Protein AF-A0A971ASB1-F1 (afdb_monomer)

Foldseek 3Di:
DPDPPPPPPPPPPPPPDDDDDDDDDDDDDDDDDDDDDDDDDDDDPDDDDDDDDDDDDDDDDDDDDDDDDDDDDDDDDDDDDDDDDDDDPDPPPPPDQPFLAQDDDPVLFDSLLAEFEEEAAAEAEDADPVVQLVVLLLVDPDYDNAPVCQQCNDPVDHHQSVVQSVLQVLLPDRHTYAYEYEHEFDLQDWDFLAPPDASWDALVSVQCRQANPDNVRGRCVCVFCVNVVGQYAYEYETLQAEDEQQSLQVNLVRCLVCLVPHLRYAYEYEQLQYDYPVNSVVDDGRDIDGGNVPGGAHELVNVQNSLVVNVCSCVVVVRLVVSVVRNHHSAHEYEYEWQADQQQCPPHPPGRPDTNYHPQCNRDQRGRYAYEYENQDAAFVVQPFPVSVQSSQLSRQQCVSVVPESGRYFYHYEAFDDDPSHDRRSHRPHTDDSCQLSQVDADPPPHGADCVCPVVHHRGSYYYYD

pLDDT: mean 72.75, std 23.18, range [27.62, 98.56]

Secondary structure (DSSP, 8-state):
--SSSSTTSSSSSSS---------PPPPPPPP------PPPP-------PPP--------------------------------PPP------PPP----PPPP--TTS-GGGTEEEEEEET--BS--HHHHHHHHHTT----BSSHHHHHHEETTEE-HHHHHHHHHHHH-TTSEEEEEEEEEE---S-EE--TT--BPPPHHHHHHHHHTT-GGG-TTGGGSHHHHSS--EEEEEEE--B-TT-HHHHHHHHHGGGGGT-TTEEEEEEGGGPPPHHHHHHS-TTSEE-TTSS---EEHHHHHHHHHHHHHHHHHTTHHHHHHHTTS-SSEEEEEEES--TTTTTTSTT--S--SEETGGGPPP-TTEEEEEEE-----GGGTHHHHHHHHHHHHT-TTT-TTBTTTEEEEEEE----SSS-TTSS-SSPPPHHHHTTSSPBTTTB---SS-TTS----SEEEE-

Sequence (466 aa):
MRLALYMLAGALLCSQMLSGCAGALPTEPPAPTATASATPFPSVTSSPTSFPSSTVAVATATPTGTATAPPTASPTGAATASPTEPPTATPSATPSAVSAAPLPVAEGDSILARNQVIGDYGRGFNCCPSHELKLRKLGHVGFFGDAAEYLHGNDEREGILARAARLDELNGPEIGALPAIFVVYEGSALRPNLADEDFLISAPELYEYIGGVDWAATHLEPLSPPALAEPFLIFLDHQLGYGGEYPVTRAIEEMLPLLRRYPNLHFFVDPEFRVTTEHKASIAAGQELAPGVPVGYVEARDINRAQRLIREYVAAHDLGPWRLREGGTAEVILGIHQFRDLNIGKGTPYADQKTMIVGKEQIEQVPGVTIVFDYDGVHPASYGGPAGKYSRYQQAMDPAAYPGLGRWAFPGIKVFPPNPFLPADRRDLEPFSLEELSGQRPIPGLGQFDFTGESGTLAPRVIIIT

Radius of gyration: 29.57 Å; Cα contacts (8 Å, |Δi|>4): 824; chains: 1; bounding box: 109×62×91 Å

Structure (mmCIF, N/CA/C/O backbone):
data_AF-A0A971ASB1-F1
#
_entry.id   AF-A0A971ASB1-F1
#
loop_
_atom_site.group_PDB
_atom_site.id
_atom_site.type_symbol
_atom_site.label_atom_id
_atom_site.label_alt_id
_atom_site.label_comp_id
_atom_site.label_asym_id
_atom_site.label_entity_id
_atom_site.label_seq_id
_atom_site.pdbx_PDB_ins_code
_atom_site.Cartn_x
_atom_site.Cartn_y
_atom_site.Cartn_z
_atom_site.occupancy
_atom_site.B_iso_or_equiv
_atom_site.auth_seq_id
_atom_site.auth_comp_id
_atom_site.auth_asym_id
_atom_site.auth_atom_id
_atom_site.pdbx_PDB_model_num
ATOM 1 N N . MET A 1 1 ? -51.361 10.232 -24.771 1.00 46.00 1 MET A N 1
ATOM 2 C CA . MET A 1 1 ? -52.454 10.017 -23.792 1.00 46.00 1 MET A CA 1
ATOM 3 C C . MET A 1 1 ? -52.380 8.617 -23.156 1.00 46.00 1 MET A C 1
ATOM 5 O O . MET A 1 1 ? -53.344 7.871 -23.203 1.00 46.00 1 MET A O 1
ATOM 9 N N . ARG A 1 2 ? -51.222 8.258 -22.575 1.00 38.44 2 ARG A N 1
ATOM 10 C CA . ARG A 1 2 ? -50.971 7.071 -21.724 1.00 38.44 2 ARG A CA 1
ATOM 11 C C . ARG A 1 2 ? -49.707 7.316 -20.874 1.00 38.44 2 ARG A C 1
ATOM 13 O O . ARG A 1 2 ? -48.775 6.529 -20.891 1.00 38.44 2 ARG A O 1
ATOM 20 N N . LEU A 1 3 ? -49.648 8.468 -20.201 1.00 34.31 3 LEU A N 1
ATOM 21 C CA . LEU A 1 3 ? -48.538 8.827 -19.302 1.00 34.31 3 LEU A CA 1
ATOM 22 C C . LEU A 1 3 ? -49.013 9.665 -18.096 1.00 34.31 3 LEU A C 1
ATOM 24 O O . LEU A 1 3 ? -48.280 10.494 -17.580 1.00 34.31 3 LEU A O 1
ATOM 28 N N . ALA A 1 4 ? -50.269 9.477 -17.676 1.00 37.47 4 ALA A N 1
ATOM 29 C CA . ALA A 1 4 ? -50.893 10.242 -16.588 1.00 37.47 4 ALA A CA 1
ATOM 30 C C . ALA A 1 4 ? -51.594 9.352 -15.541 1.00 37.47 4 ALA A C 1
ATOM 32 O O . ALA A 1 4 ? -52.396 9.847 -14.760 1.00 37.47 4 ALA A O 1
ATOM 33 N N . LEU A 1 5 ? -51.312 8.040 -15.520 1.00 37.75 5 LEU A N 1
ATOM 34 C CA . LEU A 1 5 ? -52.009 7.086 -14.641 1.00 37.75 5 LEU A CA 1
ATOM 35 C C . LEU A 1 5 ? -51.122 6.387 -13.594 1.00 37.75 5 LEU A C 1
ATOM 37 O O . LEU A 1 5 ? -51.638 5.589 -12.825 1.00 37.75 5 LEU A O 1
ATOM 41 N N . TYR A 1 6 ? -49.822 6.701 -13.517 1.00 37.50 6 TYR A N 1
ATOM 42 C CA . TYR A 1 6 ? -48.908 6.089 -12.533 1.00 37.50 6 TYR A CA 1
ATOM 43 C C . TYR A 1 6 ? -48.416 7.038 -11.428 1.00 37.50 6 TYR A C 1
ATOM 45 O O . TYR A 1 6 ? -47.814 6.584 -10.464 1.00 37.50 6 TYR A O 1
ATOM 53 N N . MET A 1 7 ? -48.747 8.332 -11.492 1.00 36.47 7 MET A N 1
ATOM 54 C CA . MET A 1 7 ? -48.358 9.323 -10.471 1.00 36.47 7 MET A CA 1
ATOM 55 C C . MET A 1 7 ? -49.399 9.513 -9.351 1.00 36.47 7 MET A C 1
ATOM 57 O O . MET A 1 7 ? -49.224 10.374 -8.497 1.00 36.47 7 MET A O 1
ATOM 61 N N . LEU A 1 8 ? -50.474 8.713 -9.319 1.00 35.88 8 LEU A N 1
ATOM 62 C CA . LEU A 1 8 ? -51.571 8.864 -8.346 1.00 35.88 8 LEU A CA 1
ATOM 63 C C . LEU A 1 8 ? -51.727 7.694 -7.353 1.00 35.88 8 LEU A C 1
ATOM 65 O O . LEU A 1 8 ? -52.713 7.652 -6.625 1.00 35.88 8 LEU A O 1
ATOM 69 N N . ALA A 1 9 ? -50.767 6.762 -7.297 1.00 36.72 9 ALA A N 1
ATOM 70 C CA . ALA A 1 9 ? -50.827 5.586 -6.414 1.00 36.72 9 ALA A CA 1
ATOM 71 C C . ALA A 1 9 ? -49.759 5.558 -5.297 1.00 36.72 9 ALA A C 1
ATOM 73 O O . ALA A 1 9 ? -49.791 4.668 -4.456 1.00 36.72 9 ALA A O 1
ATOM 74 N N . GLY A 1 10 ? -48.838 6.531 -5.246 1.00 34.09 10 GLY A N 1
ATOM 75 C CA . GLY A 1 10 ? -47.764 6.585 -4.236 1.00 34.09 10 GLY A CA 1
ATOM 76 C C . GLY A 1 10 ? -47.995 7.554 -3.068 1.00 34.09 10 GLY A C 1
ATOM 77 O O . GLY A 1 10 ? -47.278 7.497 -2.078 1.00 34.09 10 GLY A O 1
ATOM 78 N N . ALA A 1 11 ? -48.997 8.435 -3.150 1.00 34.81 11 ALA A N 1
ATOM 79 C CA . ALA A 1 11 ? -49.216 9.510 -2.171 1.00 34.81 11 ALA A CA 1
ATOM 80 C C . ALA A 1 11 ? -50.332 9.218 -1.144 1.00 34.81 11 ALA A C 1
ATOM 82 O O . ALA A 1 11 ? -50.740 10.114 -0.409 1.00 34.81 11 ALA A O 1
ATOM 83 N N . LEU A 1 12 ? -50.830 7.976 -1.073 1.00 33.84 12 LEU A N 1
ATOM 84 C CA . LEU A 1 12 ? -51.955 7.593 -0.204 1.00 33.84 12 LEU A CA 1
ATOM 85 C C . LEU A 1 12 ? -51.631 6.449 0.778 1.00 33.84 12 LEU A C 1
ATOM 87 O O . LEU A 1 12 ? -52.528 5.719 1.188 1.00 33.84 12 LEU A O 1
ATOM 91 N N . LEU A 1 13 ? -50.358 6.302 1.168 1.00 33.56 13 LEU A N 1
ATOM 92 C CA . LEU A 1 13 ? -49.920 5.362 2.216 1.00 33.56 13 LEU A CA 1
ATOM 93 C C . LEU A 1 13 ? -49.123 6.014 3.365 1.00 33.56 13 LEU A C 1
ATOM 95 O O . LEU A 1 13 ? -48.562 5.310 4.195 1.00 33.56 13 LEU A O 1
ATOM 99 N N . CYS A 1 14 ? -49.122 7.350 3.464 1.00 32.06 14 CYS A N 1
ATOM 100 C CA . CYS A 1 14 ? -48.411 8.101 4.513 1.00 32.06 14 CYS A CA 1
ATOM 101 C C . CYS A 1 14 ? -49.329 8.803 5.536 1.00 32.06 14 CYS A C 1
ATOM 103 O O . CYS A 1 14 ? -48.891 9.714 6.231 1.00 32.06 14 CYS A O 1
ATOM 105 N N . SER A 1 15 ? -50.605 8.421 5.652 1.00 33.16 15 SER A N 1
ATOM 106 C CA . SER A 1 15 ? -51.558 9.152 6.509 1.00 33.16 15 SER A CA 1
ATOM 107 C C . SER A 1 15 ? -52.488 8.291 7.362 1.00 33.16 15 SER A C 1
ATOM 109 O O . SER A 1 15 ? -53.527 8.779 7.799 1.00 33.16 15 SER A O 1
ATOM 111 N N . GLN A 1 16 ? -52.116 7.045 7.672 1.00 32.59 16 GLN A N 1
ATOM 112 C CA . GLN A 1 16 ? -52.812 6.255 8.694 1.00 32.59 16 GLN A CA 1
ATOM 113 C C . GLN A 1 16 ? -51.844 5.368 9.478 1.00 32.59 16 GLN A C 1
ATOM 115 O O . GLN A 1 16 ? -51.664 4.218 9.115 1.00 32.59 16 GLN A O 1
ATOM 120 N N . MET A 1 17 ? -51.235 5.911 10.539 1.00 34.94 17 MET A N 1
ATOM 121 C CA . MET A 1 17 ? -50.895 5.211 11.796 1.00 34.94 17 MET A CA 1
ATOM 122 C C . MET A 1 17 ? -50.506 6.252 12.861 1.00 34.94 17 MET A C 1
ATOM 124 O O . MET A 1 17 ? -49.374 6.331 13.319 1.00 34.94 17 MET A O 1
ATOM 128 N N . LEU A 1 18 ? -51.472 7.092 13.235 1.00 34.19 18 LEU A N 1
ATOM 129 C CA . LEU A 1 18 ? -51.442 7.920 14.441 1.00 34.19 18 LEU A CA 1
ATOM 130 C C . LEU A 1 18 ? -52.865 7.947 15.005 1.00 34.19 18 LEU A C 1
ATOM 132 O O . LEU A 1 18 ? -53.668 8.780 14.599 1.00 34.19 18 LEU A O 1
ATOM 136 N N . SER A 1 19 ? -53.196 6.996 15.882 1.00 32.25 19 SER A N 1
ATOM 137 C CA . SER A 1 19 ? -54.167 7.167 16.976 1.00 32.25 19 SER A CA 1
ATOM 138 C C . SER A 1 19 ? -54.322 5.859 17.758 1.00 32.25 19 SER A C 1
ATOM 140 O O . SER A 1 19 ? -54.718 4.844 17.193 1.00 32.25 19 SER A O 1
ATOM 142 N N . GLY A 1 20 ? -54.081 5.925 19.070 1.00 27.62 20 GLY A N 1
ATOM 143 C CA . GLY A 1 20 ? -54.683 5.008 20.039 1.00 27.62 20 GLY A CA 1
ATOM 144 C C . GLY A 1 20 ? -53.731 4.030 20.722 1.00 27.62 20 GLY A C 1
ATOM 145 O O . GLY A 1 20 ? -53.595 2.900 20.280 1.00 27.62 20 GLY A O 1
ATOM 146 N N . CYS A 1 21 ? -53.142 4.446 21.848 1.00 30.81 21 CYS A N 1
ATOM 147 C CA . CYS A 1 21 ? -53.435 3.846 23.158 1.00 30.81 21 CYS A CA 1
ATOM 148 C C . CYS A 1 21 ? -52.645 4.567 24.261 1.00 30.81 21 CYS A C 1
ATOM 150 O O . CYS A 1 21 ? -51.441 4.398 24.421 1.00 30.81 21 CYS A O 1
ATOM 152 N N . ALA A 1 22 ? -53.366 5.383 25.028 1.00 32.62 22 ALA A N 1
ATOM 153 C CA . ALA A 1 22 ? -52.959 5.840 26.346 1.00 32.62 22 ALA A CA 1
ATOM 154 C C . ALA A 1 22 ? -53.135 4.691 27.352 1.00 32.62 22 ALA A C 1
ATOM 156 O O . ALA A 1 22 ? -54.166 4.019 27.329 1.00 32.62 22 ALA A O 1
ATOM 157 N N . GLY A 1 23 ? -52.175 4.498 28.260 1.00 29.12 23 GLY A N 1
ATOM 158 C CA . GLY A 1 23 ? -52.369 3.611 29.405 1.00 29.12 23 GLY A CA 1
ATOM 159 C C . GLY A 1 23 ? -51.093 3.207 30.142 1.00 29.12 23 GLY A C 1
ATOM 160 O O . GLY A 1 23 ? -50.354 2.363 29.662 1.00 29.12 23 GLY A O 1
ATOM 161 N N . ALA A 1 24 ? -50.954 3.751 31.354 1.00 32.38 24 ALA A N 1
ATOM 162 C CA . ALA A 1 24 ? -50.206 3.234 32.508 1.00 32.38 24 ALA A CA 1
ATOM 163 C C . ALA A 1 24 ? -48.660 3.285 32.503 1.00 32.38 24 ALA A C 1
ATOM 165 O O . ALA A 1 24 ? -47.965 2.437 31.956 1.00 32.38 24 ALA A O 1
ATOM 166 N N . LEU A 1 25 ? -48.159 4.260 33.270 1.00 31.84 25 LEU A N 1
ATOM 167 C CA . LEU A 1 25 ? -46.825 4.315 33.875 1.00 31.84 25 LEU A CA 1
ATOM 168 C C . LEU A 1 25 ? -46.612 3.162 34.875 1.00 31.84 25 LEU A C 1
ATOM 170 O O . LEU A 1 25 ? -47.452 2.983 35.762 1.00 31.84 25 LEU A O 1
ATOM 174 N N . PRO A 1 26 ? -45.447 2.498 34.849 1.00 39.78 26 PRO A N 1
ATOM 175 C CA . PRO A 1 26 ? -44.845 1.906 36.034 1.00 39.78 26 PRO A CA 1
ATOM 176 C C . PRO A 1 26 ? -43.727 2.816 36.557 1.00 39.78 26 PRO A C 1
ATOM 178 O O . PRO A 1 26 ? -42.778 3.157 35.857 1.00 39.78 26 PRO A O 1
ATOM 181 N N . THR A 1 27 ? -43.867 3.206 37.818 1.00 37.72 27 THR A N 1
ATOM 182 C CA . THR A 1 27 ? -42.843 3.829 38.658 1.00 37.72 27 THR A CA 1
ATOM 183 C C . THR A 1 27 ? -41.643 2.895 38.828 1.00 37.72 27 THR A C 1
ATOM 185 O O . THR A 1 27 ? -41.802 1.820 39.409 1.00 37.72 27 THR A O 1
ATOM 188 N N . GLU A 1 28 ? -40.458 3.310 38.375 1.00 33.72 28 GLU A N 1
ATOM 189 C CA . GLU A 1 28 ? -39.197 2.629 38.694 1.00 33.72 28 GLU A CA 1
ATOM 190 C C . GLU A 1 28 ? -38.561 3.182 39.992 1.00 33.72 28 GLU A C 1
ATOM 192 O O . GLU A 1 28 ? -38.742 4.364 40.308 1.00 33.72 28 GLU A O 1
ATOM 197 N N . PRO A 1 29 ? -37.859 2.337 40.776 1.00 43.56 29 PRO A N 1
ATOM 198 C CA . PRO A 1 29 ? -37.385 2.638 42.130 1.00 43.56 29 PRO A CA 1
ATOM 199 C C . PRO A 1 29 ? -36.178 3.595 42.176 1.00 43.56 29 PRO A C 1
ATOM 201 O O . PRO A 1 29 ? -35.510 3.812 41.166 1.00 43.56 29 PRO A O 1
ATOM 204 N N . PRO A 1 30 ? -35.855 4.153 43.361 1.00 41.53 30 PRO A N 1
ATOM 205 C CA . PRO A 1 30 ? -34.814 5.164 43.506 1.00 41.53 30 PRO A CA 1
ATOM 206 C C . PRO A 1 30 ? -33.406 4.627 43.214 1.00 41.53 30 PRO A C 1
ATOM 208 O O . PRO A 1 30 ? -33.038 3.519 43.607 1.00 41.53 30 PRO A O 1
ATOM 211 N N . ALA A 1 31 ? -32.618 5.487 42.567 1.00 35.47 31 ALA A N 1
ATOM 212 C CA . ALA A 1 31 ? -31.212 5.294 42.245 1.00 35.47 31 ALA A CA 1
ATOM 213 C C . ALA A 1 31 ? -30.366 4.931 43.486 1.00 35.47 31 ALA A C 1
ATOM 215 O O . ALA A 1 31 ? -30.537 5.545 44.544 1.00 35.47 31 ALA A O 1
ATOM 216 N N . PRO A 1 32 ? -29.415 3.985 43.376 1.00 38.56 32 PRO A N 1
ATOM 217 C CA . PRO A 1 32 ? -28.466 3.721 44.444 1.00 38.56 32 PRO A CA 1
ATOM 218 C C . PRO A 1 32 ? -27.471 4.881 44.579 1.00 38.56 32 PRO A C 1
ATOM 220 O O . PRO A 1 32 ? -26.718 5.211 43.663 1.00 38.56 32 PRO A O 1
ATOM 223 N N . THR A 1 33 ? -27.464 5.480 45.766 1.00 34.62 33 THR A N 1
ATOM 224 C CA . THR A 1 33 ? -26.485 6.455 46.246 1.00 34.62 33 THR A CA 1
ATOM 225 C C . THR A 1 33 ? -25.081 5.844 46.230 1.00 34.62 33 THR A C 1
ATOM 227 O O . THR A 1 33 ? -24.720 5.074 47.120 1.00 34.62 33 THR A O 1
ATOM 230 N N . ALA A 1 34 ? -24.272 6.185 45.226 1.00 35.06 34 ALA A N 1
ATOM 231 C CA . ALA A 1 34 ? -22.844 5.892 45.227 1.00 35.06 34 ALA A CA 1
ATOM 232 C C . ALA A 1 34 ? -22.108 6.975 46.029 1.00 35.06 34 ALA A C 1
ATOM 234 O O . ALA A 1 34 ? -21.900 8.099 45.575 1.00 35.06 34 ALA A O 1
ATOM 235 N N . THR A 1 35 ? -21.739 6.626 47.257 1.00 33.91 35 THR A N 1
ATOM 236 C CA . THR A 1 35 ? -20.858 7.409 48.124 1.00 33.91 35 THR A CA 1
ATOM 237 C C . THR A 1 35 ? -19.473 7.504 47.484 1.00 33.91 35 THR A C 1
ATOM 239 O O . THR A 1 35 ? -18.760 6.507 47.376 1.00 33.91 35 THR A O 1
ATOM 242 N N . ALA A 1 36 ? -19.076 8.707 47.069 1.00 32.94 36 ALA A N 1
ATOM 243 C CA . ALA A 1 36 ? -17.712 8.997 46.650 1.00 32.94 36 ALA A CA 1
ATOM 244 C C . ALA A 1 36 ? -16.766 8.880 47.858 1.00 32.94 36 ALA A C 1
ATOM 246 O O . ALA A 1 36 ? -16.791 9.714 48.761 1.00 32.94 36 ALA A O 1
ATOM 247 N N . SER A 1 37 ? -15.926 7.844 47.872 1.00 30.72 37 SER A N 1
ATOM 248 C CA . SER A 1 37 ? -14.766 7.760 48.760 1.00 30.72 37 SER A CA 1
ATOM 249 C C . SER A 1 37 ? -13.540 8.224 47.982 1.00 30.72 37 SER A C 1
ATOM 251 O O . SER A 1 37 ? -12.951 7.468 47.213 1.00 30.72 37 SER A O 1
ATOM 253 N N . ALA A 1 38 ? -13.182 9.493 48.160 1.00 30.41 38 ALA A N 1
ATOM 254 C CA . ALA A 1 38 ? -11.949 10.065 47.643 1.00 30.41 38 ALA A CA 1
ATOM 255 C C . ALA A 1 38 ? -10.753 9.524 48.443 1.00 30.41 38 ALA A C 1
ATOM 257 O O . ALA A 1 38 ? -10.522 9.921 49.583 1.00 30.41 38 ALA A O 1
ATOM 258 N N . THR A 1 39 ? -9.975 8.626 47.843 1.00 32.19 39 THR A N 1
ATOM 259 C CA . THR A 1 39 ? -8.594 8.356 48.265 1.00 32.19 39 THR A CA 1
ATOM 260 C C . THR A 1 39 ? -7.653 9.313 47.527 1.00 32.19 39 THR A C 1
ATOM 262 O O . THR A 1 39 ? -7.692 9.354 46.295 1.00 32.19 39 THR A O 1
ATOM 265 N N . PRO A 1 40 ? -6.815 10.093 48.233 1.00 34.25 40 PRO A N 1
ATOM 266 C CA . PRO A 1 40 ? -5.918 11.053 47.604 1.00 34.25 40 PRO A CA 1
ATOM 267 C C . PRO A 1 40 ? -4.747 10.330 46.926 1.00 34.25 40 PRO A C 1
ATOM 269 O O . PRO A 1 40 ? -3.971 9.636 47.581 1.00 34.25 40 PRO A O 1
ATOM 272 N N . PHE A 1 41 ? -4.597 10.522 45.615 1.00 32.81 41 PHE A N 1
ATOM 273 C CA . PHE A 1 41 ? -3.330 10.270 44.931 1.00 32.81 41 PHE A CA 1
ATOM 274 C C . PHE A 1 41 ? -2.340 11.396 45.277 1.00 32.81 41 PHE A C 1
ATOM 276 O O . PHE A 1 41 ? -2.736 12.566 45.288 1.00 32.81 41 PHE A O 1
ATOM 283 N N . PRO A 1 42 ? -1.062 11.086 45.560 1.00 33.94 42 PRO A N 1
ATOM 284 C CA . PRO A 1 42 ? -0.057 12.108 45.810 1.00 33.94 42 PRO A CA 1
ATOM 285 C C . PRO A 1 42 ? 0.178 12.940 44.544 1.00 33.94 42 PRO A C 1
ATOM 287 O O . PRO A 1 42 ? 0.413 12.399 43.462 1.00 33.94 42 PRO A O 1
ATOM 290 N N . SER A 1 43 ? 0.133 14.267 44.688 1.00 29.75 43 SER A N 1
ATOM 291 C CA . SER A 1 43 ? 0.523 15.195 43.632 1.00 29.75 43 SER A CA 1
ATOM 292 C C . SER A 1 43 ? 2.014 15.031 43.349 1.00 29.75 43 SER A C 1
ATOM 294 O O . SER A 1 43 ? 2.850 15.326 44.206 1.00 29.75 43 SER A O 1
ATOM 296 N N . VAL A 1 44 ? 2.361 14.586 42.145 1.00 32.09 44 VAL A N 1
ATOM 297 C CA . VAL A 1 44 ? 3.735 14.693 41.658 1.00 32.09 44 VAL A CA 1
ATOM 298 C C . VAL A 1 44 ? 3.925 16.128 41.189 1.00 32.09 44 VAL A C 1
ATOM 300 O O . VAL A 1 44 ? 3.488 16.522 40.112 1.00 32.09 44 VAL A O 1
ATOM 303 N N . THR A 1 45 ? 4.549 16.926 42.047 1.00 28.81 45 THR A N 1
ATOM 304 C CA . THR A 1 45 ? 5.078 18.244 41.714 1.00 28.81 45 THR A CA 1
ATOM 305 C C . THR A 1 45 ? 6.180 18.058 40.672 1.00 28.81 45 THR A C 1
ATOM 307 O O . THR A 1 45 ? 7.275 17.601 40.996 1.00 28.81 45 THR A O 1
ATOM 310 N N . SER A 1 46 ? 5.909 18.384 39.410 1.00 32.22 46 SER A N 1
ATOM 311 C CA . SER A 1 46 ? 6.952 18.488 38.392 1.00 32.22 46 SER A CA 1
ATOM 312 C C . SER A 1 46 ? 7.744 19.776 38.627 1.00 32.22 46 SER A C 1
ATOM 314 O O . SER A 1 46 ? 7.308 20.865 38.254 1.00 32.22 46 SER A O 1
ATOM 316 N N . SER A 1 47 ? 8.906 19.656 39.267 1.00 30.11 47 SER A N 1
ATOM 317 C CA . SER A 1 47 ? 9.930 20.701 39.258 1.00 30.11 47 SER A CA 1
ATOM 318 C C . SER A 1 47 ? 10.448 20.897 37.825 1.00 30.11 47 SER A C 1
ATOM 320 O O . SER A 1 47 ? 10.760 19.902 37.164 1.00 30.11 47 SER A O 1
ATOM 322 N N . PRO A 1 48 ? 10.585 22.139 37.329 1.00 31.42 48 PRO A N 1
ATOM 323 C CA . PRO A 1 48 ? 11.153 22.390 36.013 1.00 31.42 48 PRO A CA 1
ATOM 324 C C . PRO A 1 48 ? 12.641 22.041 36.051 1.00 31.42 48 PRO A C 1
ATOM 326 O O . PRO A 1 48 ? 13.432 22.697 36.728 1.00 31.42 48 PRO A O 1
ATOM 329 N N . THR A 1 49 ? 13.031 20.983 35.347 1.00 31.94 49 THR A N 1
ATOM 330 C CA . THR A 1 49 ? 14.445 20.692 35.108 1.00 31.94 49 THR A CA 1
ATOM 331 C C . THR A 1 49 ? 14.882 21.538 33.919 1.00 31.94 49 THR A C 1
ATOM 333 O O . THR A 1 49 ? 14.475 21.311 32.783 1.00 31.94 49 THR A O 1
ATOM 336 N N . SER A 1 50 ? 15.658 22.577 34.207 1.00 30.30 50 SER A N 1
ATOM 337 C CA . SER A 1 50 ? 16.331 23.413 33.223 1.00 30.30 50 SER A CA 1
ATOM 338 C C . SER A 1 50 ? 17.325 22.576 32.416 1.00 30.30 50 SER A C 1
ATOM 340 O O . SER A 1 50 ? 18.278 22.026 32.966 1.00 30.30 50 SER A O 1
ATOM 342 N N . PHE A 1 51 ? 17.127 22.505 31.099 1.00 32.16 51 PHE A N 1
ATOM 343 C CA . PHE A 1 51 ? 18.163 22.037 30.182 1.00 32.16 51 PHE A CA 1
ATOM 344 C C . PHE A 1 51 ? 19.226 23.135 30.012 1.00 32.16 51 PHE A C 1
ATOM 346 O O . PHE A 1 51 ? 18.866 24.300 29.811 1.00 32.16 51 PHE A O 1
ATOM 353 N N . PRO A 1 52 ? 20.528 22.811 30.089 1.00 31.44 52 PRO A N 1
ATOM 354 C CA . PRO A 1 52 ? 21.578 23.774 29.804 1.00 31.44 52 PRO A CA 1
ATOM 355 C C . PRO A 1 52 ? 21.583 24.103 28.307 1.00 31.44 52 PRO A C 1
ATOM 357 O O . PRO A 1 52 ? 21.736 23.230 27.456 1.00 31.44 52 PRO A O 1
ATOM 360 N N . SER A 1 53 ? 21.422 25.389 28.004 1.00 31.22 53 SER A N 1
ATOM 361 C CA . SER A 1 53 ? 21.660 25.957 26.680 1.00 31.22 53 SER A CA 1
ATOM 362 C C . SER A 1 53 ? 23.161 25.907 26.391 1.00 31.22 53 SER A C 1
ATOM 364 O O . SER A 1 53 ? 23.936 26.658 26.983 1.00 31.22 53 SER A O 1
ATOM 366 N N . SER A 1 54 ? 23.589 24.996 25.518 1.00 33.25 54 SER A N 1
ATOM 367 C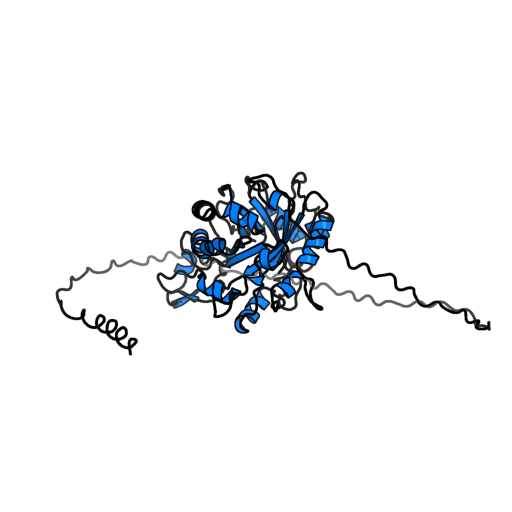 CA . SER A 1 54 ? 24.925 25.037 24.927 1.00 33.25 54 SER A CA 1
ATOM 368 C C . SER A 1 54 ? 24.869 25.885 23.659 1.00 33.25 54 SER A C 1
ATOM 370 O O . SER A 1 54 ? 24.453 25.428 22.595 1.00 33.25 54 SER A O 1
ATOM 372 N N . THR A 1 55 ? 25.284 27.140 23.787 1.00 29.55 55 THR A N 1
ATOM 373 C CA . THR A 1 55 ? 25.623 28.031 22.680 1.00 29.55 55 THR A CA 1
ATOM 374 C C . THR A 1 55 ? 26.790 27.438 21.891 1.00 29.55 55 THR A C 1
ATOM 376 O O . THR A 1 55 ? 27.931 27.443 22.347 1.00 29.55 55 THR A O 1
ATOM 379 N N . VAL A 1 56 ? 26.516 26.929 20.688 1.00 31.12 56 VAL A N 1
ATOM 380 C CA . VAL A 1 56 ? 27.563 26.609 19.711 1.00 31.12 56 VAL A CA 1
ATOM 381 C C . VAL A 1 56 ? 27.939 27.905 18.997 1.00 31.12 56 VAL A C 1
ATOM 383 O O . VAL A 1 56 ? 27.123 28.520 18.312 1.00 31.12 56 VAL A O 1
ATOM 386 N N . ALA A 1 57 ? 29.178 28.341 19.214 1.00 28.72 57 ALA A N 1
ATOM 387 C CA . ALA A 1 57 ? 29.774 29.488 18.550 1.00 28.72 57 ALA A CA 1
ATOM 388 C C . ALA A 1 57 ? 29.961 29.201 17.052 1.00 28.72 57 ALA A C 1
ATOM 390 O O . ALA A 1 57 ? 30.605 28.226 16.665 1.00 28.72 57 ALA A O 1
ATOM 391 N N . VAL A 1 58 ? 29.411 30.079 16.214 1.00 31.91 58 VAL A N 1
ATOM 392 C CA . VAL A 1 58 ? 29.653 30.108 14.770 1.00 31.91 58 VAL A CA 1
ATOM 393 C C . VAL A 1 58 ? 31.054 30.674 14.539 1.00 31.91 58 VAL A C 1
ATOM 395 O O . VAL A 1 58 ? 31.303 31.854 14.779 1.00 31.91 58 VAL A O 1
ATOM 398 N N . ALA A 1 59 ? 31.982 29.827 14.095 1.00 29.20 59 ALA A N 1
ATOM 399 C CA . ALA A 1 59 ? 33.286 30.259 13.614 1.00 29.20 59 ALA A CA 1
ATOM 400 C C . ALA A 1 59 ? 33.161 30.696 12.146 1.00 29.20 59 ALA A C 1
ATOM 402 O O . ALA A 1 59 ? 33.070 29.872 11.238 1.00 29.20 59 ALA A O 1
ATOM 403 N N . THR A 1 60 ? 33.147 32.007 11.919 1.00 30.08 60 THR A N 1
ATOM 404 C CA . THR A 1 60 ? 33.245 32.614 10.589 1.00 30.08 60 THR A CA 1
ATOM 405 C C . THR A 1 60 ? 34.695 32.529 10.113 1.00 30.08 60 THR A C 1
ATOM 407 O O . THR A 1 60 ? 35.564 33.219 10.644 1.00 30.08 60 THR A O 1
ATOM 410 N N . ALA A 1 61 ? 34.974 31.681 9.123 1.00 31.05 61 ALA A N 1
ATOM 411 C CA . ALA A 1 61 ? 36.270 31.649 8.452 1.00 31.05 61 ALA A CA 1
ATOM 412 C C . ALA A 1 61 ? 36.277 32.641 7.279 1.00 31.05 61 ALA A C 1
ATOM 414 O O . ALA A 1 61 ? 35.586 32.460 6.278 1.00 31.05 61 ALA A O 1
ATOM 415 N N . THR A 1 62 ? 37.073 33.698 7.418 1.00 32.66 62 THR A N 1
ATOM 416 C CA . THR A 1 62 ? 37.415 34.653 6.358 1.00 32.66 62 THR A CA 1
ATOM 417 C C . THR A 1 62 ? 38.514 34.056 5.469 1.00 32.66 62 THR A C 1
ATOM 419 O O . THR A 1 62 ? 39.545 33.651 6.010 1.00 32.66 62 THR A O 1
ATOM 422 N N . PRO A 1 63 ? 38.383 34.019 4.131 1.00 40.06 63 PRO A N 1
ATOM 423 C CA . PRO A 1 63 ? 39.508 33.667 3.275 1.00 40.06 63 PRO A CA 1
ATOM 424 C C . PRO A 1 63 ? 40.444 34.870 3.092 1.00 40.06 63 PRO A C 1
ATOM 426 O O . PRO A 1 63 ? 40.083 35.896 2.514 1.00 40.06 63 PRO A O 1
ATOM 429 N N . THR A 1 64 ? 41.672 34.720 3.586 1.00 33.25 64 THR A N 1
ATOM 430 C CA . THR A 1 64 ? 42.794 35.638 3.366 1.00 33.25 64 THR A CA 1
ATOM 431 C C . THR A 1 64 ? 43.421 35.355 2.002 1.00 33.25 64 THR A C 1
ATOM 433 O O . THR A 1 64 ? 43.937 34.265 1.758 1.00 33.25 64 THR A O 1
ATOM 436 N N . GLY A 1 65 ? 43.387 36.345 1.110 1.00 34.56 65 GLY A N 1
ATOM 437 C CA . GLY A 1 65 ? 44.106 36.314 -0.160 1.00 34.56 65 GLY A CA 1
ATOM 438 C C . GLY A 1 65 ? 45.621 36.368 0.041 1.00 34.56 65 GLY A C 1
ATOM 439 O O . GLY A 1 65 ? 46.118 37.064 0.922 1.00 34.56 65 GLY A O 1
ATOM 440 N N . THR A 1 66 ? 46.363 35.654 -0.805 1.00 34.56 66 THR A N 1
ATOM 441 C CA . THR A 1 66 ? 47.809 35.846 -0.965 1.00 34.56 66 THR A CA 1
ATOM 442 C C . THR A 1 66 ? 48.108 36.030 -2.448 1.00 34.56 66 THR A C 1
ATOM 444 O O . THR A 1 66 ? 47.785 35.177 -3.270 1.00 34.56 66 THR A O 1
ATOM 447 N N . ALA A 1 67 ? 48.682 37.185 -2.780 1.00 35.25 67 ALA A N 1
ATOM 448 C CA . ALA A 1 67 ? 49.136 37.556 -4.112 1.00 35.25 67 ALA A CA 1
ATOM 449 C C . ALA A 1 67 ? 50.534 36.983 -4.394 1.00 35.25 67 ALA A C 1
ATOM 451 O O . ALA A 1 67 ? 51.383 36.955 -3.504 1.00 35.25 67 ALA A O 1
ATOM 452 N N . THR A 1 68 ? 50.815 36.603 -5.642 1.00 35.38 68 THR A N 1
ATOM 453 C CA . THR A 1 68 ? 52.178 36.536 -6.200 1.00 35.38 68 THR A CA 1
ATOM 454 C C . THR A 1 68 ? 52.137 36.860 -7.704 1.00 35.38 68 THR A C 1
ATOM 456 O O . THR A 1 68 ? 51.131 36.643 -8.370 1.00 35.38 68 THR A O 1
ATOM 459 N N . ALA A 1 69 ? 53.227 37.483 -8.155 1.00 34.88 69 ALA A N 1
ATOM 460 C CA . ALA A 1 69 ? 53.461 38.394 -9.281 1.00 34.88 69 ALA A CA 1
ATOM 461 C C . ALA A 1 69 ? 53.370 37.809 -10.725 1.00 34.88 69 ALA A C 1
ATOM 463 O O . ALA A 1 69 ? 53.265 36.595 -10.889 1.00 34.88 69 ALA A O 1
ATOM 464 N N . PRO A 1 70 ? 53.413 38.668 -11.776 1.00 47.34 70 PRO A N 1
ATOM 465 C CA . PRO A 1 70 ? 52.977 38.365 -13.144 1.00 47.34 70 PRO A CA 1
ATOM 466 C C . PRO A 1 70 ? 54.132 37.956 -14.078 1.00 47.34 70 PRO A C 1
ATOM 468 O O . PRO A 1 70 ? 55.303 38.125 -13.729 1.00 47.34 70 PRO A O 1
ATOM 471 N N . PRO A 1 71 ? 53.817 37.573 -15.331 1.00 43.44 71 PRO A N 1
ATOM 472 C CA . PRO A 1 71 ? 54.664 38.016 -16.434 1.00 43.44 71 PRO A CA 1
ATOM 473 C C . PRO A 1 71 ? 53.887 38.622 -17.619 1.00 43.44 71 PRO A C 1
ATOM 475 O O . PRO A 1 71 ? 52.958 38.041 -18.167 1.00 43.44 71 PRO A O 1
ATOM 478 N N . THR A 1 72 ? 54.322 39.837 -17.957 1.00 34.72 72 THR A N 1
ATOM 479 C CA . THR A 1 72 ? 54.762 40.347 -19.271 1.00 34.72 72 THR A CA 1
ATOM 480 C C . THR A 1 72 ? 53.971 40.004 -20.544 1.00 34.72 72 THR A C 1
ATOM 482 O O . THR A 1 72 ? 53.772 38.854 -20.915 1.00 34.72 72 THR A O 1
ATOM 485 N N . ALA A 1 73 ? 53.609 41.061 -21.276 1.00 36.59 73 ALA A N 1
ATOM 486 C CA . ALA A 1 73 ? 52.784 41.048 -22.478 1.00 36.59 73 ALA A CA 1
ATOM 487 C C . ALA A 1 73 ? 53.543 40.839 -23.811 1.00 36.59 73 ALA A C 1
ATOM 489 O O . ALA A 1 73 ? 54.597 41.437 -24.009 1.00 36.59 73 ALA A O 1
ATOM 490 N N . SER A 1 74 ? 52.840 40.156 -24.740 1.00 37.47 74 SER A N 1
ATOM 491 C CA . SER A 1 74 ? 52.721 40.370 -26.211 1.00 37.47 74 SER A CA 1
ATOM 492 C C . SER A 1 74 ? 53.942 40.119 -27.137 1.00 37.47 74 SER A C 1
ATOM 494 O O . SER A 1 74 ? 55.062 40.194 -26.645 1.00 37.47 74 SER A O 1
ATOM 496 N N . PRO A 1 75 ? 53.786 39.886 -28.477 1.00 52.25 75 PRO A N 1
ATOM 497 C CA . PRO A 1 75 ? 52.608 40.180 -29.319 1.00 52.25 75 PRO A CA 1
ATOM 498 C C . PRO A 1 75 ? 52.239 39.186 -30.472 1.00 52.25 75 PRO A C 1
ATOM 500 O O . PRO A 1 75 ? 52.986 38.286 -30.830 1.00 52.25 75 PRO A O 1
ATOM 503 N N . THR A 1 76 ? 51.057 39.442 -31.059 1.00 41.03 76 THR A N 1
ATOM 504 C CA . THR A 1 76 ? 50.584 39.264 -32.461 1.00 41.03 76 THR A CA 1
ATOM 505 C C . THR A 1 76 ? 50.782 37.938 -33.224 1.00 41.03 76 THR A C 1
ATOM 507 O O . THR A 1 76 ? 51.884 37.587 -33.630 1.00 41.03 76 THR A O 1
ATOM 510 N N . GLY A 1 77 ? 49.662 37.316 -33.622 1.00 34.75 77 GLY A N 1
ATOM 511 C CA . GLY A 1 77 ? 49.589 36.300 -34.681 1.00 34.75 77 GLY A CA 1
ATOM 512 C C . GLY A 1 77 ? 48.177 36.218 -35.274 1.00 34.75 77 GLY A C 1
ATOM 513 O O . GLY A 1 77 ? 47.196 36.198 -34.540 1.00 34.75 77 GLY A O 1
ATOM 514 N N . ALA A 1 78 ? 48.089 36.265 -36.601 1.00 34.88 78 ALA A N 1
ATOM 515 C CA . ALA A 1 78 ? 46.901 36.549 -37.400 1.00 34.88 78 ALA A CA 1
ATOM 516 C C . ALA A 1 78 ? 45.801 35.469 -37.364 1.00 34.88 78 ALA A C 1
ATOM 518 O O . ALA A 1 78 ? 46.073 34.270 -37.320 1.00 34.88 78 ALA A O 1
ATOM 519 N N . ALA A 1 79 ? 44.547 35.919 -37.467 1.00 38.84 79 ALA A N 1
ATOM 520 C CA . ALA A 1 79 ? 43.375 35.072 -37.638 1.00 38.84 79 ALA A CA 1
ATOM 521 C C . ALA A 1 79 ? 43.398 34.372 -39.007 1.00 38.84 79 ALA A C 1
ATOM 523 O O . ALA A 1 79 ? 43.442 35.030 -40.045 1.00 38.84 79 ALA A O 1
ATOM 524 N N . THR A 1 80 ? 43.315 33.041 -39.001 1.00 36.66 80 THR A N 1
ATOM 525 C CA . THR A 1 80 ? 42.947 32.246 -40.180 1.00 36.66 80 THR A CA 1
ATOM 526 C C . THR A 1 80 ? 41.657 31.514 -39.837 1.00 36.66 80 THR A C 1
ATOM 528 O O . THR A 1 80 ? 41.636 30.673 -38.941 1.00 36.66 80 THR A O 1
ATOM 531 N N . ALA A 1 81 ? 40.565 31.897 -40.496 1.00 34.81 81 ALA A N 1
ATOM 532 C CA . ALA A 1 81 ? 39.278 31.232 -40.369 1.00 34.81 81 ALA A CA 1
ATOM 533 C C . ALA A 1 81 ? 39.359 29.841 -41.013 1.00 34.81 81 ALA A C 1
ATOM 535 O O . ALA A 1 81 ? 39.686 29.723 -42.193 1.00 34.81 81 ALA A O 1
ATOM 536 N N . SER A 1 82 ? 39.052 28.805 -40.234 1.00 35.53 82 SER A N 1
ATOM 537 C CA . SER A 1 82 ? 38.756 27.463 -40.736 1.00 35.53 82 SER A CA 1
ATOM 538 C C . SER A 1 82 ? 37.232 27.295 -40.729 1.00 35.53 82 SER A C 1
ATOM 540 O O . SER A 1 82 ? 36.610 27.697 -39.742 1.00 35.53 82 SER A O 1
ATOM 542 N N . PRO A 1 83 ? 36.596 26.776 -41.793 1.00 39.69 83 PRO A N 1
ATOM 543 C CA . PRO A 1 83 ? 35.151 26.598 -41.811 1.00 39.69 83 PRO A CA 1
ATOM 544 C C . PRO A 1 83 ? 34.760 25.485 -40.833 1.00 39.69 83 PRO A C 1
ATOM 546 O O . PRO A 1 83 ? 35.118 24.324 -41.015 1.00 39.69 83 PRO A O 1
ATOM 549 N N . THR A 1 84 ? 34.038 25.856 -39.779 1.00 37.28 84 THR A N 1
ATOM 550 C CA . THR A 1 84 ? 33.361 24.920 -38.880 1.00 37.28 84 THR A CA 1
ATOM 551 C C . THR A 1 84 ? 32.200 24.286 -39.641 1.00 37.28 84 THR A C 1
ATOM 553 O O . THR A 1 84 ? 31.264 24.987 -40.029 1.00 37.28 84 THR A O 1
ATOM 556 N N . GLU A 1 85 ? 32.267 22.977 -39.882 1.00 42.81 85 GLU A N 1
ATOM 557 C CA . GLU A 1 85 ? 31.123 22.214 -40.382 1.00 42.81 85 GLU A CA 1
ATOM 558 C C . GLU A 1 85 ? 29.958 22.295 -39.378 1.00 42.81 85 GLU A C 1
ATOM 560 O O . GLU A 1 85 ? 30.189 22.283 -38.163 1.00 42.81 85 GLU A O 1
ATOM 565 N N . PRO A 1 86 ? 28.705 22.409 -39.853 1.00 41.88 86 PRO A N 1
ATOM 566 C CA . PRO A 1 86 ? 27.547 22.410 -38.972 1.00 41.88 86 PRO A CA 1
ATOM 567 C C . PRO A 1 86 ? 27.476 21.072 -38.222 1.00 41.88 86 PRO A C 1
ATOM 569 O O . PRO A 1 86 ? 27.773 20.032 -38.815 1.00 41.88 86 PRO A O 1
ATOM 572 N N . PRO A 1 87 ? 27.084 21.063 -36.936 1.00 37.50 87 PRO A N 1
ATOM 573 C CA . PRO A 1 87 ? 26.981 19.826 -36.183 1.00 37.50 87 PRO A CA 1
ATOM 574 C C . PRO A 1 87 ? 25.969 18.907 -36.867 1.00 37.50 87 PRO A C 1
ATOM 576 O O . PRO A 1 87 ? 24.791 19.241 -37.000 1.00 37.50 87 PRO A O 1
ATOM 579 N N . THR A 1 88 ? 26.447 17.746 -37.309 1.00 35.06 88 THR A N 1
ATOM 580 C CA . THR A 1 88 ? 25.610 16.623 -37.718 1.00 35.06 88 THR A CA 1
ATOM 581 C C . THR A 1 88 ? 24.654 16.329 -36.572 1.00 35.06 88 THR A C 1
ATOM 583 O O . THR A 1 88 ? 25.086 15.940 -35.487 1.00 35.06 88 THR A O 1
ATOM 586 N N . ALA A 1 89 ? 23.361 16.557 -36.798 1.00 35.75 89 ALA A N 1
ATOM 587 C CA . ALA A 1 89 ? 22.320 16.149 -35.875 1.00 35.75 89 ALA A CA 1
ATOM 588 C C . ALA A 1 89 ? 22.399 14.627 -35.728 1.00 35.75 89 ALA A C 1
ATOM 590 O O . ALA A 1 89 ? 21.971 13.879 -36.608 1.00 35.75 89 ALA A O 1
ATOM 591 N N . THR A 1 90 ? 22.995 14.168 -34.631 1.00 32.00 90 THR A N 1
ATOM 592 C CA . THR A 1 90 ? 22.838 12.793 -34.177 1.00 32.00 90 THR A CA 1
ATOM 593 C C . THR A 1 90 ? 21.337 12.579 -33.999 1.00 32.00 90 THR A C 1
ATOM 595 O O . THR A 1 90 ? 20.722 13.364 -33.270 1.00 32.00 90 THR A O 1
ATOM 598 N N . PRO A 1 91 ? 20.711 11.591 -34.661 1.00 33.50 91 PRO A N 1
ATOM 599 C CA . PRO A 1 91 ? 19.325 11.276 -34.374 1.00 33.50 91 PRO A CA 1
ATOM 600 C C . PRO A 1 91 ? 19.241 10.961 -32.881 1.00 33.50 91 PRO A C 1
ATOM 602 O O . PRO A 1 91 ? 19.878 10.024 -32.398 1.00 33.50 91 PRO A O 1
ATOM 605 N N . SER A 1 92 ? 18.514 11.801 -32.144 1.00 35.00 92 SER A N 1
ATOM 606 C CA . SER A 1 92 ? 18.075 11.476 -30.797 1.00 35.00 92 SER A CA 1
ATOM 607 C C . SER A 1 92 ? 17.241 10.215 -30.955 1.00 35.00 92 SER A C 1
ATOM 609 O O . SER A 1 92 ? 16.168 10.249 -31.558 1.00 35.00 92 SER A O 1
ATOM 611 N N . ALA A 1 93 ? 17.802 9.080 -30.542 1.00 33.16 93 ALA A N 1
ATOM 612 C CA . ALA A 1 93 ? 17.040 7.859 -30.439 1.00 33.16 93 ALA A CA 1
ATOM 613 C C . ALA A 1 93 ? 15.904 8.167 -29.467 1.00 33.16 93 ALA A C 1
ATOM 615 O O . ALA A 1 93 ? 16.138 8.343 -28.273 1.00 33.16 93 ALA A O 1
ATOM 616 N N . THR A 1 94 ? 14.683 8.287 -29.987 1.00 33.69 94 THR A N 1
ATOM 617 C CA . THR A 1 94 ? 13.491 8.089 -29.174 1.00 33.69 94 THR A CA 1
ATOM 618 C C . THR A 1 94 ? 13.726 6.767 -28.447 1.00 33.69 94 THR A C 1
ATOM 620 O O . THR A 1 94 ? 13.954 5.767 -29.143 1.00 33.69 94 THR A O 1
ATOM 623 N N . PRO A 1 95 ? 13.794 6.735 -27.102 1.00 39.44 95 PRO A N 1
ATOM 624 C CA . PRO A 1 95 ? 13.932 5.472 -26.401 1.00 39.44 95 PRO A CA 1
ATOM 625 C C . PRO A 1 95 ? 12.796 4.588 -26.901 1.00 39.44 95 PRO A C 1
ATOM 627 O O . PRO A 1 95 ? 11.629 4.981 -26.862 1.00 39.44 95 PRO A O 1
ATOM 630 N N . SER A 1 96 ? 13.152 3.450 -27.501 1.00 37.84 96 SER A N 1
ATOM 631 C CA . SER A 1 96 ? 12.153 2.450 -27.851 1.00 37.84 96 SER A CA 1
ATOM 632 C C . SER A 1 96 ? 11.442 2.116 -26.554 1.00 37.84 96 SER A C 1
ATOM 634 O O . SER A 1 96 ? 12.101 1.717 -25.597 1.00 37.84 96 SER A O 1
ATOM 636 N N . ALA A 1 97 ? 10.136 2.369 -26.512 1.00 41.53 97 ALA A N 1
ATOM 637 C CA . ALA A 1 97 ? 9.292 2.017 -25.390 1.00 41.53 97 ALA A CA 1
ATOM 638 C C . ALA A 1 97 ? 9.401 0.502 -25.197 1.00 41.53 97 ALA A C 1
ATOM 640 O O . ALA A 1 97 ? 8.783 -0.280 -25.918 1.00 41.53 97 ALA A O 1
ATOM 641 N N . VAL A 1 98 ? 10.267 0.084 -24.277 1.00 47.31 98 VAL A N 1
ATOM 642 C CA . VAL A 1 98 ? 10.213 -1.257 -23.719 1.00 47.31 98 VAL A CA 1
ATOM 643 C C . VAL A 1 98 ? 8.932 -1.243 -22.899 1.00 47.31 98 VAL A C 1
ATOM 645 O O . VAL A 1 98 ? 8.877 -0.629 -21.837 1.00 47.31 98 VAL A O 1
ATOM 648 N N . SER A 1 99 ? 7.856 -1.780 -23.478 1.00 49.22 99 SER A N 1
ATOM 649 C CA . SER A 1 99 ? 6.598 -1.968 -22.759 1.00 49.22 99 SER A CA 1
ATOM 650 C C . SER A 1 99 ? 6.910 -2.819 -21.530 1.00 49.22 99 SER A C 1
ATOM 652 O O . SER A 1 99 ? 7.459 -3.918 -21.655 1.00 49.22 99 SER A O 1
ATOM 654 N N . ALA A 1 100 ? 6.612 -2.267 -20.355 1.00 61.44 100 ALA A N 1
ATOM 655 C CA . ALA A 1 100 ? 6.816 -2.871 -19.044 1.00 61.44 100 ALA A CA 1
ATOM 656 C C . ALA A 1 100 ? 5.750 -3.955 -18.802 1.00 61.44 100 ALA A C 1
ATOM 658 O O . ALA A 1 100 ? 4.901 -3.861 -17.914 1.00 61.44 100 ALA A O 1
ATOM 659 N N . ALA A 1 101 ? 5.720 -4.955 -19.683 1.00 71.75 101 ALA A N 1
ATOM 660 C CA . ALA A 1 101 ? 4.809 -6.072 -19.551 1.00 71.75 101 ALA A CA 1
ATOM 661 C C . ALA A 1 101 ? 5.183 -6.891 -18.307 1.00 71.75 101 ALA A C 1
ATOM 663 O O . ALA A 1 101 ? 6.367 -7.175 -18.110 1.00 71.75 101 ALA A O 1
ATOM 664 N N . PRO A 1 102 ? 4.203 -7.312 -17.484 1.00 82.12 102 PRO A N 1
ATOM 665 C CA . PRO A 1 102 ? 4.490 -8.123 -16.312 1.00 82.12 102 PRO A CA 1
ATOM 666 C C . PRO A 1 102 ? 5.273 -9.372 -16.698 1.00 82.12 102 PRO A C 1
ATOM 668 O O . PRO A 1 102 ? 4.886 -10.099 -17.620 1.00 82.12 102 PRO A O 1
ATOM 671 N N . LEU A 1 103 ? 6.311 -9.691 -15.926 1.00 87.50 103 LEU A N 1
ATOM 672 C CA . LEU A 1 103 ? 6.927 -11.002 -16.018 1.00 87.50 103 LEU A CA 1
ATOM 673 C C . LEU A 1 103 ? 5.903 -12.070 -15.613 1.00 87.50 103 LEU A C 1
ATOM 675 O O . LEU A 1 103 ? 5.243 -11.932 -14.574 1.00 87.50 103 LEU A O 1
ATOM 679 N N . PRO A 1 104 ? 5.779 -13.156 -16.397 1.00 87.31 104 PRO A N 1
ATOM 680 C CA . PRO A 1 104 ? 4.831 -14.214 -16.105 1.00 87.31 104 PRO A CA 1
ATOM 681 C C . PRO A 1 104 ? 5.235 -14.955 -14.831 1.00 87.31 104 PRO A C 1
ATOM 683 O O . PRO A 1 104 ? 6.416 -15.245 -14.597 1.00 87.31 104 PRO A O 1
ATOM 686 N N . VAL A 1 105 ? 4.230 -15.311 -14.040 1.00 88.56 105 VAL A N 1
ATOM 687 C CA . VAL A 1 105 ? 4.363 -16.088 -12.804 1.00 88.56 105 VAL A CA 1
ATOM 688 C C . VAL A 1 105 ? 3.713 -17.459 -12.970 1.00 88.56 105 VAL A C 1
ATOM 690 O O . VAL A 1 105 ? 2.939 -17.671 -13.908 1.00 88.56 105 VAL A O 1
ATOM 693 N N . ALA A 1 106 ? 4.069 -18.412 -12.107 1.00 86.00 106 ALA A N 1
ATOM 694 C CA . ALA A 1 106 ? 3.445 -19.729 -12.139 1.00 86.00 106 ALA A CA 1
ATOM 695 C C . ALA A 1 106 ? 1.940 -19.620 -11.844 1.00 86.00 106 ALA A C 1
ATOM 697 O O . ALA A 1 106 ? 1.473 -18.667 -11.218 1.00 86.00 106 ALA A O 1
ATOM 698 N N . GLU A 1 107 ? 1.164 -20.595 -12.318 1.00 83.06 107 GLU A N 1
ATOM 699 C CA . GLU A 1 107 ? -0.268 -20.614 -12.042 1.00 83.06 107 GLU A CA 1
ATOM 700 C C . GLU A 1 107 ? -0.510 -20.666 -10.535 1.00 83.06 107 GLU A C 1
ATOM 702 O O . GLU A 1 107 ? -0.014 -21.550 -9.836 1.00 83.06 107 GLU A O 1
ATOM 707 N N . GLY A 1 108 ? -1.294 -19.705 -10.054 1.00 82.56 108 GLY A N 1
ATOM 708 C CA . GLY A 1 108 ? -1.590 -19.597 -8.640 1.00 82.56 108 GLY A CA 1
ATOM 709 C C . GLY A 1 108 ? -0.404 -19.148 -7.800 1.00 82.56 108 GLY A C 1
ATOM 710 O O . GLY A 1 108 ? -0.459 -19.449 -6.619 1.00 82.56 108 GLY A O 1
ATOM 711 N N . ASP A 1 109 ? 0.596 -18.458 -8.370 1.00 89.25 109 ASP A N 1
ATOM 712 C CA . ASP A 1 109 ? 1.561 -17.593 -7.668 1.00 89.25 109 ASP A CA 1
ATOM 713 C C . ASP A 1 109 ? 1.152 -16.114 -7.785 1.00 89.25 109 ASP A C 1
ATOM 715 O O . ASP A 1 109 ? 0.387 -15.727 -8.675 1.00 89.25 109 ASP A O 1
ATOM 719 N N . SER A 1 110 ? 1.691 -15.273 -6.898 1.00 92.31 110 SER A N 1
ATOM 720 C CA . SER A 1 110 ? 1.485 -13.829 -6.979 1.00 92.31 110 SER A CA 1
ATOM 721 C C . SER A 1 110 ? 2.294 -13.178 -8.090 1.00 92.31 110 SER A C 1
ATOM 723 O O . SER A 1 110 ? 3.474 -13.482 -8.260 1.00 92.31 110 SER A O 1
ATOM 725 N N . ILE A 1 111 ? 1.710 -12.181 -8.759 1.00 92.88 111 ILE A N 1
ATOM 726 C CA . ILE A 1 111 ? 2.405 -11.297 -9.695 1.00 92.88 111 ILE A CA 1
ATOM 727 C C . ILE A 1 111 ? 3.621 -10.628 -9.037 1.00 92.88 111 ILE A C 1
ATOM 729 O O . ILE A 1 111 ? 4.643 -10.439 -9.694 1.00 92.88 111 ILE A O 1
ATOM 733 N N . LEU A 1 112 ? 3.561 -10.353 -7.728 1.00 94.62 112 LEU A N 1
ATOM 734 C CA . LEU A 1 112 ? 4.639 -9.718 -6.963 1.00 94.62 112 LEU A CA 1
ATOM 735 C C . LEU A 1 112 ? 5.836 -10.642 -6.696 1.00 94.62 112 LEU A C 1
ATOM 737 O O . LEU A 1 112 ? 6.899 -10.170 -6.293 1.00 94.62 112 LEU A O 1
ATOM 741 N N . ALA A 1 113 ? 5.714 -11.948 -6.961 1.00 92.56 113 ALA A N 1
ATOM 742 C CA . ALA A 1 113 ? 6.839 -12.875 -6.856 1.00 92.56 113 ALA A CA 1
ATOM 743 C C . ALA A 1 113 ? 7.946 -12.556 -7.877 1.00 92.56 113 ALA A C 1
ATOM 745 O O . ALA A 1 113 ? 9.122 -12.809 -7.620 1.00 92.56 113 ALA A O 1
ATOM 746 N N . ARG A 1 114 ? 7.572 -11.986 -9.031 1.00 93.69 114 ARG A N 1
ATOM 747 C CA . ARG A 1 114 ? 8.494 -11.656 -10.129 1.00 93.69 114 ARG A CA 1
ATOM 748 C C . ARG A 1 114 ? 8.377 -10.227 -10.630 1.00 93.69 114 ARG A C 1
ATOM 750 O O . ARG A 1 114 ? 9.004 -9.894 -11.624 1.00 93.69 114 ARG A O 1
ATOM 757 N N . ASN A 1 115 ? 7.588 -9.388 -9.973 1.00 95.06 115 ASN A N 1
ATOM 758 C CA . ASN A 1 115 ? 7.403 -8.003 -10.380 1.00 95.06 115 ASN A CA 1
ATOM 759 C C . ASN A 1 115 ? 7.460 -7.091 -9.154 1.00 95.06 115 ASN A C 1
ATOM 761 O O . ASN A 1 115 ? 6.992 -7.452 -8.074 1.00 95.06 115 ASN A O 1
ATOM 765 N N . GLN A 1 116 ? 8.029 -5.906 -9.326 1.00 96.31 116 GLN A N 1
ATOM 766 C CA . GLN A 1 116 ? 7.733 -4.760 -8.483 1.00 96.31 116 GLN A CA 1
ATOM 767 C C . GLN A 1 116 ? 6.554 -3.993 -9.071 1.00 96.31 116 GLN A C 1
ATOM 769 O O . GLN A 1 116 ? 6.368 -3.941 -10.280 1.00 96.31 116 GLN A O 1
ATOM 774 N N . VAL A 1 117 ? 5.780 -3.356 -8.211 1.00 96.88 117 VAL A N 1
ATOM 775 C CA . VAL A 1 117 ? 4.794 -2.349 -8.581 1.00 96.88 117 VAL A CA 1
ATOM 776 C C . VAL A 1 117 ? 5.340 -0.993 -8.169 1.00 96.88 117 VAL A C 1
ATOM 778 O O . VAL A 1 117 ? 5.819 -0.844 -7.048 1.00 96.88 117 VAL A O 1
ATOM 781 N N . ILE A 1 118 ? 5.241 -0.004 -9.049 1.00 96.25 118 ILE A N 1
ATOM 782 C CA . ILE A 1 118 ? 5.544 1.393 -8.752 1.00 96.25 118 ILE A CA 1
ATOM 783 C C . ILE A 1 118 ? 4.344 2.254 -9.119 1.00 96.25 118 ILE A C 1
ATOM 785 O O . ILE A 1 118 ? 3.818 2.160 -10.227 1.00 96.25 118 ILE A O 1
ATOM 789 N N . GLY A 1 119 ? 3.895 3.090 -8.189 1.00 91.75 119 GLY A N 1
ATOM 790 C CA . GLY A 1 119 ? 2.731 3.926 -8.434 1.00 91.75 119 GLY A CA 1
ATOM 791 C C . GLY A 1 119 ? 2.707 5.232 -7.673 1.00 91.75 119 GLY A C 1
ATOM 792 O O . GLY A 1 119 ? 3.397 5.397 -6.669 1.00 91.75 119 GLY A O 1
ATOM 793 N N . ASP A 1 120 ? 1.883 6.155 -8.164 1.00 86.19 120 ASP A N 1
ATOM 794 C CA . ASP A 1 120 ? 1.699 7.461 -7.535 1.00 86.19 120 ASP A CA 1
ATOM 795 C C . ASP A 1 120 ? 0.477 7.453 -6.604 1.00 86.19 120 ASP A C 1
ATOM 797 O O . ASP A 1 120 ? -0.612 7.002 -6.969 1.00 86.19 120 ASP A O 1
ATOM 801 N N . TYR A 1 121 ? 0.668 7.987 -5.401 1.00 82.88 121 TYR A N 1
ATOM 802 C CA . TYR A 1 121 ? -0.317 8.103 -4.333 1.00 82.88 121 TYR A CA 1
ATOM 803 C C . TYR A 1 121 ? -1.273 9.273 -4.526 1.00 82.88 121 TYR A C 1
ATOM 805 O O . TYR A 1 121 ? -0.900 10.327 -5.053 1.00 82.88 121 TYR A O 1
ATOM 813 N N . GLY A 1 122 ? -2.503 9.075 -4.042 1.00 65.75 122 GLY A N 1
ATOM 814 C CA . GLY A 1 122 ? -3.607 10.034 -3.938 1.00 65.75 122 GLY A CA 1
ATOM 815 C C . GLY A 1 122 ? -3.848 10.878 -5.177 1.00 65.75 122 GLY A C 1
ATOM 816 O O . GLY A 1 122 ? -4.134 12.075 -5.111 1.00 65.75 122 GLY A O 1
ATOM 817 N N . ARG A 1 123 ? -3.761 10.226 -6.332 1.00 63.47 123 ARG A N 1
ATOM 818 C CA . ARG A 1 123 ? -4.203 10.796 -7.597 1.00 63.47 123 ARG A CA 1
ATOM 819 C C . ARG A 1 123 ? -5.681 10.442 -7.796 1.00 63.47 123 ARG A C 1
ATOM 821 O O . ARG A 1 123 ? -6.075 9.288 -7.674 1.00 63.47 123 ARG A O 1
ATOM 828 N N . GLY A 1 124 ? -6.493 11.457 -8.068 1.00 53.81 124 GLY A N 1
ATOM 829 C CA . GLY A 1 124 ? -7.832 11.319 -8.646 1.00 53.81 124 GLY A CA 1
ATOM 830 C C . GLY A 1 124 ? -7.845 11.934 -10.046 1.00 53.81 124 GLY A C 1
ATOM 831 O O . GLY A 1 124 ? -6.868 12.568 -10.450 1.00 53.81 124 GLY A O 1
ATOM 832 N N . PHE A 1 125 ? -8.947 11.788 -10.776 1.00 54.25 125 PHE A N 1
ATOM 833 C CA . PHE A 1 125 ? -9.139 12.472 -12.056 1.00 54.25 125 PHE A CA 1
ATOM 834 C C . PHE A 1 125 ? -10.189 13.559 -11.875 1.00 54.25 125 PHE A C 1
ATOM 836 O O . PHE A 1 125 ? -11.273 13.289 -11.369 1.00 54.25 125 PHE A O 1
ATOM 843 N N . ASN A 1 126 ? -9.846 14.785 -12.279 1.00 47.16 126 ASN A N 1
ATOM 844 C CA . ASN A 1 126 ? -10.779 15.903 -12.424 1.00 47.16 126 ASN A CA 1
ATOM 845 C C . ASN A 1 126 ? -11.751 16.110 -11.233 1.00 47.16 126 ASN A C 1
ATOM 847 O O . ASN A 1 126 ? -12.967 15.985 -11.382 1.00 47.16 126 ASN A O 1
ATOM 851 N N . CYS A 1 127 ? -11.235 16.427 -10.037 1.00 50.25 127 CYS A N 1
ATOM 852 C CA . CYS A 1 127 ? -12.081 16.644 -8.857 1.00 50.25 127 CYS A CA 1
ATOM 853 C C . CYS A 1 127 ? -12.374 18.132 -8.568 1.00 50.25 127 CYS A C 1
ATOM 855 O O . CYS A 1 127 ? -11.663 19.039 -9.000 1.00 50.25 127 CYS A O 1
ATOM 857 N N . CYS A 1 128 ? -13.404 18.389 -7.752 1.00 52.50 128 CYS A N 1
ATOM 858 C CA . CYS A 1 128 ? -13.763 19.725 -7.265 1.00 52.50 128 CYS A CA 1
ATOM 859 C C . CYS A 1 128 ? -12.598 20.444 -6.529 1.00 52.50 128 CYS A C 1
ATOM 861 O O . CYS A 1 128 ? -11.876 19.799 -5.759 1.00 52.50 128 CYS A O 1
ATOM 863 N N . PRO A 1 129 ? -12.477 21.788 -6.635 1.00 55.72 129 PRO A N 1
ATOM 864 C CA . PRO A 1 129 ? -11.396 22.576 -6.014 1.00 55.72 129 PRO A CA 1
ATOM 865 C C . PRO A 1 129 ? -11.233 22.419 -4.490 1.00 55.72 129 PRO A C 1
ATOM 867 O O . PRO A 1 129 ? -10.156 22.652 -3.943 1.00 55.72 129 PRO A O 1
ATOM 870 N N . SER A 1 130 ? -12.289 22.033 -3.766 1.00 57.38 130 SER A N 1
ATOM 871 C CA . SER A 1 130 ? -12.243 21.828 -2.311 1.00 57.38 130 SER A CA 1
ATOM 872 C C . SER A 1 130 ? -11.451 20.584 -1.895 1.00 57.38 130 SER A C 1
ATOM 874 O O . SER A 1 130 ? -10.826 20.593 -0.832 1.00 57.38 130 SER A O 1
ATOM 876 N N . HIS A 1 131 ? -11.450 19.530 -2.715 1.00 58.09 131 HIS A N 1
ATOM 877 C CA . HIS A 1 131 ? -10.676 18.310 -2.460 1.00 58.09 131 HIS A CA 1
ATOM 878 C C . HIS A 1 131 ? -9.208 18.481 -2.856 1.00 58.09 131 HIS A C 1
ATOM 880 O O . HIS A 1 131 ? -8.326 17.964 -2.171 1.00 58.09 131 HIS A O 1
ATOM 886 N N . GLU A 1 132 ? -8.929 19.316 -3.861 1.00 60.78 132 GLU A N 1
ATOM 887 C CA . GLU A 1 132 ? -7.568 19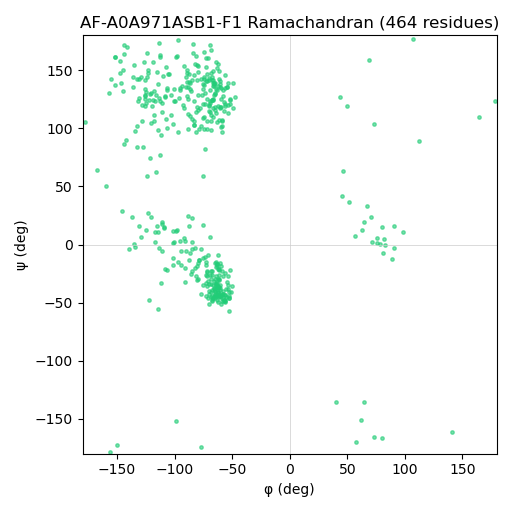.667 -4.271 1.00 60.78 132 GLU A CA 1
ATOM 888 C C . GLU A 1 132 ? -6.708 20.169 -3.106 1.00 60.78 132 GLU A C 1
ATOM 890 O O . GLU A 1 132 ? -5.573 19.733 -2.923 1.00 60.78 132 GLU A O 1
ATOM 895 N N . LEU A 1 133 ? -7.247 21.068 -2.277 1.00 63.16 133 LEU A N 1
ATOM 896 C CA . LEU A 1 133 ? -6.493 21.641 -1.165 1.00 63.16 133 LEU A CA 1
ATOM 897 C C . LEU A 1 133 ? -6.153 20.599 -0.089 1.00 63.16 133 LEU A C 1
ATOM 899 O O . LEU A 1 133 ? -5.091 20.683 0.527 1.00 63.16 133 LEU A O 1
ATOM 903 N N . LYS A 1 134 ? -7.046 19.634 0.159 1.00 64.88 134 LYS A N 1
ATOM 904 C CA . LYS A 1 134 ? -6.818 18.565 1.142 1.00 64.88 134 LYS A CA 1
ATOM 905 C C . LYS A 1 134 ? -5.788 17.572 0.627 1.00 64.88 134 LYS A C 1
ATOM 907 O O . LYS A 1 134 ? -4.848 17.255 1.348 1.00 64.88 134 LYS A O 1
ATOM 912 N N . LEU A 1 135 ? -5.900 17.178 -0.637 1.00 64.12 135 LEU A N 1
ATOM 913 C CA . LEU A 1 135 ? -4.916 16.318 -1.274 1.00 64.12 135 LEU A CA 1
ATOM 914 C C . LEU A 1 135 ? -3.530 16.963 -1.346 1.00 64.12 135 LEU A C 1
ATOM 916 O O . LEU A 1 135 ? -2.534 16.328 -1.014 1.00 64.12 135 LEU A O 1
ATOM 920 N N . ARG A 1 136 ? -3.435 18.255 -1.660 1.00 64.88 136 ARG A N 1
ATOM 921 C CA . ARG A 1 136 ? -2.149 18.966 -1.598 1.00 64.88 136 ARG A CA 1
ATOM 922 C C . ARG A 1 136 ? -1.479 18.820 -0.222 1.00 64.88 136 ARG A C 1
ATOM 924 O O . ARG A 1 136 ? -0.279 18.589 -0.159 1.00 64.88 136 ARG A O 1
ATOM 931 N N . LYS A 1 137 ? -2.232 18.839 0.886 1.00 63.22 137 LYS A N 1
ATOM 932 C CA . LYS A 1 137 ? -1.674 18.615 2.240 1.00 63.22 137 LYS A CA 1
ATOM 933 C C . LYS A 1 137 ? -1.171 17.187 2.486 1.00 63.22 137 LYS A C 1
ATOM 935 O O . LYS A 1 137 ? -0.329 17.002 3.360 1.00 63.22 137 LYS A O 1
ATOM 940 N N . LEU A 1 138 ? -1.667 16.206 1.735 1.00 62.62 138 LEU A N 1
ATOM 941 C CA . LEU A 1 138 ? -1.148 14.832 1.711 1.00 62.62 138 LEU A CA 1
ATOM 942 C C . LEU A 1 138 ? 0.038 14.671 0.746 1.00 62.62 138 LEU A C 1
ATOM 944 O O . LEU A 1 138 ? 0.588 13.585 0.613 1.00 62.62 138 LEU A O 1
ATOM 948 N N . GLY A 1 139 ? 0.461 15.770 0.119 1.00 55.75 139 GLY A N 1
ATOM 949 C CA . GLY A 1 139 ? 1.649 15.856 -0.714 1.00 55.75 139 GLY A CA 1
ATOM 950 C C . GLY A 1 139 ? 1.426 15.746 -2.202 1.00 55.75 139 GLY A C 1
ATOM 951 O O . GLY A 1 139 ? 2.391 15.689 -2.955 1.00 55.75 139 GLY A O 1
ATOM 952 N N . HIS A 1 140 ? 0.176 15.810 -2.640 1.00 64.88 140 HIS A N 1
ATOM 953 C CA . HIS A 1 140 ? -0.143 15.732 -4.053 1.00 64.88 140 HIS A CA 1
ATOM 954 C C . HIS A 1 140 ? 0.230 17.019 -4.787 1.00 64.88 140 HIS A C 1
ATOM 956 O O . HIS A 1 140 ? -0.170 18.120 -4.406 1.00 64.88 140 HIS A O 1
ATOM 962 N N . VAL A 1 141 ? 0.951 16.876 -5.900 1.00 55.22 141 VAL A N 1
ATOM 963 C CA . VAL A 1 141 ? 1.363 17.996 -6.762 1.00 55.22 141 VAL A CA 1
ATOM 964 C C . VAL A 1 141 ? 0.298 18.406 -7.789 1.00 55.22 141 VAL A C 1
ATOM 966 O O . VAL A 1 141 ? 0.613 19.043 -8.784 1.00 55.22 141 VAL A O 1
ATOM 969 N N . GLY A 1 142 ? -0.980 18.111 -7.553 1.00 58.25 142 GLY A N 1
ATOM 970 C CA . GLY A 1 142 ? -2.098 18.438 -8.451 1.00 58.25 142 GLY A CA 1
ATOM 971 C C . GLY A 1 142 ? -2.655 17.214 -9.178 1.00 58.25 142 GLY A C 1
ATOM 972 O O . GLY A 1 142 ? -2.138 16.109 -9.022 1.00 58.25 142 GLY A O 1
ATOM 973 N N . PHE A 1 143 ? -3.713 17.417 -9.960 1.00 62.72 143 PHE A N 1
ATOM 974 C CA . PHE A 1 143 ? -4.393 16.352 -10.701 1.00 62.72 143 PHE A CA 1
ATOM 975 C C . PHE A 1 143 ? -3.838 16.194 -12.109 1.00 62.72 143 PHE A C 1
ATOM 977 O O . PHE A 1 143 ? -3.336 17.154 -12.688 1.00 62.72 143 PHE A O 1
ATOM 984 N N . PHE A 1 144 ? -3.966 14.985 -12.645 1.00 63.75 144 PHE A N 1
ATOM 985 C CA . PHE A 1 144 ? -3.872 14.762 -14.081 1.00 63.75 144 PHE A CA 1
ATOM 986 C C . PHE A 1 144 ? -5.219 15.121 -14.708 1.00 63.75 144 PHE A C 1
ATOM 988 O O . PHE A 1 144 ? -6.270 14.869 -14.104 1.00 63.75 144 PHE A O 1
ATOM 995 N N . GLY A 1 145 ? -5.194 15.733 -15.890 1.00 62.69 145 GLY A N 1
ATOM 996 C CA . GLY A 1 145 ? -6.399 16.033 -16.652 1.00 62.69 145 GLY A CA 1
ATOM 997 C C . GLY A 1 145 ? -7.146 14.759 -17.039 1.00 62.69 145 GLY A C 1
ATOM 998 O O . GLY A 1 145 ? -8.374 14.727 -16.974 1.00 62.69 145 GLY A O 1
ATOM 999 N N . ASP A 1 146 ? -6.405 13.694 -17.360 1.00 69.94 146 ASP A N 1
ATOM 1000 C CA . ASP A 1 146 ? -6.936 12.372 -17.680 1.00 69.94 146 ASP A CA 1
ATOM 1001 C C . ASP A 1 146 ? -5.915 11.236 -17.440 1.00 69.94 146 ASP A C 1
ATOM 1003 O O . ASP A 1 146 ? -4.791 11.438 -16.971 1.00 69.94 146 ASP A O 1
ATOM 1007 N N . ALA A 1 147 ? -6.339 10.009 -17.746 1.00 72.88 147 ALA A N 1
ATOM 1008 C CA . ALA A 1 147 ? -5.525 8.801 -17.667 1.00 72.88 147 ALA A CA 1
ATOM 1009 C C . ALA A 1 147 ? -4.294 8.818 -18.589 1.00 72.88 147 ALA A C 1
ATOM 1011 O O . ALA A 1 147 ? -3.244 8.305 -18.210 1.00 72.88 147 ALA A O 1
ATOM 1012 N N . ALA A 1 148 ? -4.402 9.391 -19.790 1.00 76.12 148 ALA A N 1
ATOM 1013 C CA . ALA A 1 148 ? -3.306 9.405 -20.752 1.00 76.12 148 ALA A CA 1
ATOM 1014 C C . ALA A 1 148 ? -2.185 10.337 -20.280 1.00 76.12 148 ALA A C 1
ATOM 1016 O O . ALA A 1 148 ? -1.015 9.960 -20.320 1.00 76.12 148 ALA A O 1
ATOM 1017 N N . GLU A 1 149 ? -2.542 11.512 -19.759 1.00 77.44 149 GLU A N 1
ATOM 1018 C CA . GLU A 1 149 ? -1.595 12.430 -19.127 1.00 77.44 149 GLU A CA 1
ATOM 1019 C C . GLU A 1 149 ? -0.915 11.783 -17.913 1.00 77.44 149 GLU A C 1
ATOM 1021 O O . GLU A 1 149 ? 0.281 11.963 -17.702 1.00 77.44 149 GLU A O 1
ATOM 1026 N N . TYR A 1 150 ? -1.641 10.980 -17.131 1.00 80.19 150 TYR A N 1
ATOM 1027 C CA . TYR A 1 150 ? -1.042 10.239 -16.022 1.00 80.19 150 TYR A CA 1
ATOM 1028 C C . TYR A 1 150 ? 0.004 9.212 -16.481 1.00 80.19 150 TYR A C 1
ATOM 1030 O O . TYR A 1 150 ? 1.116 9.141 -15.950 1.00 80.19 150 TYR A O 1
ATOM 1038 N N . LEU A 1 151 ? -0.353 8.413 -17.483 1.00 82.31 151 LEU A N 1
ATOM 1039 C CA . LEU A 1 151 ? 0.480 7.318 -17.969 1.00 82.31 151 LEU A CA 1
ATOM 1040 C C . LEU A 1 151 ? 1.718 7.812 -18.712 1.00 82.31 151 LEU A C 1
ATOM 1042 O O . LEU A 1 151 ? 2.824 7.334 -18.452 1.00 82.31 151 LEU A O 1
ATOM 1046 N N . HIS A 1 152 ? 1.538 8.779 -19.609 1.00 84.38 152 HIS A N 1
ATOM 1047 C CA . HIS A 1 152 ? 2.589 9.264 -20.502 1.00 84.38 152 HIS A CA 1
ATOM 1048 C C . HIS A 1 152 ? 3.284 10.530 -19.994 1.00 84.38 152 HIS A C 1
ATOM 1050 O O . HIS A 1 152 ? 4.389 10.836 -20.443 1.00 84.38 152 HIS A O 1
ATOM 1056 N N . GLY A 1 153 ? 2.694 11.221 -19.020 1.00 83.69 153 GLY A N 1
ATOM 1057 C CA . GLY A 1 153 ? 3.208 12.481 -18.506 1.00 83.69 153 GLY A CA 1
ATOM 1058 C C . GLY A 1 153 ? 2.848 13.668 -19.394 1.00 83.69 153 GLY A C 1
ATOM 1059 O O . GLY A 1 153 ? 1.999 13.591 -20.284 1.00 83.69 153 GLY A O 1
ATOM 1060 N N . ASN A 1 154 ? 3.516 14.786 -19.132 1.00 79.62 154 ASN A N 1
ATOM 1061 C CA . ASN A 1 154 ? 3.409 16.035 -19.881 1.00 79.62 154 ASN A CA 1
ATOM 1062 C C . ASN A 1 154 ? 4.756 16.792 -19.824 1.00 79.62 154 ASN A C 1
ATOM 1064 O O . ASN A 1 154 ? 5.745 16.273 -19.305 1.00 79.62 154 ASN A O 1
ATOM 1068 N N . ASP A 1 155 ? 4.802 18.032 -20.318 1.00 75.00 155 ASP A N 1
ATOM 1069 C CA . ASP A 1 155 ? 6.027 18.852 -20.325 1.00 75.00 155 ASP A CA 1
ATOM 1070 C C . ASP A 1 155 ? 6.587 19.157 -18.918 1.00 75.00 155 ASP A C 1
ATOM 1072 O O . ASP A 1 155 ? 7.763 19.488 -18.768 1.00 75.00 155 ASP A O 1
ATOM 1076 N N . GLU A 1 156 ? 5.760 19.055 -17.877 1.00 72.12 156 GLU A N 1
ATOM 1077 C CA . GLU A 1 156 ? 6.119 19.352 -16.488 1.00 72.12 156 GLU A CA 1
ATOM 1078 C C . GLU A 1 156 ? 6.397 18.094 -15.651 1.00 72.12 156 GLU A C 1
ATOM 1080 O O . GLU A 1 156 ? 6.968 18.202 -14.561 1.00 72.12 156 GLU A O 1
ATOM 1085 N N . ARG A 1 157 ? 5.955 16.908 -16.096 1.00 76.69 157 ARG A N 1
ATOM 1086 C CA . ARG A 1 157 ? 5.918 15.688 -15.274 1.00 76.69 157 ARG A CA 1
ATOM 1087 C C . ARG A 1 157 ? 6.205 14.434 -16.081 1.00 76.69 157 ARG A C 1
ATOM 1089 O O . ARG A 1 157 ? 5.571 14.165 -17.094 1.00 76.69 157 ARG A O 1
ATOM 1096 N N . GLU A 1 158 ? 7.095 13.608 -15.542 1.00 85.31 158 GLU A N 1
ATOM 1097 C CA . GLU A 1 158 ? 7.312 12.241 -16.012 1.00 85.31 158 GLU A CA 1
ATOM 1098 C C . GLU A 1 158 ? 6.064 11.378 -15.757 1.00 85.31 158 GLU A C 1
ATOM 1100 O O . GLU A 1 158 ? 5.573 11.314 -14.625 1.00 85.31 158 GLU A O 1
ATOM 1105 N N . GLY A 1 159 ? 5.589 10.691 -16.800 1.00 87.12 159 GLY A N 1
ATOM 1106 C CA . GLY A 1 159 ? 4.502 9.717 -16.705 1.00 87.12 159 GLY A CA 1
ATOM 1107 C C . GLY A 1 159 ? 4.921 8.415 -16.027 1.00 87.12 159 GLY A C 1
ATOM 1108 O O . GLY A 1 159 ? 6.085 8.006 -16.085 1.00 87.12 159 GLY A O 1
ATOM 1109 N N . ILE A 1 160 ? 3.962 7.727 -15.406 1.00 89.31 160 ILE A N 1
ATOM 1110 C CA . ILE A 1 160 ? 4.259 6.515 -14.631 1.00 89.31 160 ILE A CA 1
ATOM 1111 C C . ILE A 1 160 ? 4.814 5.369 -15.496 1.00 89.31 160 ILE A C 1
ATOM 1113 O O . ILE A 1 160 ? 5.611 4.574 -15.001 1.00 89.31 160 ILE A O 1
ATOM 1117 N N . LEU A 1 161 ? 4.482 5.312 -16.795 1.00 89.56 161 LEU A N 1
ATOM 1118 C CA . LEU A 1 161 ? 5.020 4.295 -17.709 1.00 89.56 161 LEU A CA 1
ATOM 1119 C C . LEU A 1 161 ? 6.534 4.436 -17.899 1.00 89.56 161 LEU A C 1
ATOM 1121 O O . LEU A 1 161 ? 7.256 3.443 -17.854 1.00 89.56 161 LEU A O 1
ATOM 1125 N N . ALA A 1 162 ? 7.029 5.666 -18.065 1.00 91.38 162 ALA A N 1
ATOM 1126 C CA . ALA A 1 162 ? 8.460 5.923 -18.223 1.00 91.38 162 ALA A CA 1
ATOM 1127 C C . ALA A 1 162 ? 9.235 5.550 -16.949 1.00 91.38 162 ALA A C 1
ATOM 1129 O O . ALA A 1 162 ? 10.298 4.927 -17.019 1.00 91.38 162 ALA A O 1
ATOM 1130 N N . ARG A 1 163 ? 8.661 5.860 -15.780 1.00 92.50 163 ARG A N 1
ATOM 1131 C CA . ARG A 1 163 ? 9.243 5.505 -14.483 1.00 92.50 163 ARG A CA 1
ATOM 1132 C C . ARG A 1 163 ? 9.289 3.993 -14.266 1.00 92.50 163 ARG A C 1
ATOM 1134 O O . ARG A 1 163 ? 10.316 3.479 -13.828 1.00 92.50 163 ARG A O 1
ATOM 1141 N N . ALA A 1 164 ? 8.203 3.290 -14.594 1.00 94.44 164 ALA A N 1
ATOM 1142 C CA . ALA A 1 164 ? 8.148 1.834 -14.530 1.00 94.44 164 ALA A CA 1
ATOM 1143 C C . ALA A 1 164 ? 9.168 1.194 -15.481 1.00 94.44 164 ALA A C 1
ATOM 1145 O O . ALA A 1 164 ? 9.922 0.339 -15.041 1.00 94.44 164 ALA A O 1
ATOM 1146 N N . ALA A 1 165 ? 9.286 1.667 -16.726 1.00 93.31 165 ALA A N 1
ATOM 1147 C CA . ALA A 1 165 ? 10.271 1.153 -17.681 1.00 93.31 165 ALA A CA 1
ATOM 1148 C C . ALA A 1 165 ? 11.723 1.329 -17.197 1.00 93.31 165 ALA A C 1
ATOM 1150 O O . ALA A 1 165 ? 12.546 0.431 -17.354 1.00 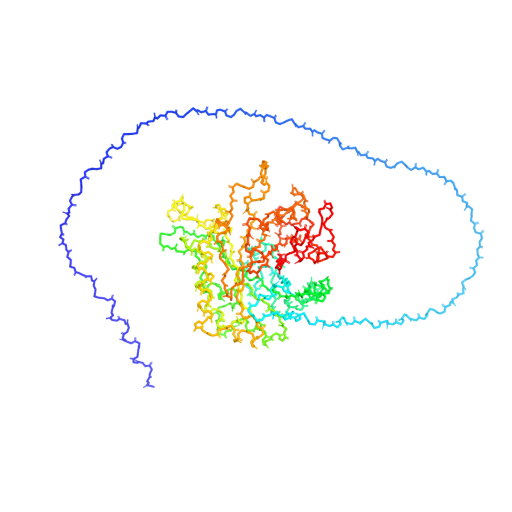93.31 165 ALA A O 1
ATOM 1151 N N . ARG A 1 166 ? 12.046 2.457 -16.551 1.00 94.94 166 ARG A N 1
ATOM 1152 C CA . ARG A 1 166 ? 13.373 2.653 -15.946 1.00 94.94 166 ARG A CA 1
ATOM 1153 C C . ARG A 1 166 ? 13.608 1.724 -14.755 1.00 94.94 166 ARG A C 1
ATOM 1155 O O . ARG A 1 166 ? 14.721 1.238 -14.578 1.00 94.94 166 ARG A O 1
ATOM 1162 N N . LEU A 1 167 ? 12.592 1.503 -13.922 1.00 95.75 167 LEU A N 1
ATOM 1163 C CA . LEU A 1 167 ? 12.695 0.546 -12.821 1.00 95.75 167 LEU A CA 1
ATOM 1164 C C . LEU A 1 167 ? 12.876 -0.887 -13.348 1.00 95.75 167 LEU A C 1
ATOM 1166 O O . LEU A 1 167 ? 13.699 -1.617 -12.810 1.00 95.75 167 LEU A O 1
ATOM 1170 N N . ASP A 1 168 ? 12.173 -1.255 -14.420 1.00 95.00 168 ASP A N 1
ATOM 1171 C CA . ASP A 1 168 ? 12.307 -2.540 -15.119 1.00 95.00 168 ASP A CA 1
ATOM 1172 C C . ASP A 1 168 ? 13.743 -2.756 -15.626 1.00 95.00 168 ASP A C 1
ATOM 1174 O O . ASP A 1 168 ? 14.372 -3.769 -15.325 1.00 95.00 168 ASP A O 1
ATOM 1178 N N . GLU A 1 169 ? 14.321 -1.749 -16.294 1.00 95.19 169 GLU A N 1
ATOM 1179 C CA . GLU A 1 169 ? 15.715 -1.780 -16.755 1.00 95.19 169 GLU A CA 1
ATOM 1180 C C . GLU A 1 169 ? 16.703 -1.981 -15.593 1.00 95.19 169 GLU A C 1
ATOM 1182 O O . GLU A 1 169 ? 17.645 -2.769 -15.701 1.00 95.19 169 GLU A O 1
ATOM 1187 N N . LEU A 1 170 ? 16.477 -1.296 -14.467 1.00 96.00 170 LEU A N 1
ATOM 1188 C CA . LEU A 1 170 ? 17.314 -1.414 -13.271 1.00 96.00 170 LEU A CA 1
ATOM 1189 C C . LEU A 1 170 ? 17.160 -2.767 -12.566 1.00 96.00 170 LEU A C 1
ATOM 1191 O O . LEU A 1 170 ? 18.127 -3.279 -12.002 1.00 96.00 170 LEU A O 1
ATOM 1195 N N . ASN A 1 171 ? 15.968 -3.353 -12.590 1.00 94.88 171 ASN A N 1
ATOM 1196 C CA . ASN A 1 171 ? 15.702 -4.658 -11.998 1.00 94.88 171 ASN A CA 1
ATOM 1197 C C . ASN A 1 171 ? 16.319 -5.810 -12.807 1.00 94.88 171 ASN A C 1
ATOM 1199 O O . ASN A 1 171 ? 16.646 -6.861 -12.248 1.00 94.88 171 ASN A O 1
ATOM 1203 N N . GLY A 1 172 ? 16.523 -5.611 -14.110 1.00 92.25 172 GLY A N 1
ATOM 1204 C CA . GLY A 1 172 ? 17.062 -6.629 -15.000 1.00 92.25 172 GLY A CA 1
ATOM 1205 C C . GLY A 1 172 ? 16.051 -7.746 -15.307 1.00 92.25 172 GLY A C 1
ATOM 1206 O O . GLY A 1 172 ? 14.858 -7.613 -15.065 1.00 92.25 172 GLY A O 1
ATOM 1207 N N . PRO A 1 173 ? 16.494 -8.887 -15.863 1.00 91.31 173 PRO A N 1
ATOM 1208 C CA . PRO A 1 173 ? 15.587 -9.870 -16.468 1.00 91.31 173 PRO A CA 1
ATOM 1209 C C . PRO A 1 173 ? 14.787 -10.720 -15.466 1.00 91.31 173 PRO A C 1
ATOM 1211 O O . PRO A 1 173 ? 13.902 -11.481 -15.867 1.00 91.31 173 PRO A O 1
ATOM 1214 N N . GLU A 1 174 ? 15.135 -10.677 -14.181 1.00 91.12 174 GLU A N 1
ATOM 1215 C CA . GLU A 1 174 ? 14.558 -11.567 -13.171 1.00 91.12 174 GLU A CA 1
ATOM 1216 C C . GLU A 1 174 ? 13.314 -10.976 -12.507 1.00 91.12 174 GLU A C 1
ATOM 1218 O O . GLU A 1 174 ? 12.394 -11.734 -12.174 1.00 91.12 174 GLU A O 1
ATOM 1223 N N . ILE A 1 175 ? 13.275 -9.647 -12.365 1.00 94.00 175 ILE A N 1
ATOM 1224 C CA . ILE A 1 175 ? 12.207 -8.892 -11.714 1.00 94.00 175 ILE A CA 1
ATOM 1225 C C . ILE A 1 175 ? 11.679 -7.830 -12.687 1.00 94.00 175 ILE A C 1
ATOM 1227 O O . ILE A 1 175 ? 12.432 -6.974 -13.125 1.00 94.00 175 ILE A O 1
ATOM 1231 N N . GLY A 1 176 ? 10.385 -7.867 -13.003 1.00 94.50 176 GLY A N 1
ATOM 1232 C CA . GLY A 1 176 ? 9.735 -6.847 -13.824 1.00 94.50 176 GLY A CA 1
ATOM 1233 C C . GLY A 1 176 ? 9.306 -5.623 -13.013 1.00 94.50 176 GLY A C 1
ATOM 1234 O O . GLY A 1 176 ? 9.333 -5.650 -11.779 1.00 94.50 176 GLY A O 1
ATOM 1235 N N . ALA A 1 177 ? 8.845 -4.567 -13.677 1.00 94.62 177 ALA A N 1
ATOM 1236 C CA . ALA A 1 177 ? 8.189 -3.429 -13.034 1.00 94.62 177 ALA A CA 1
ATOM 1237 C C . ALA A 1 177 ? 6.814 -3.131 -13.646 1.00 94.62 177 ALA A C 1
ATOM 1239 O O . ALA A 1 177 ? 6.653 -3.064 -14.857 1.00 94.62 177 ALA A O 1
ATOM 1240 N N . LEU A 1 178 ? 5.818 -2.911 -12.790 1.00 93.31 178 LEU A N 1
ATOM 1241 C CA . LEU A 1 178 ? 4.441 -2.625 -13.172 1.00 93.31 178 LEU A CA 1
ATOM 1242 C C . LEU A 1 178 ? 4.030 -1.217 -12.731 1.00 93.31 178 LEU A C 1
ATOM 1244 O O . LEU A 1 178 ? 4.174 -0.891 -11.549 1.00 93.31 178 LEU A O 1
ATOM 1248 N N . PRO A 1 179 ? 3.478 -0.394 -13.634 1.00 92.81 179 PRO A N 1
ATOM 1249 C CA . PRO A 1 179 ? 2.936 0.909 -13.281 1.00 92.81 179 PRO A CA 1
ATOM 1250 C C . PRO A 1 179 ? 1.591 0.756 -12.550 1.00 92.81 179 PRO A C 1
ATOM 1252 O O . PRO A 1 179 ? 0.782 -0.121 -12.872 1.00 92.81 179 PRO A O 1
ATOM 1255 N N . ALA A 1 180 ? 1.327 1.629 -11.579 1.00 91.38 180 ALA A N 1
ATOM 1256 C CA . ALA A 1 180 ? 0.070 1.642 -10.835 1.00 91.38 180 ALA A CA 1
ATOM 1257 C C . ALA A 1 180 ? -0.367 3.046 -10.400 1.00 91.38 180 ALA A C 1
ATOM 1259 O O . ALA A 1 180 ? 0.469 3.923 -10.229 1.00 91.38 180 ALA A O 1
ATOM 1260 N N . ILE A 1 181 ? -1.661 3.240 -10.138 1.00 86.50 181 ILE A N 1
ATOM 1261 C CA . ILE A 1 181 ? -2.206 4.419 -9.440 1.00 86.50 181 ILE A CA 1
ATOM 1262 C C . ILE A 1 181 ? -2.799 3.992 -8.109 1.00 86.50 181 ILE A C 1
ATOM 1264 O O . ILE A 1 181 ? -3.509 2.991 -8.030 1.00 86.50 181 ILE A O 1
ATOM 1268 N N . PHE A 1 182 ? -2.550 4.789 -7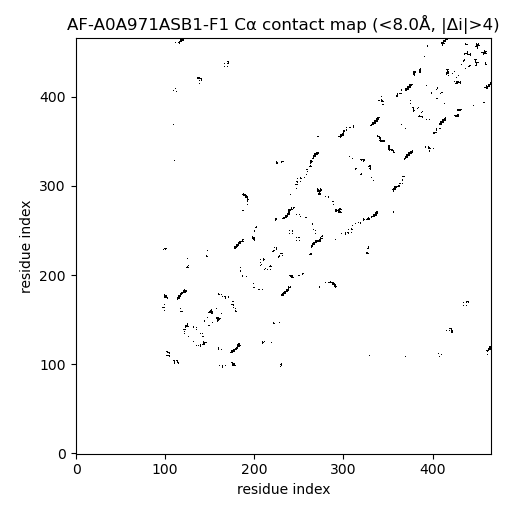.079 1.00 86.75 182 PHE A N 1
ATOM 1269 C CA . PHE A 1 182 ? -3.178 4.647 -5.775 1.00 86.75 182 PHE A CA 1
ATOM 1270 C C . PHE A 1 182 ? -4.195 5.772 -5.613 1.00 86.75 182 PHE A C 1
ATOM 1272 O O . PHE A 1 182 ? -3.853 6.927 -5.343 1.00 86.75 182 PHE A O 1
ATOM 1279 N N . VAL A 1 183 ? -5.461 5.432 -5.827 1.00 79.75 183 VAL A N 1
ATOM 1280 C CA . VAL A 1 183 ? -6.584 6.353 -5.700 1.00 79.75 183 VAL A CA 1
ATOM 1281 C C . VAL A 1 183 ? -7.008 6.390 -4.239 1.00 79.75 183 VAL A C 1
ATOM 1283 O O . VAL A 1 183 ? -7.593 5.441 -3.719 1.00 79.75 183 VAL A O 1
ATOM 1286 N N . VAL A 1 184 ? -6.706 7.507 -3.586 1.00 74.94 184 VAL A N 1
ATOM 1287 C CA . VAL A 1 184 ? -7.110 7.783 -2.202 1.00 74.94 184 VAL A CA 1
ATOM 1288 C C . VAL A 1 184 ? -8.445 8.486 -2.217 1.00 74.94 184 VAL A C 1
ATOM 1290 O O . VAL A 1 184 ? -8.611 9.449 -2.959 1.00 74.94 184 VAL A O 1
ATOM 1293 N N . TYR A 1 185 ? -9.353 8.070 -1.349 1.00 62.50 185 TYR A N 1
ATOM 1294 C CA . TYR A 1 185 ? -10.632 8.731 -1.139 1.00 62.50 185 TYR A CA 1
ATOM 1295 C C . TYR A 1 185 ? -10.782 9.105 0.341 1.00 62.50 185 TYR A C 1
ATOM 1297 O O . TYR A 1 185 ? -10.245 8.449 1.232 1.00 62.50 185 TYR A O 1
ATOM 1305 N N . GLU A 1 186 ? -11.415 10.253 0.595 1.00 58.31 186 GLU A N 1
ATOM 1306 C CA . GLU A 1 186 ? -11.285 11.005 1.848 1.00 58.31 186 GLU A CA 1
ATOM 130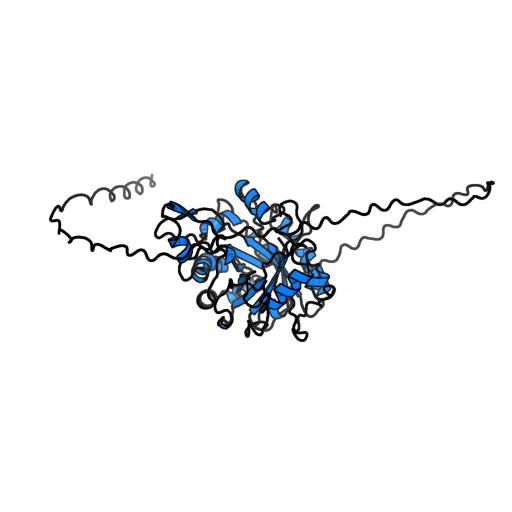7 C C . GLU A 1 186 ? -11.989 10.340 3.046 1.00 58.31 186 GLU A C 1
ATOM 1309 O O . GLU A 1 186 ? -13.181 10.545 3.260 1.00 58.31 186 GLU A O 1
ATOM 1314 N N . GLY A 1 187 ? -11.232 9.630 3.890 1.00 54.16 187 GLY A N 1
ATOM 1315 C CA . GLY A 1 187 ? -11.698 9.115 5.194 1.00 54.16 187 GLY A CA 1
ATOM 1316 C C . GLY A 1 187 ? -11.224 9.955 6.368 1.00 54.16 187 GLY A C 1
ATOM 1317 O O . GLY A 1 187 ? -11.522 9.651 7.515 1.00 54.16 187 GLY A O 1
ATOM 1318 N N . SER A 1 188 ? -10.490 11.029 6.075 1.00 57.12 188 SER A N 1
ATOM 1319 C CA . SER A 1 188 ? -9.973 12.011 7.031 1.00 57.12 188 SER A CA 1
ATOM 1320 C C . SER A 1 188 ? -10.909 13.197 7.276 1.00 57.12 188 SER A C 1
ATOM 1322 O O . SER A 1 188 ? -10.567 14.109 8.033 1.00 57.12 188 SER A O 1
ATOM 1324 N N . ALA A 1 189 ? -12.095 13.201 6.659 1.00 63.34 189 ALA A N 1
ATOM 1325 C CA . ALA A 1 189 ? -13.075 14.252 6.879 1.00 63.34 189 ALA A CA 1
ATOM 1326 C C . ALA A 1 189 ? -13.566 14.216 8.331 1.00 63.34 189 ALA A C 1
ATOM 1328 O O . ALA A 1 189 ? -13.993 13.173 8.827 1.00 63.34 189 ALA A O 1
ATOM 1329 N N . LEU A 1 190 ? -13.563 15.373 8.996 1.00 70.94 190 LEU A N 1
ATOM 1330 C CA . LEU A 1 190 ? -14.251 15.520 10.275 1.00 70.94 190 LEU A CA 1
ATOM 1331 C C . LEU A 1 190 ? -15.730 15.178 10.081 1.00 70.94 190 LEU A C 1
ATOM 1333 O O . LEU A 1 190 ? -16.378 15.648 9.137 1.00 70.94 190 LEU A O 1
ATOM 1337 N N . ARG A 1 191 ? -16.262 14.352 10.978 1.00 73.62 191 ARG A N 1
ATOM 1338 C CA . ARG A 1 191 ? -17.673 13.962 10.978 1.00 73.62 191 ARG A CA 1
ATOM 1339 C C . ARG A 1 191 ? -18.255 14.082 12.377 1.00 73.62 191 ARG A C 1
ATOM 1341 O O . ARG A 1 191 ? -17.557 13.768 13.342 1.00 73.62 191 ARG A O 1
ATOM 1348 N N . PRO A 1 192 ? -19.518 14.513 12.517 1.00 81.19 192 PRO A N 1
ATOM 1349 C CA . PRO A 1 192 ? -20.182 14.488 13.810 1.00 81.19 192 PRO A CA 1
ATOM 1350 C C . PRO A 1 192 ? -20.260 13.048 14.331 1.00 81.19 192 PRO A C 1
ATOM 1352 O O . PRO A 1 192 ? -20.559 12.117 13.587 1.00 81.19 192 PRO A O 1
ATOM 1355 N N . ASN A 1 193 ? -20.007 12.860 15.624 1.00 86.00 193 ASN A N 1
ATOM 1356 C CA . ASN A 1 193 ? -20.129 11.578 16.300 1.00 86.00 193 ASN A CA 1
ATOM 1357 C C . ASN A 1 193 ? -21.609 11.238 16.485 1.00 86.00 193 ASN A C 1
ATOM 1359 O O . ASN A 1 193 ? -22.194 11.505 17.537 1.00 86.00 193 ASN A O 1
ATOM 1363 N N . LEU A 1 194 ? -22.231 10.698 15.447 1.00 83.62 194 LEU A N 1
ATOM 1364 C CA . LEU A 1 194 ? -23.612 10.245 15.502 1.00 83.62 194 LEU A CA 1
ATOM 1365 C C . LEU A 1 194 ? -23.668 8.814 16.054 1.00 83.62 194 LEU A C 1
ATOM 1367 O O . LEU A 1 194 ? -22.766 7.995 15.829 1.00 83.62 194 LEU A O 1
ATOM 1371 N N . ALA A 1 195 ? -24.691 8.550 16.868 1.00 74.19 195 ALA A N 1
ATOM 1372 C CA . ALA A 1 195 ? -24.951 7.217 17.396 1.00 74.19 195 ALA A CA 1
ATOM 1373 C C . ALA A 1 195 ? -25.356 6.295 16.240 1.00 74.19 195 ALA A C 1
ATOM 1375 O O . ALA A 1 195 ? -26.096 6.717 15.358 1.00 74.19 195 ALA A O 1
ATOM 1376 N N . ASP A 1 196 ? -24.854 5.060 16.253 1.00 71.00 196 ASP A N 1
ATOM 1377 C CA . ASP A 1 196 ? -25.191 4.003 15.288 1.00 71.00 196 ASP A CA 1
ATOM 1378 C C . ASP A 1 196 ? -24.815 4.268 13.815 1.00 71.00 196 ASP A C 1
ATOM 1380 O O . ASP A 1 196 ? -25.216 3.507 12.936 1.00 71.00 196 ASP A O 1
ATOM 1384 N N . GLU A 1 197 ? -23.996 5.287 13.540 1.00 74.19 197 GLU A N 1
ATOM 1385 C CA . GLU A 1 197 ? -23.427 5.516 12.211 1.00 74.19 197 GLU A CA 1
ATOM 1386 C C . GLU A 1 197 ? -21.992 4.992 12.120 1.00 74.19 197 GLU A C 1
ATOM 1388 O O . GLU A 1 197 ? -21.096 5.391 12.882 1.00 74.19 197 GLU A O 1
ATOM 1393 N N . ASP A 1 198 ? -21.789 4.112 11.142 1.00 72.75 198 ASP A N 1
ATOM 1394 C CA . ASP A 1 198 ? -20.479 3.879 10.561 1.00 72.75 198 ASP A CA 1
ATOM 1395 C C . ASP A 1 198 ? -20.036 5.142 9.831 1.00 72.75 198 ASP A C 1
ATOM 1397 O O . ASP A 1 198 ? -20.809 5.785 9.123 1.00 72.75 198 ASP A O 1
ATOM 1401 N N . PHE A 1 199 ? -18.760 5.468 9.981 1.00 71.88 199 PHE A N 1
ATOM 1402 C CA . PHE A 1 199 ? -18.100 6.428 9.117 1.00 71.88 199 PHE A CA 1
ATOM 1403 C C . PHE A 1 199 ? -17.002 5.701 8.355 1.00 71.88 199 PHE A C 1
ATOM 1405 O O . PHE A 1 199 ? -15.812 5.947 8.539 1.00 71.88 199 PHE A O 1
ATOM 1412 N N . LEU A 1 200 ? -17.433 4.736 7.554 1.00 67.12 200 LEU A N 1
ATOM 1413 C CA . LEU A 1 200 ? -16.658 4.211 6.447 1.00 67.12 200 LEU A CA 1
ATOM 1414 C C . LEU A 1 200 ? -17.091 4.987 5.212 1.00 67.12 200 LEU A C 1
ATOM 1416 O O . LEU A 1 200 ? -18.276 5.269 5.037 1.00 67.12 200 LEU A O 1
ATOM 1420 N N . ILE A 1 201 ? -16.126 5.394 4.395 1.00 57.03 201 ILE A N 1
ATOM 1421 C CA . ILE A 1 201 ? -16.442 6.083 3.150 1.00 57.03 201 ILE A CA 1
ATOM 1422 C C . ILE A 1 201 ? -17.128 5.081 2.240 1.00 57.03 201 ILE A C 1
ATOM 1424 O O . ILE A 1 201 ? -16.564 4.025 1.954 1.00 57.03 201 ILE A O 1
ATOM 1428 N N . SER A 1 202 ? -18.317 5.451 1.790 1.00 56.56 202 SER A N 1
ATOM 1429 C CA . SER A 1 202 ? -19.189 4.564 1.041 1.00 56.56 202 SER A CA 1
ATOM 1430 C C . SER A 1 202 ? -18.768 4.466 -0.430 1.00 56.56 202 SER A C 1
ATOM 1432 O O . SER A 1 202 ? -18.229 5.412 -1.013 1.00 56.56 202 SER A O 1
ATOM 1434 N N . ALA A 1 203 ? -19.082 3.344 -1.086 1.00 49.28 203 ALA A N 1
ATOM 1435 C CA . ALA A 1 203 ? -18.867 3.183 -2.530 1.00 49.28 203 ALA A CA 1
ATOM 1436 C C . ALA A 1 203 ? -19.435 4.346 -3.396 1.00 49.28 203 ALA A C 1
ATOM 1438 O O . ALA A 1 203 ? -18.785 4.719 -4.369 1.00 49.28 203 ALA A O 1
ATOM 1439 N N . PRO A 1 204 ? -20.585 4.977 -3.066 1.00 52.69 204 PRO A N 1
ATOM 1440 C CA . PRO A 1 204 ? -21.042 6.221 -3.699 1.00 52.69 204 PRO A CA 1
ATOM 1441 C C . PRO A 1 204 ? -20.072 7.408 -3.641 1.00 52.69 204 PRO A C 1
ATOM 1443 O O . PRO A 1 204 ? -19.883 8.074 -4.655 1.00 52.69 204 PRO A O 1
ATOM 1446 N N . GLU A 1 205 ? -19.429 7.664 -2.501 1.00 56.12 205 GLU A N 1
ATOM 1447 C CA . GLU A 1 205 ? -18.436 8.746 -2.368 1.00 56.12 205 GLU A CA 1
ATOM 1448 C C . GLU A 1 205 ? -17.166 8.427 -3.178 1.00 56.12 205 GLU A C 1
ATOM 1450 O O . GLU A 1 205 ? -16.574 9.309 -3.804 1.00 56.12 205 GLU A O 1
ATOM 1455 N N . LEU A 1 206 ? -16.795 7.146 -3.262 1.00 55.53 206 LEU A N 1
ATOM 1456 C CA . LEU A 1 206 ? -15.749 6.667 -4.166 1.00 55.53 206 LEU A CA 1
ATOM 1457 C C . LEU A 1 206 ? -16.110 6.908 -5.647 1.00 55.53 206 LEU A C 1
ATOM 1459 O O . LEU A 1 206 ? -15.242 7.273 -6.440 1.00 55.53 206 LEU A O 1
ATOM 1463 N N . TYR A 1 207 ? -17.383 6.752 -6.028 1.00 54.28 207 TYR A N 1
ATOM 1464 C CA . TYR A 1 207 ? -17.858 7.013 -7.391 1.00 54.28 207 TYR A CA 1
ATOM 1465 C C . TYR A 1 207 ? -17.770 8.488 -7.786 1.00 54.28 207 TYR A C 1
ATOM 1467 O O . TYR A 1 207 ? -17.385 8.784 -8.918 1.00 54.28 207 TYR A O 1
ATOM 1475 N N . GLU A 1 208 ? -18.038 9.408 -6.859 1.00 52.84 208 GLU A N 1
ATOM 1476 C CA . GLU A 1 208 ? -17.836 10.844 -7.088 1.00 52.84 208 GLU A CA 1
ATOM 1477 C C . GLU A 1 208 ? -16.356 11.187 -7.299 1.00 52.84 208 GLU A C 1
ATOM 1479 O O . GLU A 1 208 ? -16.025 12.000 -8.163 1.00 52.84 208 GLU A O 1
ATOM 1484 N N . TYR A 1 209 ? -15.464 10.533 -6.550 1.00 52.84 209 TYR A N 1
ATOM 1485 C CA . TYR A 1 209 ? -14.020 10.778 -6.591 1.00 52.84 209 TYR A CA 1
ATOM 1486 C C . TYR A 1 209 ? -13.353 10.358 -7.904 1.00 52.84 209 TYR A C 1
ATOM 1488 O O . TYR A 1 209 ? -12.307 10.870 -8.303 1.00 52.84 209 TYR A O 1
ATOM 1496 N N . ILE A 1 210 ? -13.974 9.388 -8.557 1.00 51.53 210 ILE A N 1
ATOM 1497 C CA . ILE A 1 210 ? -13.432 8.681 -9.701 1.00 51.53 210 ILE A CA 1
ATOM 1498 C C . ILE A 1 210 ? -14.151 9.063 -11.011 1.00 51.53 210 ILE A C 1
ATOM 1500 O O . ILE A 1 210 ? -13.603 8.874 -12.099 1.00 51.53 210 ILE A O 1
ATOM 1504 N N . GLY A 1 211 ? -15.375 9.595 -10.933 1.00 49.69 211 GLY A N 1
ATOM 1505 C CA . GLY A 1 211 ? -16.216 9.834 -12.108 1.00 49.69 211 GLY A CA 1
ATOM 1506 C C . GLY A 1 211 ? -17.007 11.138 -12.127 1.00 49.69 211 GLY A C 1
ATOM 1507 O O . GLY A 1 211 ? -17.669 11.396 -13.128 1.00 49.69 211 GLY A O 1
ATOM 1508 N N . GLY A 1 212 ? -16.974 11.966 -11.078 1.00 47.19 212 GLY A N 1
ATOM 1509 C CA . GLY A 1 212 ? -17.932 13.068 -10.970 1.00 47.19 212 GLY A CA 1
ATOM 1510 C C . GLY A 1 212 ? -19.391 12.575 -11.002 1.00 47.19 212 GLY A C 1
ATOM 1511 O O . GLY A 1 212 ? -19.677 11.387 -10.890 1.00 47.19 212 GLY A O 1
ATOM 1512 N N . VAL A 1 213 ? -20.343 13.502 -11.127 1.00 40.03 213 VAL A N 1
ATOM 1513 C CA . VAL A 1 213 ? -21.780 13.306 -10.822 1.00 40.03 213 VAL A CA 1
ATOM 1514 C C . VAL A 1 213 ? -22.553 12.375 -11.785 1.00 40.03 213 VAL A C 1
ATOM 1516 O O . VAL A 1 213 ? -23.771 12.261 -11.663 1.00 40.03 213 VAL A O 1
ATOM 1519 N N . ASP A 1 214 ? -21.894 11.706 -12.738 1.00 46.69 214 ASP A N 1
ATOM 1520 C CA . ASP A 1 214 ? -22.552 10.826 -13.715 1.00 46.69 214 ASP A CA 1
ATOM 1521 C C . ASP A 1 214 ? -21.842 9.467 -13.864 1.00 46.69 214 ASP A C 1
ATOM 1523 O O . ASP A 1 214 ? -20.830 9.313 -14.548 1.00 46.69 214 ASP A O 1
ATOM 1527 N N . TRP A 1 215 ? -22.421 8.442 -13.233 1.00 39.00 215 TRP A N 1
ATOM 1528 C CA . TRP A 1 215 ? -21.926 7.062 -13.244 1.00 39.00 215 TRP A CA 1
ATOM 1529 C C . TRP A 1 215 ? -21.896 6.425 -14.646 1.00 39.00 215 TRP A C 1
ATOM 1531 O O . TRP A 1 215 ? -21.062 5.561 -14.927 1.00 39.00 215 TRP A O 1
ATOM 1541 N N . ALA A 1 216 ? -22.794 6.836 -15.549 1.00 42.50 216 ALA A N 1
ATOM 1542 C CA . ALA A 1 216 ? -22.793 6.342 -16.927 1.00 42.50 216 ALA A CA 1
ATOM 1543 C C . ALA A 1 216 ? -21.627 6.922 -17.752 1.00 42.50 216 ALA A C 1
ATOM 1545 O O . ALA A 1 216 ? -21.294 6.373 -18.799 1.00 42.50 216 ALA A O 1
ATOM 1546 N N . ALA A 1 217 ? -20.982 7.981 -17.251 1.00 43.44 217 ALA A N 1
ATOM 1547 C CA . ALA A 1 217 ? -19.826 8.646 -17.840 1.00 43.44 217 ALA A CA 1
ATOM 1548 C C . ALA A 1 217 ? -18.515 8.402 -17.058 1.00 43.44 217 ALA A C 1
ATOM 1550 O O . ALA A 1 217 ? -17.538 9.114 -17.276 1.00 43.44 217 ALA A O 1
ATOM 1551 N N . THR A 1 218 ? -18.466 7.416 -16.147 1.00 43.47 218 THR A N 1
ATOM 1552 C CA . THR A 1 218 ? -17.308 7.187 -15.261 1.00 43.47 218 THR A CA 1
ATOM 1553 C C . THR A 1 218 ? -15.977 7.082 -16.006 1.00 43.47 218 THR A C 1
ATOM 1555 O O . THR A 1 218 ? -15.756 6.153 -16.785 1.00 43.47 218 THR A O 1
ATOM 1558 N N . HIS A 1 219 ? -15.052 7.975 -15.662 1.00 51.66 219 HIS A N 1
ATOM 1559 C CA . HIS A 1 219 ? -13.721 8.125 -16.249 1.00 51.66 219 HIS A CA 1
ATOM 1560 C C . HIS A 1 219 ? -12.678 7.064 -15.822 1.00 51.66 219 HIS A C 1
ATOM 1562 O O . HIS A 1 219 ? -11.494 7.252 -16.088 1.00 51.66 219 HIS A O 1
ATOM 1568 N N . LEU A 1 220 ? -13.076 5.917 -15.244 1.00 51.44 220 LEU A N 1
ATOM 1569 C CA . LEU A 1 220 ? -12.179 4.744 -15.157 1.00 51.44 220 LEU A CA 1
ATOM 1570 C C . LEU A 1 220 ? -12.244 3.833 -16.376 1.00 51.44 220 LEU A C 1
ATOM 1572 O O . LEU A 1 220 ? -11.388 2.963 -16.491 1.00 51.44 220 LEU A O 1
ATOM 1576 N N . GLU A 1 221 ? -13.226 3.963 -17.274 1.00 58.25 221 GLU A N 1
ATOM 1577 C CA . GLU A 1 221 ? -13.119 3.263 -18.563 1.00 58.25 221 GLU A CA 1
ATOM 1578 C C . GLU A 1 221 ? -11.785 3.572 -19.259 1.00 58.25 221 GLU A C 1
ATOM 1580 O O . GLU A 1 221 ? -11.106 2.613 -19.639 1.00 58.25 221 GLU A O 1
ATOM 1585 N N . PRO A 1 222 ? -11.334 4.847 -19.300 1.00 57.00 222 PRO A N 1
ATOM 1586 C CA . PRO A 1 222 ? -9.970 5.200 -19.671 1.00 57.00 222 PRO A CA 1
ATOM 1587 C C . PRO A 1 222 ? -8.865 4.466 -18.911 1.00 57.00 222 PRO A C 1
ATOM 1589 O O . PRO A 1 222 ? -7.768 4.422 -19.425 1.00 57.00 222 PRO A O 1
ATOM 1592 N N . LEU A 1 223 ? -9.104 3.919 -17.716 1.00 63.75 223 LEU A N 1
ATOM 1593 C CA . LEU A 1 223 ? -8.113 3.181 -16.921 1.00 63.75 223 LEU A CA 1
ATOM 1594 C C . LEU A 1 223 ? -8.241 1.654 -17.001 1.00 63.75 223 LEU A C 1
ATOM 1596 O O . LEU A 1 223 ? -7.496 0.928 -16.335 1.00 63.75 223 LEU A O 1
ATOM 1600 N N . SER A 1 224 ? -9.178 1.144 -17.799 1.00 65.62 224 SER A N 1
ATOM 1601 C CA . SER A 1 224 ? -9.246 -0.289 -18.072 1.00 65.62 224 SER A CA 1
ATOM 1602 C C . SER A 1 224 ? -8.090 -0.702 -18.999 1.00 65.62 224 SER A C 1
ATOM 1604 O O . SER A 1 224 ? -7.785 0.030 -19.946 1.00 65.62 224 SER A O 1
ATOM 1606 N N . PRO A 1 225 ? -7.451 -1.871 -18.794 1.00 63.41 225 PRO A N 1
ATOM 1607 C CA . PRO A 1 225 ? -6.353 -2.301 -19.660 1.00 63.41 225 PRO A CA 1
ATOM 1608 C C . PRO A 1 225 ? -6.724 -2.355 -21.157 1.00 63.41 225 PRO A C 1
ATOM 1610 O O . PRO A 1 225 ? -5.917 -1.903 -21.971 1.00 63.41 225 PRO A O 1
ATOM 1613 N N . PRO A 1 226 ? -7.941 -2.792 -21.565 1.00 62.09 226 PRO A N 1
ATOM 1614 C CA . PRO A 1 226 ? -8.350 -2.741 -22.970 1.00 62.09 226 PRO A CA 1
ATOM 1615 C C . PRO A 1 226 ? -8.390 -1.327 -23.567 1.00 62.09 226 PRO A C 1
ATOM 1617 O O . PRO A 1 226 ? -8.155 -1.174 -24.763 1.00 62.09 226 PRO A O 1
ATOM 1620 N N . ALA A 1 227 ? -8.682 -0.299 -22.762 1.00 59.75 227 ALA A N 1
ATOM 1621 C CA . ALA A 1 227 ? -8.694 1.093 -23.215 1.00 59.75 227 ALA A CA 1
ATOM 1622 C C . ALA A 1 227 ? -7.287 1.706 -23.290 1.00 59.75 227 ALA A C 1
ATOM 1624 O O . ALA A 1 227 ? -7.051 2.587 -24.115 1.00 59.75 227 ALA A O 1
ATOM 1625 N N . LEU A 1 228 ? -6.367 1.235 -22.445 1.00 64.19 228 LEU A N 1
ATOM 1626 C CA . LEU A 1 228 ? -5.010 1.769 -22.325 1.00 64.19 228 LEU A CA 1
ATOM 1627 C C . LEU A 1 228 ? -3.979 1.094 -23.227 1.00 64.19 228 LEU A C 1
ATOM 1629 O O . LEU A 1 228 ? -2.929 1.678 -23.471 1.00 64.19 228 LEU A O 1
ATOM 1633 N N . ALA A 1 229 ? -4.256 -0.125 -23.697 1.00 67.69 229 ALA A N 1
ATOM 1634 C CA . ALA A 1 229 ? -3.320 -0.973 -24.443 1.00 67.69 229 ALA A CA 1
ATOM 1635 C C . ALA A 1 229 ? -1.985 -1.281 -23.720 1.00 67.69 229 ALA A C 1
ATOM 1637 O O . ALA A 1 229 ? -1.123 -1.930 -24.307 1.00 67.69 229 ALA A O 1
ATOM 1638 N N . GLU A 1 230 ? -1.839 -0.889 -22.451 1.00 72.25 230 GLU A N 1
ATOM 1639 C CA . GLU A 1 230 ? -0.659 -1.108 -21.610 1.00 72.25 230 GLU A CA 1
ATOM 1640 C C . GLU A 1 230 ? -1.088 -1.699 -20.250 1.00 72.25 230 GLU A C 1
ATOM 1642 O O . GLU A 1 230 ? -2.143 -1.327 -19.717 1.00 72.25 230 GLU A O 1
ATOM 1647 N N . PRO A 1 231 ? -0.306 -2.627 -19.669 1.00 77.62 231 PRO A N 1
ATOM 1648 C CA . PRO A 1 231 ? -0.617 -3.230 -18.380 1.00 77.62 231 PRO A CA 1
ATOM 1649 C C . PRO A 1 231 ? -0.405 -2.220 -17.251 1.00 77.62 231 PRO A C 1
ATOM 1651 O O . PRO A 1 231 ? 0.668 -1.643 -17.100 1.00 77.62 231 PRO A O 1
ATOM 1654 N N . PHE A 1 232 ? -1.443 -2.018 -16.445 1.00 85.81 232 PHE A N 1
ATOM 1655 C CA . PHE A 1 232 ? -1.485 -0.977 -15.427 1.00 85.81 232 PHE A CA 1
ATOM 1656 C C . PHE A 1 232 ? -2.401 -1.387 -14.274 1.00 85.81 232 PHE A C 1
ATOM 1658 O O . PHE A 1 232 ? -3.485 -1.907 -14.535 1.00 85.81 232 PHE A O 1
ATOM 1665 N N . LEU A 1 233 ? -2.004 -1.152 -13.019 1.00 90.94 233 LEU A N 1
ATOM 1666 C CA . LEU A 1 233 ? -2.790 -1.527 -11.835 1.00 90.94 233 LEU A CA 1
ATOM 1667 C C . LEU A 1 233 ? -3.477 -0.328 -11.169 1.00 90.94 233 LEU A C 1
ATOM 1669 O O . LEU A 1 233 ? -2.939 0.774 -11.109 1.00 90.94 233 LEU A O 1
ATOM 1673 N N . ILE A 1 234 ? -4.657 -0.560 -10.597 1.00 88.50 234 ILE A N 1
ATOM 1674 C CA . ILE A 1 234 ? -5.397 0.437 -9.819 1.00 88.50 234 ILE A CA 1
ATOM 1675 C C . ILE A 1 234 ? -5.512 -0.070 -8.389 1.00 88.50 234 ILE A C 1
ATOM 1677 O O . ILE A 1 234 ? -6.064 -1.142 -8.156 1.00 88.50 234 ILE A O 1
ATOM 1681 N N . PHE A 1 235 ? -5.051 0.716 -7.426 1.00 91.12 235 PHE A N 1
ATOM 1682 C CA . PHE A 1 235 ? -5.265 0.475 -6.006 1.00 91.12 235 PHE A CA 1
ATOM 1683 C C . PHE A 1 235 ? -6.248 1.501 -5.460 1.00 91.12 235 PHE A C 1
ATOM 1685 O O . PHE A 1 235 ? -6.049 2.703 -5.621 1.00 91.12 235 PHE A O 1
ATOM 1692 N N . LEU A 1 236 ? -7.305 1.025 -4.809 1.00 87.75 236 LEU A N 1
ATOM 1693 C CA . LEU A 1 236 ? -8.190 1.876 -4.020 1.00 87.75 236 LEU A CA 1
ATOM 1694 C C . LEU A 1 236 ? -7.717 1.875 -2.583 1.00 87.75 236 LEU A C 1
ATOM 1696 O O . LEU A 1 236 ? -7.690 0.819 -1.958 1.00 87.75 236 LEU A O 1
ATOM 1700 N N . ASP A 1 237 ? -7.371 3.047 -2.079 1.00 87.19 237 ASP A N 1
ATOM 1701 C CA . ASP A 1 237 ? -6.827 3.211 -0.741 1.00 87.19 237 ASP A CA 1
ATOM 1702 C C . ASP A 1 237 ? -7.896 3.721 0.230 1.00 87.19 237 ASP A C 1
ATOM 1704 O O . ASP A 1 237 ? -8.290 4.892 0.180 1.00 87.19 237 ASP A O 1
ATOM 1708 N N . HIS A 1 238 ? -8.415 2.816 1.068 1.00 86.56 238 HIS A N 1
ATOM 1709 C CA . HIS A 1 238 ? -9.479 3.107 2.032 1.00 86.56 238 HIS A CA 1
ATOM 1710 C C . HIS A 1 238 ? -8.909 3.635 3.349 1.00 86.56 238 HIS A C 1
ATOM 1712 O O . HIS A 1 238 ? -8.339 2.884 4.143 1.00 86.56 238 HIS A O 1
ATOM 1718 N N . GLN A 1 239 ? -9.144 4.914 3.636 1.00 85.69 239 GLN A N 1
ATOM 1719 C CA . GLN A 1 239 ? -8.890 5.497 4.952 1.00 85.69 239 GLN A CA 1
ATOM 1720 C C . GLN A 1 239 ? -9.998 5.084 5.939 1.00 85.69 239 GLN A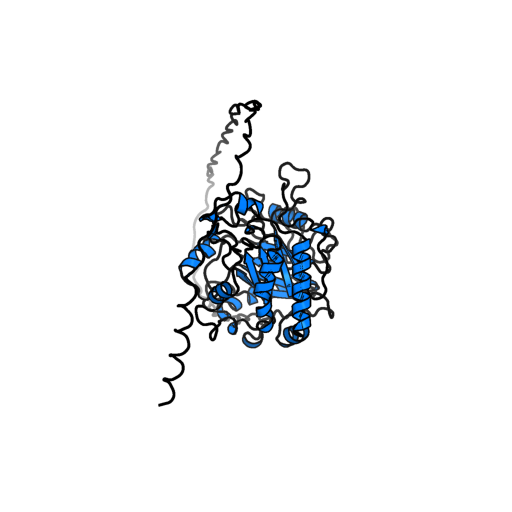 C 1
ATOM 1722 O O . GLN A 1 239 ? -11.089 5.652 5.938 1.00 85.69 239 GLN A O 1
ATOM 1727 N N . LEU A 1 240 ? -9.705 4.103 6.803 1.00 85.62 240 LEU A N 1
ATOM 1728 C CA . LEU A 1 240 ? -10.694 3.226 7.458 1.00 85.62 240 LEU A CA 1
ATOM 1729 C C . LEU A 1 240 ? -11.740 3.863 8.388 1.00 85.62 240 LEU A C 1
ATOM 1731 O O . LEU A 1 240 ? -12.623 3.136 8.829 1.00 85.62 240 LEU A O 1
ATOM 1735 N N . GLY A 1 241 ? -11.657 5.147 8.744 1.00 86.25 241 GLY A N 1
ATOM 1736 C CA . GLY A 1 241 ? -12.670 5.831 9.566 1.00 86.25 241 GLY A CA 1
ATOM 1737 C C . GLY A 1 241 ? -13.243 4.988 10.727 1.00 86.25 241 GLY A C 1
ATOM 1738 O O . GLY A 1 241 ? -12.495 4.319 11.440 1.00 86.25 241 GLY A O 1
ATOM 1739 N N . TYR A 1 242 ? -14.565 4.998 10.949 1.00 86.69 242 TYR A N 1
ATOM 1740 C CA . TYR A 1 242 ? -15.225 4.136 11.950 1.00 86.69 242 TYR A CA 1
ATOM 1741 C C . TYR A 1 242 ? -16.028 3.001 11.298 1.00 86.69 242 TYR A C 1
ATOM 1743 O O . TYR A 1 242 ? -17.120 3.239 10.793 1.00 86.69 242 TYR A O 1
ATOM 1751 N N . GLY A 1 243 ? -15.524 1.765 11.399 1.00 85.00 243 GLY A N 1
ATOM 1752 C CA . GLY A 1 243 ? -16.179 0.538 10.909 1.00 85.00 243 GLY A CA 1
ATOM 1753 C C . GLY A 1 243 ? -16.463 -0.514 11.991 1.00 85.00 243 GLY A C 1
ATOM 1754 O O . GLY A 1 243 ? -16.508 -1.715 11.715 1.00 85.00 243 GLY A O 1
ATOM 1755 N N . GLY A 1 244 ? -16.572 -0.085 13.252 1.00 87.88 244 GLY A N 1
ATOM 1756 C CA . GLY A 1 244 ? -16.817 -0.964 14.397 1.00 87.88 244 GLY A CA 1
ATOM 1757 C C . GLY A 1 244 ? -15.691 -1.972 14.675 1.00 87.88 244 GLY A C 1
ATOM 1758 O O . GLY A 1 244 ? -14.503 -1.628 14.706 1.00 87.88 244 GLY A O 1
ATOM 1759 N N . GLU A 1 245 ? -16.076 -3.225 14.943 1.00 89.00 245 GLU A N 1
ATOM 1760 C CA . GLU A 1 245 ? -15.142 -4.311 15.286 1.00 89.00 245 GLU A CA 1
ATOM 1761 C C . GLU A 1 245 ? -14.324 -4.802 14.079 1.00 89.00 245 GLU A C 1
ATOM 1763 O O . GLU A 1 245 ? -13.160 -5.159 14.252 1.00 89.00 245 GLU A O 1
ATOM 1768 N N . TYR A 1 246 ? -14.905 -4.772 12.873 1.00 93.69 246 TYR A N 1
ATOM 1769 C CA . TYR A 1 246 ? -14.321 -5.330 11.644 1.00 93.69 246 TYR A CA 1
ATOM 1770 C C . TYR A 1 246 ? -14.211 -4.281 10.518 1.00 93.69 246 TYR A C 1
ATOM 1772 O O . TYR A 1 246 ? -14.837 -4.445 9.464 1.00 93.69 246 TYR A O 1
ATOM 1780 N N . PRO A 1 247 ? -13.480 -3.171 10.730 1.00 92.25 247 PRO A N 1
ATOM 1781 C CA . PRO A 1 247 ? -13.416 -2.074 9.766 1.00 92.25 247 PRO A CA 1
ATOM 1782 C C . PRO A 1 247 ? -12.819 -2.479 8.415 1.00 92.25 247 PRO A C 1
ATOM 1784 O O . PRO A 1 247 ? -13.294 -2.000 7.391 1.00 92.25 247 PRO A O 1
ATOM 1787 N N . VAL A 1 248 ? -11.825 -3.375 8.384 1.00 95.12 248 VAL A N 1
ATOM 1788 C CA . VAL A 1 248 ? -11.219 -3.841 7.128 1.00 95.12 248 VAL A CA 1
ATOM 1789 C C . VAL A 1 248 ? -12.235 -4.663 6.353 1.00 95.12 248 VAL A C 1
ATOM 1791 O O . VAL A 1 248 ? -12.453 -4.407 5.175 1.00 95.12 248 VAL A O 1
ATOM 1794 N N . THR A 1 249 ? -12.902 -5.618 7.009 1.00 95.88 249 THR A N 1
ATOM 1795 C CA . THR A 1 249 ? -13.939 -6.422 6.351 1.00 95.88 249 THR A CA 1
ATOM 1796 C C . THR A 1 249 ? -15.032 -5.534 5.757 1.00 95.88 249 THR A C 1
ATOM 1798 O O . THR A 1 249 ? -15.361 -5.712 4.590 1.00 95.88 249 THR A O 1
ATOM 1801 N N . ARG A 1 250 ? -15.553 -4.556 6.512 1.00 90.94 250 ARG A N 1
ATOM 1802 C CA . ARG A 1 250 ? -16.611 -3.657 6.020 1.00 90.94 250 ARG A CA 1
ATOM 1803 C C . ARG A 1 250 ? -16.146 -2.782 4.852 1.00 90.94 250 ARG A C 1
ATOM 1805 O O . ARG A 1 250 ? -16.841 -2.706 3.846 1.00 90.94 250 ARG A O 1
ATOM 1812 N N . ALA A 1 251 ? -14.949 -2.198 4.940 1.00 89.25 251 ALA A N 1
ATOM 1813 C CA . ALA A 1 251 ? -14.354 -1.446 3.833 1.00 89.25 251 ALA A CA 1
ATOM 1814 C C . ALA A 1 251 ? -14.247 -2.297 2.554 1.00 89.25 251 ALA A C 1
ATOM 1816 O O . ALA A 1 251 ? -14.576 -1.848 1.457 1.00 89.25 251 ALA A O 1
ATOM 1817 N N . ILE A 1 252 ? -13.823 -3.556 2.690 1.00 92.81 252 ILE A N 1
ATOM 1818 C CA . ILE A 1 252 ? -13.744 -4.490 1.567 1.00 92.81 252 ILE A CA 1
ATOM 1819 C C . ILE A 1 252 ? -15.136 -4.850 1.030 1.00 92.81 252 ILE A C 1
ATOM 1821 O O . ILE A 1 252 ? -15.314 -4.831 -0.185 1.00 92.81 252 ILE A O 1
ATOM 1825 N N . GLU A 1 253 ? -16.127 -5.135 1.884 1.00 91.00 253 GLU A N 1
ATOM 1826 C CA . GLU A 1 253 ? -17.513 -5.430 1.467 1.00 91.00 253 GLU A CA 1
ATOM 1827 C C . GLU A 1 253 ? -18.068 -4.362 0.513 1.00 91.00 253 GLU A C 1
ATOM 1829 O O . GLU A 1 253 ? -18.689 -4.699 -0.498 1.00 91.00 253 GLU A O 1
ATOM 1834 N N . GLU A 1 254 ? -17.784 -3.089 0.788 1.00 84.19 254 GLU A N 1
ATOM 1835 C CA . GLU A 1 254 ? -18.229 -1.965 -0.037 1.00 84.19 254 GLU A CA 1
ATOM 1836 C C . GLU A 1 254 ? -17.490 -1.860 -1.378 1.00 84.19 254 GLU A C 1
ATOM 1838 O O . GLU A 1 254 ? -18.099 -1.511 -2.392 1.00 84.19 254 GLU A O 1
ATOM 1843 N N . MET A 1 255 ? -16.196 -2.191 -1.418 1.00 87.25 255 MET A N 1
ATOM 1844 C CA . MET A 1 255 ? -15.375 -2.087 -2.631 1.00 87.25 255 MET A CA 1
ATOM 1845 C C . MET A 1 255 ? -15.470 -3.304 -3.564 1.00 87.25 255 MET A C 1
ATOM 1847 O O . MET A 1 255 ? -15.211 -3.183 -4.764 1.00 87.25 255 MET A O 1
ATOM 1851 N N . LEU A 1 256 ? -15.847 -4.486 -3.063 1.00 91.38 256 LEU A N 1
ATOM 1852 C CA . LEU A 1 256 ? -15.876 -5.729 -3.849 1.00 91.38 256 LEU A CA 1
ATOM 1853 C C . LEU A 1 256 ? -16.660 -5.664 -5.171 1.00 91.38 256 LEU A C 1
ATOM 1855 O O . LEU A 1 256 ? -16.154 -6.197 -6.166 1.00 91.38 256 LEU A O 1
ATOM 1859 N N . PRO A 1 257 ? -17.837 -5.005 -5.255 1.00 89.62 257 PRO A N 1
ATOM 1860 C CA . PRO A 1 257 ? -18.582 -4.882 -6.508 1.00 89.62 257 PRO A CA 1
ATOM 1861 C C . PRO A 1 257 ? -17.777 -4.317 -7.684 1.00 89.62 257 PRO A C 1
ATOM 1863 O O . PRO A 1 257 ? -18.054 -4.652 -8.837 1.00 89.62 257 PRO A O 1
ATOM 1866 N N . LEU A 1 258 ? -16.752 -3.510 -7.409 1.00 85.81 258 LEU A N 1
ATOM 1867 C CA . LEU A 1 258 ? -15.905 -2.877 -8.420 1.00 85.81 258 LEU A CA 1
ATOM 1868 C C . LEU A 1 258 ? -15.023 -3.872 -9.166 1.00 85.81 258 LEU A C 1
ATOM 1870 O O . LEU A 1 258 ? -14.701 -3.649 -10.335 1.00 85.81 258 LEU A O 1
ATOM 1874 N N . LEU A 1 259 ? -14.689 -5.002 -8.537 1.00 90.62 259 LEU A N 1
ATOM 1875 C CA . LEU A 1 259 ? -13.887 -6.048 -9.169 1.00 90.62 259 LEU A CA 1
ATOM 1876 C C . LEU A 1 259 ? -14.581 -6.671 -10.380 1.00 90.62 259 LEU A C 1
ATOM 1878 O O . LEU A 1 259 ? -13.914 -7.293 -11.194 1.00 90.62 259 LEU A O 1
ATOM 1882 N N . ARG A 1 260 ? -15.903 -6.513 -10.520 1.00 88.44 260 ARG A N 1
ATOM 1883 C CA . ARG A 1 260 ? -16.655 -6.977 -11.696 1.00 88.44 260 ARG A CA 1
ATOM 1884 C C . ARG A 1 260 ? -16.521 -6.054 -12.905 1.00 88.44 260 ARG A C 1
ATOM 1886 O O . ARG A 1 260 ? -16.955 -6.426 -13.991 1.00 88.44 260 ARG A O 1
ATOM 1893 N N . ARG A 1 261 ? -15.992 -4.844 -12.708 1.00 82.44 261 ARG A N 1
ATOM 1894 C CA . ARG A 1 261 ? -15.843 -3.823 -13.752 1.00 82.44 261 ARG A CA 1
ATOM 1895 C C . ARG A 1 261 ? -14.381 -3.564 -14.101 1.00 82.44 261 ARG A C 1
ATOM 1897 O O . ARG A 1 261 ? -14.089 -3.308 -15.262 1.00 82.44 261 ARG A O 1
ATOM 1904 N N . TYR A 1 262 ? -13.482 -3.668 -13.124 1.00 84.62 262 TYR A N 1
ATOM 1905 C CA . TYR A 1 262 ? -12.074 -3.313 -13.291 1.00 84.62 262 TYR A CA 1
ATOM 1906 C C . TYR A 1 262 ? -11.169 -4.522 -13.018 1.00 84.62 262 TYR A C 1
ATOM 1908 O O . TYR A 1 262 ? -10.985 -4.911 -11.860 1.00 84.62 262 TYR A O 1
ATOM 1916 N N . PRO A 1 263 ? -10.608 -5.146 -14.068 1.00 89.00 263 PRO A N 1
ATOM 1917 C CA . PRO A 1 263 ? -9.842 -6.382 -13.934 1.00 89.00 263 PRO A CA 1
ATOM 1918 C C . PRO A 1 263 ? -8.472 -6.190 -13.269 1.00 89.00 263 PRO A C 1
ATOM 1920 O O . PRO A 1 263 ? -7.905 -7.122 -12.704 1.00 89.00 263 PRO A O 1
ATOM 1923 N N . ASN A 1 264 ? -7.957 -4.967 -13.321 1.00 89.88 264 ASN A N 1
ATOM 1924 C CA . ASN A 1 264 ? -6.692 -4.505 -12.767 1.00 89.88 264 ASN A CA 1
ATOM 1925 C C . ASN A 1 264 ? -6.840 -3.815 -11.396 1.00 89.88 264 ASN A C 1
ATOM 1927 O O . ASN A 1 264 ? -5.914 -3.147 -10.939 1.00 89.88 264 ASN A O 1
ATOM 1931 N N . LEU A 1 265 ? -8.010 -3.940 -10.758 1.00 91.81 265 LEU A N 1
ATOM 1932 C CA . LEU A 1 265 ? -8.315 -3.297 -9.481 1.00 91.81 265 LEU A CA 1
ATOM 1933 C C . LEU A 1 265 ? -7.888 -4.134 -8.277 1.00 91.81 265 LEU A C 1
ATOM 1935 O O . LEU A 1 265 ? -8.118 -5.349 -8.219 1.00 91.81 265 LEU A O 1
ATOM 1939 N N . HIS A 1 266 ? -7.351 -3.431 -7.292 1.00 95.88 266 HIS A N 1
ATOM 1940 C CA . HIS A 1 266 ? -6.791 -3.919 -6.045 1.00 95.88 266 HIS A CA 1
ATOM 1941 C C . HIS A 1 266 ? -7.139 -2.978 -4.892 1.00 95.88 266 HIS A C 1
ATOM 1943 O O . HIS A 1 266 ? -7.643 -1.873 -5.108 1.00 95.88 266 HIS A O 1
ATOM 1949 N N . PHE A 1 267 ? -6.864 -3.406 -3.663 1.00 95.38 267 PHE A N 1
ATOM 1950 C CA . PHE A 1 267 ? -7.279 -2.680 -2.467 1.00 95.38 267 PHE A CA 1
ATOM 1951 C C . PHE A 1 267 ? -6.100 -2.398 -1.551 1.00 95.38 267 PHE A C 1
ATOM 1953 O O . PHE A 1 267 ? -5.237 -3.248 -1.366 1.00 95.38 267 PHE A O 1
ATOM 1960 N N . PHE A 1 268 ? -6.102 -1.218 -0.953 1.00 94.50 268 PHE A N 1
ATOM 1961 C CA . PHE A 1 268 ? -5.313 -0.848 0.208 1.00 94.50 268 PHE A CA 1
ATOM 1962 C C . PHE A 1 268 ? -6.262 -0.366 1.300 1.00 94.50 268 PHE A C 1
ATOM 1964 O O . PHE A 1 268 ? -7.344 0.150 1.020 1.00 94.50 268 PHE A O 1
ATOM 1971 N N . VAL A 1 269 ? -5.866 -0.558 2.551 1.00 93.56 269 VAL A N 1
ATOM 1972 C CA . VAL A 1 269 ? -6.540 0.048 3.696 1.00 93.56 269 VAL A CA 1
ATOM 1973 C C . VAL A 1 269 ? -5.519 0.744 4.574 1.00 93.56 269 VAL A C 1
ATOM 1975 O O . VAL A 1 269 ? -4.403 0.250 4.760 1.00 93.56 269 VAL A O 1
ATOM 1978 N N . ASP A 1 270 ? -5.936 1.864 5.149 1.00 92.50 270 ASP A N 1
ATOM 1979 C CA . ASP A 1 270 ? -5.113 2.700 6.002 1.00 92.50 270 ASP A CA 1
ATOM 1980 C C . ASP A 1 270 ? -5.639 2.723 7.448 1.00 92.50 270 ASP A C 1
ATOM 1982 O O . ASP A 1 270 ? -6.578 3.464 7.781 1.00 92.50 270 ASP A O 1
ATOM 1986 N N . PRO A 1 271 ? -5.042 1.907 8.339 1.00 93.56 271 PRO A N 1
ATOM 1987 C CA . PRO A 1 271 ? -5.339 1.917 9.762 1.00 93.56 271 PRO A CA 1
ATOM 1988 C C . PRO A 1 271 ? -5.006 3.227 10.469 1.00 93.56 271 PRO A C 1
ATOM 1990 O O . PRO A 1 271 ? -5.518 3.411 11.573 1.00 93.56 271 PRO A O 1
ATOM 1993 N N . GLU A 1 272 ? -4.191 4.126 9.892 1.00 89.75 272 GLU A N 1
ATOM 1994 C CA . GLU A 1 272 ? -3.892 5.429 10.500 1.00 89.75 272 GLU A CA 1
ATOM 1995 C C . GLU A 1 272 ? -5.200 6.134 10.839 1.00 89.75 272 GLU A C 1
ATOM 1997 O O . GLU A 1 272 ? -5.401 6.567 11.975 1.00 89.75 272 GLU A O 1
ATOM 2002 N N . PHE A 1 273 ? -6.127 6.123 9.883 1.00 88.25 273 PHE A N 1
ATOM 2003 C CA . PHE A 1 273 ? -7.403 6.821 9.944 1.00 88.25 273 PHE A CA 1
ATOM 2004 C C . PHE A 1 273 ? -8.492 6.072 10.712 1.00 88.25 273 PHE A C 1
ATOM 2006 O O . PHE A 1 273 ? -9.576 6.623 10.908 1.00 88.25 273 PHE A O 1
ATOM 2013 N N . ARG A 1 274 ? -8.231 4.852 11.202 1.00 90.69 274 ARG A N 1
ATOM 2014 C CA . ARG A 1 274 ? -9.243 4.113 11.960 1.00 90.69 274 ARG A CA 1
ATOM 2015 C C . ARG A 1 274 ? -9.573 4.837 13.268 1.00 90.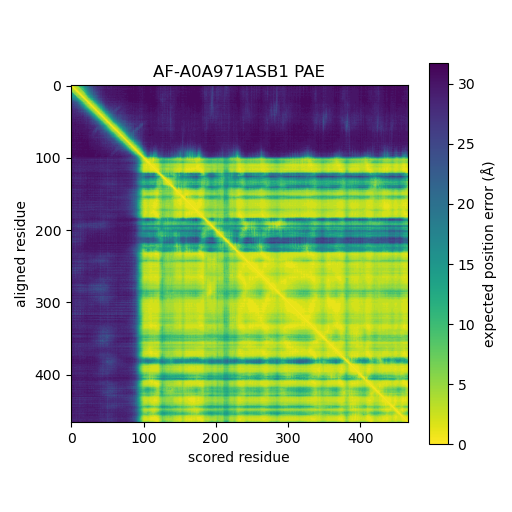69 274 ARG A C 1
ATOM 2017 O O . ARG A 1 274 ? -8.764 4.913 14.190 1.00 90.69 274 ARG A O 1
ATOM 2024 N N . VAL A 1 275 ? -10.828 5.235 13.400 1.00 89.25 275 VAL A N 1
ATOM 2025 C CA . VAL A 1 275 ? -11.474 5.576 14.663 1.00 89.25 275 VAL A CA 1
ATOM 2026 C C . VAL A 1 275 ? -11.847 4.273 15.370 1.00 89.25 275 VAL A C 1
ATOM 2028 O O . VAL A 1 275 ? -12.622 3.466 14.859 1.00 89.25 275 VAL A O 1
ATOM 2031 N N . THR A 1 276 ? -11.275 4.026 16.547 1.00 90.38 276 THR A N 1
ATOM 2032 C CA . THR A 1 276 ? -11.599 2.824 17.330 1.00 90.38 276 THR A CA 1
ATOM 2033 C C . THR A 1 276 ? -12.894 3.009 18.120 1.00 90.38 276 THR A C 1
ATOM 2035 O O . THR A 1 276 ? -13.341 4.135 18.351 1.00 90.38 276 THR A O 1
ATOM 2038 N N . THR A 1 277 ? -13.492 1.908 18.581 1.00 90.12 277 THR A N 1
ATOM 2039 C CA . THR A 1 277 ? -14.674 1.955 19.458 1.00 90.12 277 THR A CA 1
ATOM 2040 C C . THR A 1 277 ? -14.390 2.737 20.738 1.00 90.12 277 THR A C 1
ATOM 2042 O O . THR A 1 277 ? -15.216 3.543 21.159 1.00 90.12 277 THR A O 1
ATOM 2045 N N . GLU A 1 278 ? -13.202 2.570 21.323 1.00 90.19 278 GLU A N 1
ATOM 2046 C CA . GLU A 1 278 ? -12.787 3.309 22.518 1.00 90.19 278 GLU A CA 1
ATOM 2047 C C . GLU A 1 278 ? -12.660 4.805 22.225 1.00 90.19 278 GLU A C 1
ATOM 2049 O O . GLU A 1 278 ? -13.116 5.629 23.018 1.00 90.19 278 GLU A O 1
ATOM 2054 N N . HIS A 1 279 ? -12.078 5.171 21.078 1.00 89.06 279 HIS A N 1
ATOM 2055 C CA . HIS A 1 279 ? -11.959 6.572 20.697 1.00 89.06 279 HIS A CA 1
ATOM 2056 C C . HIS A 1 279 ? -13.330 7.203 20.427 1.00 89.06 279 HIS A C 1
ATOM 2058 O O . HIS A 1 279 ? -13.625 8.259 20.987 1.00 89.06 279 HIS A O 1
ATOM 2064 N N . LYS A 1 280 ? -14.209 6.532 19.672 1.00 89.06 280 LYS A N 1
ATOM 2065 C CA . LYS A 1 280 ? -15.580 7.004 19.430 1.00 89.06 280 LYS A CA 1
ATOM 2066 C C . LYS A 1 280 ? -16.351 7.199 20.737 1.00 89.06 280 LYS A C 1
ATOM 2068 O O . LYS A 1 280 ? -17.027 8.211 20.893 1.00 89.06 280 LYS A O 1
ATOM 2073 N N . ALA A 1 281 ? -16.221 6.270 21.688 1.00 90.50 281 ALA A N 1
ATOM 2074 C CA . ALA A 1 281 ? -16.863 6.364 23.001 1.00 90.50 281 ALA A CA 1
ATOM 2075 C C . ALA A 1 281 ? -16.292 7.491 23.885 1.00 90.50 281 ALA A C 1
ATOM 2077 O O . ALA A 1 281 ? -16.974 7.957 24.796 1.00 90.50 281 ALA A O 1
ATOM 2078 N N . SER A 1 282 ? -15.055 7.937 23.630 1.00 91.44 282 SER A N 1
ATOM 2079 C CA . SER A 1 282 ? -14.418 9.037 24.370 1.00 91.44 282 SER A CA 1
ATOM 2080 C C . SER A 1 282 ? -14.886 10.434 23.939 1.00 91.44 282 SER A C 1
ATOM 2082 O O . SER A 1 282 ? -14.628 11.408 24.645 1.00 91.44 282 SER A O 1
ATOM 2084 N N . ILE A 1 283 ? -15.580 10.535 22.804 1.00 90.44 283 ILE A N 1
ATOM 2085 C CA . ILE A 1 283 ? -16.077 11.786 22.226 1.00 90.44 283 ILE A CA 1
ATOM 2086 C C . ILE A 1 283 ? -17.593 11.861 22.432 1.00 90.44 283 ILE A C 1
ATOM 2088 O O . ILE A 1 283 ? -18.306 10.895 22.170 1.00 90.44 283 ILE A O 1
ATOM 2092 N N . ALA A 1 284 ? -18.117 12.998 22.899 1.00 89.75 284 ALA A N 1
ATOM 2093 C CA . ALA A 1 284 ? -19.554 13.123 23.140 1.00 89.75 284 ALA A CA 1
ATOM 2094 C C . ALA A 1 284 ? -20.354 13.065 21.825 1.00 89.75 284 ALA A C 1
ATOM 2096 O O . ALA A 1 284 ? -19.880 13.497 20.772 1.00 89.75 284 ALA A O 1
ATOM 2097 N N . ALA A 1 285 ? -21.586 12.554 21.889 1.00 89.69 285 ALA A N 1
ATOM 2098 C CA . ALA A 1 285 ? -22.474 12.510 20.730 1.00 89.69 285 ALA A CA 1
ATOM 2099 C C . ALA A 1 285 ? -22.669 13.916 20.128 1.00 89.69 285 ALA A C 1
ATOM 2101 O O . ALA A 1 285 ? -22.878 14.892 20.851 1.00 89.69 285 ALA A O 1
ATOM 2102 N N . GLY A 1 286 ? -22.583 14.015 18.802 1.00 85.75 286 GLY A N 1
ATOM 2103 C CA . GLY A 1 286 ? -22.657 15.270 18.051 1.00 85.75 286 GLY A CA 1
ATOM 2104 C C . GLY A 1 286 ? -21.360 16.091 17.999 1.00 85.75 286 GLY A C 1
ATOM 2105 O O . GLY A 1 286 ? -21.316 17.060 17.244 1.00 85.75 286 GLY A O 1
ATOM 2106 N N . GLN A 1 287 ? -20.303 15.728 18.738 1.00 89.38 287 GLN A N 1
ATOM 2107 C CA . GLN A 1 287 ? -18.975 16.344 18.577 1.00 89.38 287 GLN A CA 1
ATOM 2108 C C . GLN A 1 287 ? -18.199 15.716 17.419 1.00 89.38 287 GLN A C 1
ATOM 2110 O O . GLN A 1 287 ? -18.449 14.573 17.057 1.00 89.38 287 GLN A O 1
ATOM 2115 N N . GLU A 1 288 ? -17.249 16.445 16.838 1.00 86.19 288 GLU A N 1
ATOM 2116 C CA . GLU A 1 288 ? -16.474 15.957 15.694 1.00 86.19 288 GLU A CA 1
ATOM 2117 C C . GLU A 1 288 ? -15.513 14.820 16.079 1.00 86.19 288 GLU A C 1
ATOM 2119 O O . GLU A 1 288 ? -14.765 14.916 17.054 1.00 86.19 288 GLU A O 1
ATOM 2124 N N . LEU A 1 289 ? -15.514 13.753 15.277 1.00 82.31 289 LEU A N 1
ATOM 2125 C CA . LEU A 1 289 ? -14.483 12.721 15.260 1.00 82.31 289 LEU A CA 1
ATOM 2126 C C . LEU A 1 289 ? -13.383 13.131 14.285 1.00 82.31 289 LEU A C 1
ATOM 2128 O O . LEU A 1 289 ? -13.673 13.558 13.165 1.00 82.31 289 LEU A O 1
ATOM 2132 N N . ALA A 1 290 ? -12.133 12.956 14.710 1.00 81.00 290 ALA A N 1
ATOM 2133 C CA . ALA A 1 290 ? -10.948 13.206 13.901 1.00 81.00 290 ALA A CA 1
ATOM 2134 C C . ALA A 1 290 ? -10.233 11.880 13.582 1.00 81.00 290 ALA A C 1
ATOM 2136 O O . ALA A 1 290 ? -9.418 11.412 14.382 1.00 81.00 290 ALA A O 1
ATOM 2137 N N . PRO A 1 291 ? -10.520 11.258 12.424 1.00 82.56 291 PRO A N 1
ATOM 2138 C CA . PRO A 1 291 ? -9.736 10.140 11.903 1.00 82.56 291 PRO A CA 1
ATOM 2139 C C . PRO A 1 291 ? -8.236 10.465 11.910 1.00 82.56 291 PRO A C 1
ATOM 2141 O O . PRO A 1 291 ? -7.839 11.593 11.614 1.00 82.56 291 PRO A O 1
ATOM 2144 N N . GLY A 1 292 ? -7.395 9.498 12.278 1.00 80.81 292 GLY A N 1
ATOM 2145 C CA . GLY A 1 292 ? -5.950 9.720 12.421 1.00 80.81 292 GLY A CA 1
ATOM 2146 C C . GLY A 1 292 ? -5.516 10.182 13.813 1.00 80.81 292 GLY A C 1
ATOM 2147 O O . GLY A 1 292 ? -4.322 10.164 14.121 1.00 80.81 292 GLY A O 1
ATOM 2148 N N . VAL A 1 293 ? -6.454 10.591 14.683 1.00 83.50 293 VAL A N 1
ATOM 2149 C CA . VAL A 1 293 ? -6.136 11.168 15.997 1.00 83.50 293 VAL A CA 1
ATOM 2150 C C . VAL A 1 293 ? -7.010 10.568 17.109 1.00 83.50 293 VAL A C 1
ATOM 2152 O O . VAL A 1 293 ? -8.098 11.068 17.369 1.00 83.50 293 VAL A O 1
ATOM 2155 N N . PRO A 1 294 ? -6.514 9.563 17.857 1.00 88.94 294 PRO A N 1
ATOM 2156 C CA . PRO A 1 294 ? -5.199 8.943 17.730 1.00 88.94 294 PRO A CA 1
ATOM 2157 C C . PRO A 1 294 ? -5.100 8.047 16.490 1.00 88.94 294 PRO A C 1
ATOM 2159 O O . PRO A 1 294 ? -6.107 7.561 15.988 1.00 88.94 294 PRO A O 1
ATOM 2162 N N . VAL A 1 295 ? -3.862 7.776 16.066 1.00 89.69 295 VAL A N 1
ATOM 2163 C CA . VAL A 1 295 ? -3.552 6.769 15.038 1.00 89.69 295 VAL A CA 1
ATOM 2164 C C . VAL A 1 295 ? -4.204 5.442 15.419 1.00 89.69 295 VAL A C 1
ATOM 2166 O O . VAL A 1 295 ? -3.984 4.941 16.532 1.00 89.69 295 VAL A O 1
ATOM 2169 N N . GLY A 1 296 ? -4.994 4.905 14.497 1.00 92.31 296 GLY A N 1
ATOM 2170 C CA . GLY A 1 296 ? -5.700 3.649 14.668 1.00 92.31 296 GLY A CA 1
ATOM 2171 C C . GLY A 1 296 ? -4.811 2.414 14.510 1.00 92.31 296 GLY A C 1
ATOM 2172 O O . GLY A 1 296 ? -3.585 2.476 14.404 1.00 92.31 296 GLY A O 1
ATOM 2173 N N . TYR A 1 297 ? -5.453 1.254 14.551 1.00 95.25 297 TYR A N 1
ATOM 2174 C CA . TYR A 1 297 ? -4.829 -0.050 14.340 1.00 95.25 297 TYR A CA 1
ATOM 2175 C C . TYR A 1 297 ? -5.864 -1.014 13.777 1.00 95.25 297 TYR A C 1
ATOM 2177 O O . TYR A 1 297 ? -7.050 -0.792 13.960 1.00 95.25 297 TYR A O 1
ATOM 2185 N N . VAL A 1 298 ? -5.468 -2.116 13.161 1.00 96.69 298 VAL A N 1
ATOM 2186 C CA . VAL A 1 298 ? -6.352 -3.219 12.756 1.00 96.69 298 VAL A CA 1
ATOM 2187 C C . VAL A 1 298 ? -5.863 -4.520 13.373 1.00 96.69 298 VAL A C 1
ATOM 2189 O O . VAL A 1 298 ? -4.744 -4.598 13.877 1.00 96.69 298 VAL A O 1
ATOM 2192 N N . GLU A 1 299 ? -6.706 -5.544 13.373 1.00 96.50 299 GLU A N 1
ATOM 2193 C CA . GLU A 1 299 ? -6.361 -6.850 13.927 1.00 96.50 299 GLU A CA 1
ATOM 2194 C C . GLU A 1 299 ? -6.216 -7.889 12.815 1.00 96.50 299 GLU A C 1
ATOM 2196 O O . GLU A 1 299 ? -6.992 -7.898 11.857 1.00 96.50 299 GLU A O 1
ATOM 2201 N N . ALA A 1 300 ? -5.280 -8.826 12.978 1.00 95.50 300 ALA A N 1
ATOM 2202 C CA . ALA A 1 300 ? -5.071 -9.916 12.026 1.00 95.50 300 ALA A CA 1
ATOM 2203 C C . ALA A 1 300 ? -6.351 -10.718 11.740 1.00 95.50 300 ALA A C 1
ATOM 2205 O O . ALA A 1 300 ? -6.590 -11.101 10.598 1.00 95.50 300 ALA A O 1
ATOM 2206 N N . ARG A 1 301 ? -7.231 -10.907 12.738 1.00 97.12 301 ARG A N 1
ATOM 2207 C CA . ARG A 1 301 ? -8.520 -11.596 12.542 1.00 97.12 301 ARG A CA 1
ATOM 2208 C C . ARG A 1 301 ? -9.434 -10.906 11.524 1.00 97.12 301 ARG A C 1
ATOM 2210 O O . ARG A 1 301 ? -10.152 -11.593 10.799 1.00 97.12 301 ARG A O 1
ATOM 2217 N N . ASP A 1 302 ? -9.410 -9.576 11.471 1.00 98.19 302 ASP A N 1
ATOM 2218 C CA . ASP A 1 302 ? -10.209 -8.785 10.533 1.00 98.19 302 ASP A CA 1
ATOM 2219 C C . ASP A 1 302 ? -9.587 -8.826 9.133 1.00 98.19 302 ASP A C 1
ATOM 2221 O O . ASP A 1 302 ? -10.278 -9.112 8.159 1.00 98.19 302 ASP A O 1
ATOM 2225 N N . ILE A 1 303 ? -8.258 -8.700 9.044 1.00 97.69 303 ILE A N 1
ATOM 2226 C CA . ILE A 1 303 ? -7.515 -8.882 7.786 1.00 97.69 303 ILE A CA 1
ATOM 2227 C C . ILE A 1 303 ? -7.790 -10.274 7.197 1.00 97.69 303 ILE A C 1
ATOM 2229 O O . ILE A 1 303 ? -8.142 -10.393 6.027 1.00 97.69 303 ILE A O 1
ATOM 2233 N N . ASN A 1 304 ? -7.709 -11.342 7.995 1.00 97.44 304 ASN A N 1
ATOM 2234 C CA . ASN A 1 304 ? -7.983 -12.706 7.531 1.00 97.44 304 ASN A CA 1
ATOM 2235 C C . ASN A 1 304 ? -9.433 -12.882 7.061 1.00 97.44 304 ASN A C 1
ATOM 2237 O O . ASN A 1 304 ? -9.698 -13.608 6.100 1.00 97.44 304 ASN A O 1
ATOM 2241 N N . ARG A 1 305 ? -10.390 -12.224 7.725 1.00 98.25 305 ARG A N 1
ATOM 2242 C CA . ARG A 1 305 ? -11.794 -12.234 7.302 1.00 98.25 305 ARG A CA 1
ATOM 2243 C C . ARG A 1 305 ? -11.972 -11.519 5.964 1.00 98.25 305 ARG A C 1
ATOM 2245 O O . ARG A 1 305 ? -12.592 -12.094 5.072 1.00 98.25 305 ARG A O 1
ATOM 2252 N N . ALA A 1 306 ? -11.369 -10.347 5.801 1.00 98.31 306 ALA A N 1
ATOM 2253 C CA . ALA A 1 306 ? -11.363 -9.600 4.552 1.00 98.31 306 ALA A CA 1
ATOM 2254 C C . ALA A 1 306 ? -10.731 -10.398 3.396 1.00 98.31 306 ALA A C 1
ATOM 2256 O O . ALA A 1 306 ? -11.314 -10.480 2.318 1.00 98.31 306 ALA A O 1
ATOM 2257 N N . GLN A 1 307 ? -9.602 -11.078 3.628 1.00 98.00 307 GLN A N 1
ATOM 2258 C CA . GLN A 1 307 ? -8.988 -11.962 2.631 1.00 98.00 307 GLN A CA 1
ATOM 2259 C C . GLN A 1 307 ? -9.948 -13.069 2.166 1.00 98.00 307 GLN A C 1
ATOM 2261 O O . GLN A 1 307 ? -10.123 -13.297 0.968 1.00 98.00 307 GLN A O 1
ATOM 2266 N N . ARG A 1 308 ? -10.596 -13.769 3.107 1.00 98.19 308 ARG A N 1
ATOM 2267 C CA . ARG A 1 308 ? -11.553 -14.837 2.771 1.00 98.19 308 ARG A CA 1
ATOM 2268 C C . ARG A 1 308 ? -12.742 -14.301 1.985 1.00 98.19 308 ARG A C 1
ATOM 2270 O O . ARG A 1 308 ? -13.119 -14.924 0.997 1.00 98.19 308 ARG A O 1
ATOM 2277 N N . LEU A 1 309 ? -13.253 -13.135 2.373 1.00 98.31 309 LEU A N 1
ATOM 2278 C CA . LEU A 1 309 ? -14.340 -12.463 1.676 1.00 98.31 309 LEU A CA 1
ATOM 2279 C C . LEU A 1 309 ? -13.962 -12.121 0.224 1.00 98.31 309 LEU A C 1
ATOM 2281 O O . LEU A 1 309 ? -14.737 -12.402 -0.688 1.00 98.31 309 LEU A O 1
ATOM 2285 N N . ILE A 1 310 ? -12.757 -11.589 -0.013 1.00 98.56 310 ILE A N 1
ATOM 2286 C CA . ILE A 1 310 ? -12.250 -11.320 -1.369 1.00 98.56 310 ILE A CA 1
ATOM 2287 C C . ILE A 1 310 ? -12.192 -12.607 -2.190 1.00 98.56 310 ILE A C 1
ATOM 2289 O O . ILE A 1 310 ? -12.735 -12.660 -3.295 1.00 98.56 310 ILE A O 1
ATOM 2293 N N . ARG A 1 311 ? -11.569 -13.661 -1.649 1.00 97.62 311 ARG A N 1
ATOM 2294 C CA . ARG A 1 311 ? -11.453 -14.957 -2.330 1.00 97.62 311 ARG A CA 1
ATOM 2295 C C . ARG A 1 311 ? -12.826 -15.533 -2.681 1.00 97.62 311 ARG A C 1
ATOM 2297 O O . ARG A 1 311 ? -13.029 -15.997 -3.800 1.00 97.62 311 ARG A O 1
ATOM 2304 N N . GLU A 1 312 ? -13.756 -15.518 -1.731 1.00 98.38 312 GLU A N 1
ATOM 2305 C CA . GLU A 1 312 ? -15.122 -16.014 -1.919 1.00 98.38 312 GLU A CA 1
ATOM 2306 C C . GLU A 1 312 ? -15.862 -15.212 -2.991 1.00 98.38 312 GLU A C 1
ATOM 2308 O O . GLU A 1 312 ? -16.499 -15.804 -3.859 1.00 98.38 312 GLU A O 1
ATOM 2313 N N . TYR A 1 313 ? -15.715 -13.886 -2.997 1.00 98.31 313 TYR A N 1
ATOM 2314 C CA . TYR A 1 313 ? -16.321 -13.023 -4.005 1.00 98.31 313 TYR A CA 1
ATOM 2315 C C . TYR A 1 313 ? -15.767 -13.281 -5.411 1.00 98.31 313 TYR A C 1
ATOM 2317 O O . TYR A 1 313 ? -16.542 -13.411 -6.360 1.00 98.31 313 TYR A O 1
ATOM 2325 N N . VAL A 1 314 ? -14.439 -13.389 -5.545 1.00 97.88 314 VAL A N 1
ATOM 2326 C CA . VAL A 1 314 ? -13.756 -13.692 -6.814 1.00 97.88 314 VAL A CA 1
ATOM 2327 C C . VAL A 1 314 ? -14.190 -15.051 -7.357 1.00 97.88 314 VAL A C 1
ATOM 2329 O O . VAL A 1 314 ? -14.474 -15.155 -8.550 1.00 97.88 314 VAL A O 1
ATOM 2332 N N . ALA A 1 315 ? -14.284 -16.069 -6.498 1.00 97.06 315 ALA A N 1
ATOM 2333 C CA . ALA A 1 315 ? -14.725 -17.405 -6.886 1.00 97.06 315 ALA A CA 1
ATOM 2334 C C . ALA A 1 315 ? -16.211 -17.436 -7.274 1.00 97.06 315 ALA A C 1
ATOM 2336 O O . ALA A 1 315 ? -16.561 -17.994 -8.306 1.00 97.06 315 ALA A O 1
ATOM 2337 N N . ALA A 1 316 ? -17.085 -16.799 -6.490 1.00 97.94 316 ALA A N 1
ATOM 2338 C CA . ALA A 1 316 ? -18.530 -16.789 -6.735 1.00 97.94 316 ALA A CA 1
ATOM 2339 C C . ALA A 1 316 ? -18.934 -16.087 -8.045 1.00 97.94 316 ALA A C 1
ATOM 2341 O O . ALA A 1 316 ? -20.041 -16.302 -8.537 1.00 97.94 316 ALA A O 1
ATOM 2342 N N . HIS A 1 317 ? -18.056 -15.243 -8.591 1.00 97.38 317 HIS A N 1
ATOM 2343 C CA . HIS A 1 317 ? -18.293 -14.476 -9.814 1.00 97.38 317 HIS A CA 1
ATOM 2344 C C . HIS A 1 317 ? -17.327 -14.843 -10.954 1.00 97.38 317 HIS A C 1
ATOM 2346 O O . HIS A 1 317 ? -17.273 -14.116 -11.944 1.00 97.38 317 HIS A O 1
ATOM 2352 N N . ASP A 1 318 ? -16.555 -15.930 -10.817 1.00 96.12 318 ASP A N 1
ATOM 2353 C CA . ASP A 1 318 ? -15.581 -16.405 -11.812 1.00 96.12 318 ASP A CA 1
ATOM 2354 C C . ASP A 1 318 ? -14.590 -15.320 -12.290 1.00 96.12 318 ASP A C 1
ATOM 2356 O O . ASP A 1 318 ? -14.195 -15.264 -13.461 1.00 96.12 318 ASP A O 1
ATOM 2360 N N . LEU A 1 319 ? -14.173 -14.427 -11.382 1.00 96.06 319 LEU A N 1
ATOM 2361 C CA . LEU A 1 319 ? -13.421 -13.230 -11.767 1.00 96.06 319 LEU A CA 1
ATOM 2362 C C . LEU A 1 319 ? -11.966 -13.529 -12.114 1.00 96.06 319 LEU A C 1
ATOM 2364 O O . LEU A 1 319 ? -11.452 -12.894 -13.021 1.00 96.06 319 LEU A O 1
ATOM 2368 N N . GLY A 1 320 ? -11.297 -14.488 -11.468 1.00 94.62 320 GLY A N 1
ATOM 2369 C CA . GLY A 1 320 ? -9.861 -14.735 -11.683 1.00 94.62 320 GLY A CA 1
ATOM 2370 C C . GLY A 1 320 ? -9.484 -14.937 -13.164 1.00 94.62 320 GLY A C 1
ATOM 2371 O O . GLY A 1 320 ? -8.697 -14.156 -13.706 1.00 94.62 320 GLY A O 1
ATOM 2372 N N . PRO A 1 321 ? -10.086 -15.916 -13.870 1.00 93.62 321 PRO A N 1
ATOM 2373 C CA . PRO A 1 321 ? -9.829 -16.121 -15.295 1.00 93.62 321 PRO A CA 1
ATOM 2374 C C . PRO A 1 321 ? -10.265 -14.950 -16.182 1.00 93.62 321 PRO A C 1
ATOM 2376 O O . PRO A 1 321 ? -9.642 -14.703 -17.211 1.00 93.62 321 PRO A O 1
ATOM 2379 N N . TRP A 1 322 ? -11.349 -14.251 -15.830 1.00 93.75 322 TRP A N 1
ATOM 2380 C CA . TRP A 1 322 ? -11.803 -13.073 -16.574 1.00 93.75 322 TRP A CA 1
ATOM 2381 C C . TRP A 1 322 ? -10.812 -11.914 -16.436 1.00 93.75 322 TRP A C 1
ATOM 2383 O O . TRP A 1 322 ? -10.377 -11.379 -17.450 1.00 93.75 322 TRP A O 1
ATOM 2393 N N . ARG A 1 323 ? -10.367 -11.606 -15.214 1.00 92.31 323 ARG A N 1
ATOM 2394 C CA . ARG A 1 323 ? -9.403 -10.541 -14.926 1.00 92.31 323 ARG A CA 1
ATOM 2395 C C . ARG A 1 323 ? -8.116 -10.712 -15.727 1.00 92.31 323 ARG A C 1
ATOM 2397 O O . ARG A 1 323 ? -7.667 -9.755 -16.342 1.00 92.31 323 ARG A O 1
ATOM 2404 N N . LEU A 1 324 ? -7.571 -11.931 -15.787 1.00 89.19 324 LEU A N 1
ATOM 2405 C CA . LEU A 1 324 ? -6.397 -12.231 -16.617 1.00 89.19 324 LEU A CA 1
ATOM 2406 C C . LEU A 1 324 ? -6.638 -11.960 -18.108 1.00 89.19 324 LEU A C 1
ATOM 2408 O O . LEU A 1 324 ? -5.785 -11.373 -18.768 1.00 89.19 324 LEU A O 1
ATOM 2412 N N . ARG A 1 325 ? -7.787 -12.388 -18.655 1.00 88.94 325 ARG A N 1
ATOM 2413 C CA . ARG A 1 325 ? -8.104 -12.176 -20.080 1.00 88.94 325 ARG A CA 1
ATOM 2414 C C . ARG A 1 325 ? -8.244 -10.700 -20.437 1.00 88.94 325 ARG A C 1
ATOM 2416 O O . ARG A 1 325 ? -7.883 -10.323 -21.543 1.00 88.94 325 ARG A O 1
ATOM 2423 N N . GLU A 1 326 ? -8.733 -9.889 -19.506 1.00 86.25 326 GLU A N 1
ATOM 2424 C CA . GLU A 1 326 ? -8.896 -8.445 -19.681 1.00 86.25 326 GLU A CA 1
ATOM 2425 C C . GLU A 1 326 ? -7.636 -7.641 -19.298 1.00 86.25 326 GLU A C 1
ATOM 2427 O O . GLU A 1 326 ? -7.721 -6.434 -19.090 1.00 86.25 326 GLU A O 1
ATOM 2432 N N . GLY A 1 327 ? -6.467 -8.283 -19.173 1.00 82.94 327 GLY A N 1
ATOM 2433 C CA . GLY A 1 327 ? -5.189 -7.600 -18.924 1.00 82.94 327 GLY A CA 1
ATOM 2434 C C . GLY A 1 327 ? -4.931 -7.192 -17.468 1.00 82.94 327 GLY A C 1
ATOM 2435 O O . GLY A 1 327 ? -4.051 -6.377 -17.209 1.00 82.94 327 GLY A O 1
ATOM 2436 N N . GLY A 1 328 ? -5.696 -7.734 -16.518 1.00 89.31 328 GLY A N 1
ATOM 2437 C CA . GLY A 1 328 ? -5.454 -7.616 -15.080 1.00 89.31 328 GLY A CA 1
ATOM 2438 C C . GLY A 1 328 ? -4.762 -8.848 -14.485 1.00 89.31 328 GLY A C 1
ATOM 2439 O O . GLY A 1 328 ? -4.048 -9.585 -15.163 1.00 89.31 328 GLY A O 1
ATOM 2440 N N . THR A 1 329 ? -5.002 -9.104 -13.199 1.00 91.25 329 THR A N 1
ATOM 2441 C CA . THR A 1 329 ? -4.402 -10.220 -12.442 1.00 91.25 329 THR A CA 1
ATOM 2442 C C . THR A 1 329 ? -5.462 -11.231 -12.000 1.00 91.25 329 THR A C 1
ATOM 2444 O O . THR A 1 329 ? -6.587 -10.849 -11.683 1.00 91.25 329 THR A O 1
ATOM 2447 N N . ALA A 1 330 ? -5.116 -12.519 -11.897 1.00 92.06 330 ALA A N 1
ATOM 2448 C CA . ALA A 1 330 ? -6.036 -13.523 -11.337 1.00 92.06 330 ALA A CA 1
ATOM 2449 C C . ALA A 1 330 ? -6.330 -13.284 -9.850 1.00 92.06 330 ALA A C 1
ATOM 2451 O O . ALA A 1 330 ? -7.447 -13.500 -9.384 1.00 92.06 330 ALA A O 1
ATOM 2452 N N . GLU A 1 331 ? -5.304 -12.865 -9.118 1.00 94.69 331 GLU A N 1
ATOM 2453 C CA . GLU A 1 331 ? -5.374 -12.555 -7.698 1.00 94.69 331 GLU A CA 1
ATOM 2454 C C . GLU A 1 331 ? -5.863 -11.133 -7.435 1.00 94.69 331 GLU A C 1
ATOM 2456 O O . GLU A 1 331 ? -5.805 -10.257 -8.303 1.00 94.69 331 GLU A O 1
ATOM 2461 N N . VAL A 1 332 ? -6.253 -10.886 -6.189 1.00 97.50 332 VAL A N 1
ATOM 2462 C CA . VAL A 1 332 ? -6.464 -9.539 -5.663 1.00 97.50 332 VAL A CA 1
ATOM 2463 C C . VAL A 1 332 ? -5.384 -9.240 -4.630 1.00 97.50 332 VAL A C 1
ATOM 2465 O O . VAL A 1 332 ? -5.257 -9.937 -3.629 1.00 97.50 332 VAL A O 1
ATOM 2468 N N . ILE A 1 333 ? -4.614 -8.184 -4.864 1.00 97.94 333 ILE A N 1
ATOM 2469 C CA . ILE A 1 333 ? -3.700 -7.616 -3.877 1.00 97.94 333 ILE A CA 1
ATOM 2470 C C . ILE A 1 333 ? -4.497 -6.797 -2.845 1.00 97.94 333 ILE A C 1
ATOM 2472 O O . ILE A 1 333 ? -5.298 -5.937 -3.224 1.00 97.94 333 ILE A O 1
ATOM 2476 N N . LEU A 1 334 ? -4.266 -7.078 -1.561 1.00 98.00 334 LEU A N 1
ATOM 2477 C CA . LEU A 1 334 ? -4.761 -6.343 -0.398 1.00 98.00 334 LEU A CA 1
ATOM 2478 C C . LEU A 1 334 ? -3.570 -5.776 0.389 1.00 98.00 334 LEU A C 1
ATOM 2480 O O . LEU A 1 334 ? -2.850 -6.510 1.067 1.00 98.00 334 LEU A O 1
ATOM 2484 N N . GLY A 1 335 ? -3.366 -4.467 0.296 1.00 97.44 335 GLY A N 1
ATOM 2485 C CA . GLY A 1 335 ? -2.353 -3.733 1.043 1.00 97.44 335 GLY A CA 1
ATOM 2486 C C . GLY A 1 335 ? -2.853 -3.217 2.388 1.00 97.44 335 GLY A C 1
ATOM 2487 O O . GLY A 1 335 ? -4.003 -2.798 2.508 1.00 97.44 335 GLY A O 1
ATOM 2488 N N . ILE A 1 336 ? -1.988 -3.223 3.399 1.00 96.75 336 ILE A N 1
ATOM 2489 C CA . ILE A 1 336 ? -2.247 -2.645 4.719 1.00 96.75 336 ILE A CA 1
ATOM 2490 C C . ILE A 1 336 ? -1.127 -1.654 5.045 1.00 96.75 336 ILE A C 1
ATOM 2492 O O . ILE A 1 336 ? 0.037 -2.058 5.152 1.00 96.75 336 ILE A O 1
ATOM 2496 N N . HIS A 1 337 ? -1.477 -0.382 5.242 1.00 95.31 337 HIS A N 1
ATOM 2497 C CA . HIS A 1 337 ? -0.522 0.639 5.680 1.00 95.31 337 HIS A CA 1
ATOM 2498 C C . HIS A 1 337 ? -0.082 0.432 7.124 1.00 95.31 337 HIS A C 1
ATOM 2500 O O . HIS A 1 337 ? -0.863 0.049 8.002 1.00 95.31 337 HIS A O 1
ATOM 2506 N N . GLN A 1 338 ? 1.187 0.725 7.387 1.00 93.75 338 GLN A N 1
ATOM 2507 C CA . GLN A 1 338 ? 1.739 0.786 8.731 1.00 93.75 338 GLN A CA 1
ATOM 2508 C C . GLN A 1 338 ? 2.968 1.697 8.784 1.00 93.75 338 GLN A C 1
ATOM 2510 O O . GLN A 1 338 ? 3.840 1.661 7.926 1.00 93.75 338 GLN A O 1
ATOM 2515 N N . PHE A 1 339 ? 3.112 2.446 9.869 1.00 91.44 339 PHE A N 1
ATOM 2516 C CA . PHE A 1 339 ? 4.372 3.125 10.200 1.00 91.44 339 PHE A CA 1
ATOM 2517 C C . PHE A 1 339 ? 4.769 2.967 11.670 1.00 91.44 339 PHE A C 1
ATOM 2519 O O . PHE A 1 339 ? 5.831 3.444 12.071 1.00 91.44 339 PHE A O 1
ATOM 2526 N N . ARG A 1 340 ? 3.931 2.287 12.468 1.00 90.56 340 ARG A N 1
ATOM 2527 C CA . ARG A 1 340 ? 4.230 1.883 13.846 1.00 90.56 340 ARG A CA 1
ATOM 2528 C C . ARG A 1 340 ? 4.191 0.368 13.973 1.00 90.56 340 ARG A C 1
ATOM 2530 O O . ARG A 1 340 ? 3.160 -0.244 13.689 1.00 90.56 340 ARG A O 1
ATOM 2537 N N . ASP A 1 341 ? 5.286 -0.205 14.454 1.00 91.69 341 ASP A N 1
ATOM 2538 C CA . ASP A 1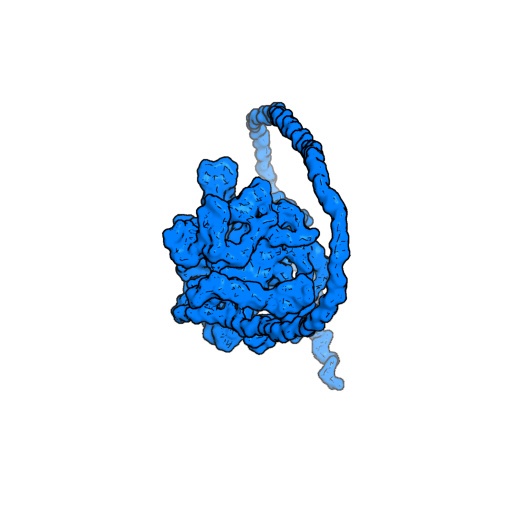 341 ? 5.467 -1.646 14.643 1.00 91.69 341 ASP A CA 1
ATOM 2539 C C . ASP A 1 341 ? 6.358 -1.890 15.872 1.00 91.69 341 ASP A C 1
ATOM 2541 O O . ASP A 1 341 ? 7.345 -1.190 16.077 1.00 91.69 341 ASP A O 1
ATOM 2545 N N . LEU A 1 342 ? 6.037 -2.892 16.695 1.00 90.56 342 LEU A N 1
ATOM 2546 C CA . LEU A 1 342 ? 6.778 -3.182 17.934 1.00 90.56 342 LEU A CA 1
ATOM 2547 C C . LEU A 1 342 ? 8.238 -3.613 17.704 1.00 90.56 342 LEU A C 1
ATOM 2549 O O . LEU A 1 342 ? 9.032 -3.631 18.649 1.00 90.56 342 LEU A O 1
ATOM 2553 N N . ASN A 1 343 ? 8.602 -3.985 16.478 1.00 89.88 343 ASN A N 1
ATOM 2554 C CA . ASN A 1 343 ? 9.977 -4.308 16.113 1.00 89.88 343 ASN A CA 1
ATOM 2555 C C . ASN A 1 343 ? 10.806 -3.061 15.796 1.00 89.88 343 ASN A C 1
ATOM 2557 O O . ASN A 1 343 ? 12.034 -3.103 15.911 1.00 89.88 343 ASN A O 1
ATOM 2561 N N . ILE A 1 344 ? 10.160 -1.937 15.474 1.00 89.69 344 ILE A N 1
ATOM 2562 C CA . ILE A 1 344 ? 10.854 -0.677 15.230 1.00 89.69 344 ILE A CA 1
ATOM 2563 C C . ILE A 1 344 ? 11.492 -0.196 16.533 1.00 89.69 344 ILE A C 1
ATOM 2565 O O . ILE A 1 344 ? 10.814 0.081 17.522 1.00 89.69 344 ILE A O 1
ATOM 2569 N N . GLY A 1 345 ? 12.822 -0.094 16.535 1.00 86.19 345 GLY A N 1
ATOM 2570 C CA . GLY A 1 345 ? 13.610 0.361 17.676 1.00 86.19 345 GLY A CA 1
ATOM 2571 C C . GLY A 1 345 ? 13.540 -0.563 18.893 1.00 86.19 345 GLY A C 1
ATOM 2572 O O . GLY A 1 345 ? 13.844 -0.107 19.997 1.00 86.19 345 GLY A O 1
ATOM 2573 N N . LYS A 1 346 ? 13.136 -1.829 18.730 1.00 87.94 346 LYS A N 1
ATOM 2574 C CA . LYS A 1 346 ? 12.954 -2.794 19.825 1.00 87.94 346 LYS A CA 1
ATOM 2575 C C . LYS A 1 346 ? 14.154 -2.815 20.779 1.00 87.94 346 LYS A C 1
ATOM 2577 O O . LYS A 1 346 ? 15.298 -2.979 20.367 1.00 87.94 346 LYS A O 1
ATOM 2582 N N . GLY A 1 347 ? 13.879 -2.649 22.073 1.00 85.12 347 GLY A N 1
ATOM 2583 C CA . GLY A 1 347 ? 14.909 -2.586 23.118 1.00 85.12 347 GLY A CA 1
ATOM 2584 C C . GLY A 1 347 ? 15.582 -1.217 23.291 1.00 85.12 347 GLY A C 1
ATOM 2585 O O . GLY A 1 347 ? 16.496 -1.099 24.103 1.00 85.12 347 GLY A O 1
ATOM 2586 N N . THR A 1 348 ? 15.131 -0.179 22.579 1.00 86.00 348 THR A N 1
ATOM 2587 C CA . THR A 1 348 ? 15.629 1.201 22.714 1.00 86.00 348 THR A CA 1
ATOM 2588 C C . THR A 1 348 ? 14.558 2.140 23.295 1.00 86.00 348 THR A C 1
ATOM 2590 O O . THR A 1 348 ? 13.369 1.824 23.237 1.00 86.00 348 THR A O 1
ATOM 2593 N N . PRO A 1 349 ? 14.926 3.331 23.811 1.00 82.44 349 PRO A N 1
ATOM 2594 C CA . PRO A 1 349 ? 13.955 4.346 24.243 1.00 82.44 349 PRO A CA 1
ATOM 2595 C C . PRO A 1 349 ? 13.065 4.897 23.119 1.00 82.44 349 PRO A C 1
ATOM 2597 O O . PRO A 1 349 ? 12.047 5.521 23.402 1.00 82.44 349 PRO A O 1
ATOM 2600 N N . TYR A 1 350 ? 13.455 4.683 21.860 1.00 74.06 350 TYR A N 1
ATOM 2601 C CA . TYR A 1 350 ? 12.720 5.114 20.670 1.00 74.06 350 TYR A CA 1
ATOM 2602 C C . TYR A 1 350 ? 11.882 3.985 20.060 1.00 74.06 350 TYR A C 1
ATOM 2604 O O . TYR A 1 350 ? 11.418 4.129 18.929 1.00 74.06 350 TYR A O 1
ATOM 2612 N N . ALA A 1 351 ? 11.729 2.864 20.778 1.00 83.06 351 ALA A N 1
ATOM 2613 C CA . ALA A 1 351 ? 10.863 1.775 20.361 1.00 83.06 351 ALA A CA 1
ATOM 2614 C C . ALA A 1 351 ? 9.421 2.266 20.247 1.00 83.06 351 ALA A C 1
ATOM 2616 O O . ALA A 1 351 ? 8.915 2.944 21.151 1.00 83.06 351 ALA A O 1
ATOM 2617 N N . ASP A 1 352 ? 8.745 1.881 19.172 1.00 83.25 352 ASP A N 1
ATOM 2618 C CA . ASP A 1 352 ? 7.318 2.139 19.087 1.00 83.25 352 ASP A CA 1
ATOM 2619 C C . ASP A 1 352 ? 6.593 1.327 20.169 1.00 83.25 352 ASP A C 1
ATOM 2621 O O . ASP A 1 352 ? 6.876 0.157 20.428 1.00 83.25 352 ASP A O 1
ATOM 2625 N N . GLN A 1 353 ? 5.646 1.976 20.842 1.00 86.50 353 GLN A N 1
ATOM 2626 C CA . GLN A 1 353 ? 4.927 1.386 21.977 1.00 86.50 353 GLN A CA 1
ATOM 2627 C C . GLN A 1 353 ? 3.607 0.724 21.566 1.00 86.50 353 GLN A C 1
ATOM 2629 O O . GLN A 1 353 ? 2.907 0.153 22.401 1.00 86.50 353 GLN A O 1
ATOM 2634 N N . LYS A 1 354 ? 3.225 0.854 20.293 1.00 87.50 354 LYS A N 1
ATOM 2635 C CA . LYS A 1 354 ? 1.979 0.341 19.719 1.00 87.50 354 LYS A CA 1
ATOM 2636 C C . LYS A 1 354 ? 2.240 -0.119 18.291 1.00 87.50 354 LYS A C 1
ATOM 2638 O O . LYS A 1 354 ? 3.078 0.465 17.614 1.00 87.50 354 LYS A O 1
ATOM 2643 N N . THR A 1 355 ? 1.486 -1.114 17.842 1.00 91.50 355 THR A N 1
ATOM 2644 C CA . THR A 1 355 ? 1.464 -1.554 16.442 1.00 91.50 355 THR A CA 1
ATOM 2645 C C . THR A 1 355 ? 0.180 -1.087 15.766 1.00 91.50 355 THR A C 1
ATOM 2647 O O . THR A 1 355 ? -0.867 -1.024 16.415 1.00 91.50 355 THR A O 1
ATOM 2650 N N . MET A 1 356 ? 0.255 -0.779 14.473 1.00 95.25 356 MET A N 1
ATOM 2651 C CA . MET A 1 356 ? -0.930 -0.554 13.636 1.00 95.25 356 MET A CA 1
ATOM 2652 C C . MET A 1 356 ? -1.581 -1.861 13.182 1.00 95.25 356 MET A C 1
ATOM 2654 O O . MET A 1 356 ? -2.734 -1.848 12.765 1.00 95.25 356 MET A O 1
ATOM 2658 N N . ILE A 1 357 ? -0.886 -2.993 13.295 1.00 94.81 357 ILE A N 1
ATOM 2659 C CA . ILE A 1 357 ? -1.427 -4.309 12.957 1.00 94.81 357 ILE A CA 1
ATOM 2660 C C . ILE A 1 357 ? -1.199 -5.242 14.146 1.00 94.81 357 ILE A C 1
ATOM 2662 O O . ILE A 1 357 ? -0.076 -5.648 14.451 1.00 94.81 357 ILE A O 1
ATOM 2666 N N . VAL A 1 358 ? -2.279 -5.541 14.861 1.00 94.19 358 VAL A N 1
ATOM 2667 C CA . VAL A 1 358 ? -2.277 -6.339 16.090 1.00 94.19 358 VAL A CA 1
ATOM 2668 C C . VAL A 1 358 ? -2.374 -7.827 15.755 1.00 94.19 358 VAL A C 1
ATOM 2670 O O . VAL A 1 358 ? -3.219 -8.233 14.957 1.00 94.19 358 VAL A O 1
ATOM 2673 N N . GLY A 1 359 ? -1.525 -8.639 16.395 1.00 92.12 359 GLY A N 1
ATOM 2674 C CA . GLY A 1 359 ? -1.462 -10.090 16.175 1.00 92.12 359 GLY A CA 1
ATOM 2675 C C . GLY A 1 359 ? -0.965 -10.456 14.779 1.00 92.12 359 GLY A C 1
ATOM 2676 O O . GLY A 1 359 ? -1.447 -11.416 14.187 1.00 92.12 359 GLY A O 1
ATOM 2677 N N . LYS A 1 360 ? -0.069 -9.649 14.204 1.00 88.62 360 LYS A N 1
ATOM 2678 C CA . LYS A 1 360 ? 0.319 -9.726 12.791 1.00 88.62 360 LYS A CA 1
ATOM 2679 C C . LYS A 1 360 ? 0.987 -11.064 12.412 1.00 88.62 360 LYS A C 1
ATOM 2681 O O . LYS A 1 360 ? 0.888 -11.483 11.263 1.00 88.62 360 LYS A O 1
ATOM 2686 N N . GLU A 1 361 ? 1.531 -11.804 13.377 1.00 89.50 361 GLU A N 1
ATOM 2687 C CA . GLU A 1 361 ? 1.998 -13.191 13.229 1.00 89.50 361 GLU A CA 1
ATOM 2688 C C . GLU A 1 361 ? 0.882 -14.210 12.920 1.00 89.50 361 GLU A C 1
ATOM 2690 O O . GLU A 1 361 ? 1.160 -15.324 12.483 1.00 89.50 361 GLU A O 1
ATOM 2695 N N . GLN A 1 362 ? -0.382 -13.835 13.140 1.00 92.50 362 GLN A N 1
ATOM 2696 C CA . GLN A 1 362 ? -1.573 -14.664 12.921 1.00 92.50 362 GLN A CA 1
ATOM 2697 C C . GLN A 1 362 ? -2.217 -14.416 11.550 1.00 92.50 362 GLN A C 1
ATOM 2699 O O . GLN A 1 362 ? -3.280 -14.971 11.262 1.00 92.50 362 GLN A O 1
ATOM 2704 N N . ILE A 1 363 ? -1.625 -13.561 10.709 1.00 92.44 363 ILE A N 1
ATOM 2705 C CA . ILE A 1 363 ? -2.150 -13.318 9.365 1.00 92.44 363 ILE A CA 1
ATOM 2706 C C . ILE A 1 363 ? -1.989 -14.582 8.521 1.00 92.44 363 ILE A C 1
ATOM 2708 O O . ILE A 1 363 ? -0.902 -15.140 8.376 1.00 92.44 363 ILE A O 1
ATOM 2712 N N . GLU A 1 364 ? -3.111 -15.043 7.984 1.00 91.44 364 GLU A N 1
ATOM 2713 C CA . GLU A 1 364 ? -3.205 -16.242 7.164 1.00 91.44 364 GLU A CA 1
ATOM 2714 C C . GLU A 1 364 ? -2.779 -15.951 5.722 1.00 91.44 364 GLU A C 1
ATOM 2716 O O . GLU A 1 364 ? -2.935 -14.834 5.228 1.00 91.44 364 GLU A O 1
ATOM 2721 N N . GLN A 1 365 ? -2.315 -16.988 5.022 1.00 90.25 365 GLN A N 1
ATOM 2722 C CA . GLN A 1 365 ? -2.166 -16.969 3.568 1.00 90.25 365 GLN A CA 1
ATOM 2723 C C . GLN A 1 365 ? -3.453 -17.503 2.937 1.00 90.25 365 GLN A C 1
ATOM 2725 O O . GLN A 1 365 ? -3.821 -18.661 3.155 1.00 90.25 365 GLN A O 1
ATOM 2730 N N . VAL A 1 366 ? -4.141 -16.671 2.155 1.00 92.75 366 VAL A N 1
ATOM 2731 C CA . VAL A 1 366 ? -5.397 -17.038 1.494 1.00 92.75 366 VAL A CA 1
ATOM 2732 C C . VAL A 1 366 ? -5.170 -17.125 -0.019 1.00 92.75 366 VAL A C 1
ATOM 2734 O O . VAL A 1 366 ? -4.927 -16.102 -0.647 1.00 92.75 366 VAL A O 1
ATOM 2737 N N . PRO A 1 367 ? -5.274 -18.318 -0.641 1.00 90.25 367 PRO A N 1
ATOM 2738 C CA . PRO A 1 367 ? -5.064 -18.462 -2.081 1.00 90.25 367 PRO A CA 1
ATOM 2739 C C . PRO A 1 367 ? -5.943 -17.516 -2.905 1.00 90.25 367 PRO A C 1
ATOM 2741 O O . PRO A 1 367 ? -7.142 -17.395 -2.639 1.00 90.25 367 PRO A O 1
ATOM 2744 N N . GLY A 1 368 ? -5.345 -16.876 -3.912 1.00 92.69 368 GLY A N 1
ATOM 2745 C CA . GLY A 1 368 ? -6.005 -15.868 -4.749 1.00 92.69 368 GLY A CA 1
ATOM 2746 C C . GLY A 1 368 ? -6.038 -14.460 -4.144 1.00 92.69 368 GLY A C 1
ATOM 2747 O O . GLY A 1 368 ? -6.542 -13.543 -4.792 1.00 92.69 368 GLY A O 1
ATOM 2748 N N . VAL A 1 369 ? -5.494 -14.274 -2.937 1.00 96.38 369 VAL A N 1
ATOM 2749 C CA . VAL A 1 369 ? -5.300 -12.964 -2.314 1.00 96.38 369 VAL A CA 1
ATOM 2750 C C . VAL A 1 369 ? -3.839 -12.807 -1.923 1.00 96.38 369 VAL A C 1
ATOM 2752 O O . VAL A 1 369 ? -3.293 -13.623 -1.185 1.00 96.38 369 VAL A O 1
ATOM 2755 N N . THR A 1 370 ? -3.222 -11.735 -2.402 1.00 96.38 370 THR A N 1
ATOM 2756 C CA . THR A 1 370 ? -1.851 -11.380 -2.038 1.00 96.38 370 THR A CA 1
ATOM 2757 C C . THR A 1 370 ? -1.873 -10.248 -1.033 1.00 96.38 370 THR A C 1
ATOM 2759 O O . THR A 1 370 ? -2.505 -9.224 -1.271 1.00 96.38 370 THR A O 1
ATOM 2762 N N . ILE A 1 371 ? -1.174 -10.412 0.088 1.00 96.25 371 ILE A N 1
ATOM 2763 C CA . ILE A 1 371 ? -1.050 -9.352 1.087 1.00 96.25 371 ILE A CA 1
ATOM 2764 C C . ILE A 1 371 ? 0.159 -8.474 0.776 1.00 96.25 371 ILE A C 1
ATOM 2766 O O . ILE A 1 371 ? 1.234 -8.968 0.438 1.00 96.25 371 ILE A O 1
ATOM 2770 N N . VAL A 1 372 ? 0.003 -7.166 0.947 1.00 96.69 372 VAL A N 1
ATOM 2771 C CA . VAL A 1 372 ? 1.123 -6.224 0.984 1.00 96.69 372 VAL A CA 1
ATOM 2772 C C . VAL A 1 372 ? 1.120 -5.511 2.327 1.00 96.69 372 VAL A C 1
ATOM 2774 O O . VAL A 1 372 ? 0.093 -4.999 2.759 1.00 96.69 372 VAL A O 1
ATOM 2777 N N . PHE A 1 373 ? 2.262 -5.471 3.004 1.00 95.00 373 PHE A N 1
ATOM 2778 C CA . PHE A 1 373 ? 2.434 -4.609 4.172 1.00 95.00 373 PHE A CA 1
ATOM 2779 C C . PHE A 1 373 ? 3.251 -3.407 3.750 1.00 95.00 373 PHE A C 1
ATOM 2781 O O . PHE A 1 373 ? 4.429 -3.563 3.442 1.00 95.00 373 PHE A O 1
ATOM 2788 N N . ASP A 1 374 ? 2.638 -2.231 3.724 1.00 94.50 374 ASP A N 1
ATOM 2789 C CA . ASP A 1 374 ? 3.302 -1.017 3.268 1.00 94.50 374 ASP A CA 1
ATOM 2790 C C . ASP A 1 374 ? 3.868 -0.224 4.438 1.00 94.50 374 ASP A C 1
ATOM 2792 O O . ASP A 1 374 ? 3.165 0.076 5.403 1.00 94.50 374 ASP A O 1
ATOM 2796 N N . TYR A 1 375 ? 5.158 0.085 4.365 1.00 94.62 375 TYR A N 1
ATOM 2797 C CA . TYR A 1 375 ? 5.786 0.985 5.313 1.00 94.62 375 TYR A CA 1
ATOM 2798 C C . TYR A 1 375 ? 5.523 2.446 4.916 1.00 94.62 375 TYR A C 1
ATOM 2800 O O . TYR A 1 375 ? 6.259 3.033 4.120 1.00 94.62 375 TYR A O 1
ATOM 2808 N N . ASP A 1 376 ? 4.508 3.035 5.544 1.00 90.31 376 ASP A N 1
ATOM 2809 C CA . ASP A 1 376 ? 3.987 4.396 5.330 1.00 90.31 376 ASP A CA 1
ATOM 2810 C C . ASP A 1 376 ? 4.708 5.452 6.210 1.00 90.31 376 ASP A C 1
ATOM 2812 O O . ASP A 1 376 ? 4.171 6.477 6.625 1.00 90.31 376 ASP A O 1
ATOM 2816 N N . GLY A 1 377 ? 5.950 5.172 6.619 1.00 83.75 377 GLY A N 1
ATOM 2817 C CA . GLY A 1 377 ? 6.705 6.037 7.528 1.00 83.75 377 GLY A CA 1
ATOM 2818 C C . GLY A 1 377 ? 7.447 7.162 6.804 1.00 83.75 377 GLY A C 1
ATOM 2819 O O . GLY A 1 377 ? 8.191 6.906 5.856 1.00 83.75 377 GLY A O 1
ATOM 2820 N N . VAL A 1 378 ? 7.319 8.400 7.291 1.00 78.69 378 VAL A N 1
ATOM 2821 C CA . VAL A 1 378 ? 8.124 9.549 6.833 1.00 78.69 378 VAL A CA 1
ATOM 2822 C C . VAL A 1 378 ? 9.442 9.628 7.608 1.00 78.69 378 VAL A C 1
ATOM 2824 O O . VAL A 1 378 ? 9.448 9.508 8.837 1.00 78.69 378 VAL A O 1
ATOM 2827 N N . HIS A 1 379 ? 10.543 9.932 6.913 1.00 75.38 379 HIS A N 1
ATOM 2828 C CA . HIS A 1 379 ? 11.864 10.112 7.525 1.00 75.38 379 HIS A CA 1
ATOM 2829 C C . HIS A 1 379 ? 12.518 11.443 7.129 1.00 75.38 379 HIS A C 1
ATOM 2831 O O . HIS A 1 379 ? 13.375 11.484 6.240 1.00 75.38 379 HIS A O 1
ATOM 2837 N N . PRO A 1 380 ? 12.189 12.551 7.821 1.00 63.84 380 PRO A N 1
ATOM 2838 C CA . PRO A 1 380 ? 12.942 13.788 7.657 1.00 63.84 380 PRO A CA 1
ATOM 2839 C C . PRO A 1 380 ? 14.364 13.646 8.236 1.00 63.84 380 PRO A C 1
ATOM 2841 O O . PRO A 1 380 ? 14.653 12.703 8.974 1.00 63.84 380 PRO A O 1
ATOM 2844 N N . ALA A 1 381 ? 15.284 14.580 7.947 1.00 60.34 381 ALA A N 1
ATOM 2845 C CA . ALA A 1 381 ? 16.684 14.476 8.420 1.00 60.34 381 ALA A CA 1
ATOM 2846 C C . ALA A 1 381 ? 16.807 14.382 9.944 1.00 60.34 381 ALA A C 1
ATOM 2848 O O . ALA A 1 381 ? 17.751 13.769 10.438 1.00 60.34 381 ALA A O 1
ATOM 2849 N N . SER A 1 382 ? 15.846 14.925 10.697 1.00 54.06 382 SER A N 1
ATOM 2850 C CA . SER A 1 382 ? 15.781 14.761 12.154 1.00 54.06 382 SER A CA 1
ATOM 2851 C C . SER A 1 382 ? 15.662 13.295 12.598 1.00 54.06 382 SER A C 1
ATOM 2853 O O . SER A 1 382 ? 15.991 12.987 13.739 1.00 54.06 382 SER A O 1
ATOM 2855 N N . TYR A 1 383 ? 15.253 12.395 11.698 1.00 60.56 383 TYR A N 1
ATOM 2856 C CA . TYR A 1 383 ? 15.164 10.946 11.892 1.00 60.56 383 TYR A CA 1
ATOM 2857 C C . TYR A 1 383 ? 16.221 10.156 11.095 1.00 60.56 383 TYR A C 1
ATOM 2859 O O . TYR A 1 383 ? 16.103 8.938 10.972 1.00 60.56 383 TYR A O 1
ATOM 2867 N N . GLY A 1 384 ? 17.261 10.819 10.571 1.00 62.19 384 GLY A N 1
ATOM 2868 C CA . GLY A 1 384 ? 18.410 10.161 9.934 1.00 62.19 384 GLY A CA 1
ATOM 2869 C C . GLY A 1 384 ? 18.302 9.926 8.422 1.00 62.19 384 GLY A C 1
ATOM 2870 O O . GLY A 1 384 ? 19.066 9.122 7.893 1.00 62.19 384 GLY A O 1
ATOM 2871 N N . GLY A 1 385 ? 17.376 10.598 7.727 1.00 73.81 385 GLY A N 1
ATOM 2872 C CA . GLY A 1 385 ? 17.262 10.532 6.262 1.00 73.81 385 GLY A CA 1
ATOM 2873 C C . GLY A 1 385 ? 16.957 9.116 5.727 1.00 73.81 385 GLY A C 1
ATOM 2874 O O . GLY A 1 385 ? 16.336 8.320 6.442 1.00 73.81 385 GLY A O 1
ATOM 2875 N N . PRO A 1 386 ? 17.386 8.764 4.498 1.00 76.94 386 PRO A N 1
ATOM 2876 C CA . PRO A 1 386 ? 17.091 7.475 3.865 1.00 76.94 386 PRO A CA 1
ATOM 2877 C C . PRO A 1 386 ? 17.650 6.294 4.659 1.00 76.94 386 PRO A C 1
ATOM 2879 O O . PRO A 1 386 ? 17.028 5.236 4.705 1.00 76.94 386 PRO A O 1
ATOM 2882 N N . ALA A 1 387 ? 18.755 6.486 5.383 1.00 84.69 387 ALA A N 1
ATOM 2883 C CA . ALA A 1 387 ? 19.292 5.486 6.299 1.00 84.69 387 ALA A CA 1
ATOM 2884 C C . ALA A 1 387 ? 18.313 5.148 7.444 1.00 84.69 387 ALA A C 1
ATOM 2886 O O . ALA A 1 387 ? 18.080 3.976 7.764 1.00 84.69 387 ALA A O 1
ATOM 2887 N N . GLY A 1 388 ? 17.687 6.169 8.036 1.00 86.25 388 GLY A N 1
ATOM 2888 C CA . GLY A 1 388 ? 16.651 5.990 9.053 1.00 86.25 388 GLY A CA 1
ATOM 2889 C C . GLY A 1 388 ? 15.427 5.260 8.503 1.00 86.25 388 GLY A C 1
ATOM 2890 O O . GLY A 1 388 ? 14.943 4.311 9.129 1.00 86.25 388 GLY A O 1
ATOM 2891 N N . LYS A 1 389 ? 14.975 5.653 7.305 1.00 89.69 389 LYS A N 1
ATOM 2892 C CA . LYS A 1 389 ? 13.830 5.030 6.630 1.00 89.69 389 LYS A CA 1
ATOM 2893 C C . LYS A 1 389 ? 14.087 3.565 6.323 1.00 89.69 389 LYS A C 1
ATOM 2895 O O . LYS A 1 389 ? 13.281 2.718 6.689 1.00 89.69 389 LYS A O 1
ATOM 2900 N N . TYR A 1 390 ? 15.241 3.274 5.724 1.00 91.88 390 TYR A N 1
ATOM 2901 C CA . TYR A 1 390 ? 15.672 1.924 5.385 1.00 91.88 390 TYR A CA 1
ATOM 2902 C C . TYR A 1 390 ? 15.690 1.039 6.629 1.00 91.88 390 TYR A C 1
ATOM 2904 O O . TYR A 1 390 ? 15.082 -0.026 6.645 1.00 91.88 390 TYR A O 1
ATOM 2912 N N . SER A 1 391 ? 16.320 1.513 7.707 1.00 90.31 391 SER A N 1
ATOM 2913 C CA . SER A 1 391 ? 16.438 0.752 8.954 1.00 90.31 391 SER A CA 1
ATOM 2914 C C . SER A 1 391 ? 15.074 0.415 9.557 1.00 90.31 391 SER A C 1
ATOM 2916 O O . SER A 1 391 ? 14.851 -0.718 9.978 1.00 90.31 391 SER A O 1
ATOM 2918 N N . ARG A 1 392 ? 14.149 1.383 9.591 1.00 90.81 392 ARG A N 1
ATOM 2919 C CA . ARG A 1 392 ? 12.798 1.144 10.113 1.00 90.81 392 ARG A CA 1
ATOM 2920 C C . ARG A 1 392 ? 11.969 0.251 9.203 1.00 90.81 392 ARG A C 1
ATOM 2922 O O . ARG A 1 392 ? 11.284 -0.622 9.717 1.00 90.81 392 ARG A O 1
ATOM 2929 N N . TYR A 1 393 ? 12.065 0.433 7.889 1.00 93.81 393 TYR A N 1
ATOM 2930 C CA . TYR A 1 393 ? 11.428 -0.450 6.921 1.00 93.81 393 TYR A CA 1
ATOM 2931 C C . TYR A 1 393 ? 11.884 -1.904 7.138 1.00 93.81 393 TYR A C 1
ATOM 2933 O O . TYR A 1 393 ? 11.039 -2.778 7.297 1.00 93.81 393 TYR A O 1
ATOM 2941 N N . GLN A 1 394 ? 13.194 -2.167 7.257 1.00 93.12 394 GLN A N 1
ATOM 2942 C CA . GLN A 1 394 ? 13.696 -3.533 7.468 1.00 93.12 394 GLN A CA 1
ATOM 2943 C C . GLN A 1 394 ? 13.203 -4.125 8.800 1.00 93.12 394 GLN A C 1
ATOM 2945 O O . GLN A 1 394 ? 12.863 -5.300 8.866 1.00 93.12 394 GLN A O 1
ATOM 2950 N N . GLN A 1 395 ? 13.091 -3.307 9.853 1.00 91.88 395 GLN A N 1
ATOM 2951 C CA . GLN A 1 395 ? 12.527 -3.732 11.143 1.00 91.88 395 GLN A CA 1
ATOM 2952 C C . GLN A 1 395 ? 11.017 -4.012 11.063 1.00 91.88 395 GLN A C 1
ATOM 2954 O O . GLN A 1 395 ? 10.537 -4.984 11.638 1.00 91.88 395 GLN A O 1
ATOM 2959 N N . ALA A 1 396 ? 10.261 -3.179 10.344 1.00 91.31 396 ALA A N 1
ATOM 2960 C CA . ALA A 1 396 ? 8.816 -3.327 10.151 1.00 91.31 396 ALA A CA 1
ATOM 2961 C C . ALA A 1 396 ? 8.439 -4.487 9.214 1.00 91.31 396 ALA A C 1
ATOM 2963 O O . ALA A 1 396 ? 7.280 -4.913 9.199 1.00 91.31 396 ALA A O 1
ATOM 2964 N N . MET A 1 397 ? 9.403 -4.969 8.426 1.00 91.75 397 MET A N 1
ATOM 2965 C CA . MET A 1 397 ? 9.274 -6.085 7.489 1.00 91.75 397 MET A CA 1
ATOM 2966 C C . MET A 1 397 ? 10.076 -7.313 7.934 1.00 91.75 397 MET A C 1
ATOM 2968 O O . MET A 1 397 ? 10.338 -8.190 7.122 1.00 91.75 397 MET A O 1
ATOM 2972 N N . ASP A 1 398 ? 10.451 -7.408 9.212 1.00 87.56 398 ASP A N 1
ATOM 2973 C CA . ASP A 1 398 ? 11.219 -8.541 9.735 1.00 87.56 398 ASP A CA 1
ATOM 2974 C C . ASP A 1 398 ? 10.446 -9.872 9.553 1.00 87.56 398 ASP A C 1
ATOM 2976 O O . ASP A 1 398 ? 9.382 -10.050 10.162 1.00 87.56 398 ASP A O 1
ATOM 2980 N N . PRO A 1 399 ? 10.959 -10.846 8.770 1.00 84.06 399 PRO A N 1
ATOM 2981 C CA . PRO A 1 399 ? 10.330 -12.159 8.609 1.00 84.06 399 PRO A CA 1
ATOM 2982 C C . PRO A 1 399 ? 10.157 -12.935 9.919 1.00 84.06 399 PRO A C 1
ATOM 2984 O O . PRO A 1 399 ? 9.289 -13.801 10.007 1.00 84.06 399 PRO A O 1
ATOM 2987 N N . ALA A 1 400 ? 10.942 -12.640 10.961 1.00 82.38 400 ALA A N 1
ATOM 2988 C CA . ALA A 1 400 ? 10.756 -13.250 12.276 1.00 82.38 400 ALA A CA 1
ATOM 2989 C C . ALA A 1 400 ? 9.461 -12.776 12.957 1.00 82.38 400 ALA A C 1
ATOM 2991 O O . ALA A 1 400 ? 8.853 -13.530 13.718 1.00 82.38 400 ALA A O 1
ATOM 2992 N N . ALA A 1 401 ? 9.020 -11.549 12.670 1.00 78.81 401 ALA A N 1
ATOM 2993 C CA . ALA A 1 401 ? 7.713 -11.037 13.071 1.00 78.81 401 ALA A CA 1
ATOM 2994 C C . ALA A 1 401 ? 6.609 -11.418 12.068 1.00 78.81 401 ALA A C 1
ATOM 2996 O O . ALA A 1 401 ? 5.442 -11.534 12.448 1.00 78.81 401 ALA A O 1
ATOM 2997 N N . TYR A 1 402 ? 6.995 -11.659 10.807 1.00 80.25 402 TYR A N 1
ATOM 2998 C CA . TYR A 1 402 ? 6.121 -12.028 9.690 1.00 80.25 402 TYR A CA 1
ATOM 2999 C C . TYR A 1 402 ? 6.503 -13.363 9.066 1.00 80.25 402 TYR A C 1
ATOM 3001 O O . TYR A 1 402 ? 6.987 -13.388 7.934 1.00 80.25 402 TYR A O 1
ATOM 3009 N N . PRO A 1 403 ? 6.214 -14.496 9.732 1.00 75.94 403 PRO A N 1
ATOM 3010 C CA . PRO A 1 403 ? 6.600 -15.809 9.219 1.00 75.94 403 PRO A CA 1
ATOM 3011 C C . PRO A 1 403 ? 5.973 -16.148 7.852 1.00 75.94 403 PRO A C 1
ATOM 3013 O O . PRO A 1 403 ? 6.431 -17.067 7.178 1.00 75.94 403 PRO A O 1
ATOM 3016 N N . GLY A 1 404 ? 4.927 -15.425 7.431 1.00 73.81 404 GLY A N 1
ATOM 3017 C CA . GLY A 1 404 ? 4.297 -15.561 6.114 1.00 73.81 404 GLY A CA 1
ATOM 3018 C C . GLY A 1 404 ? 4.867 -14.667 4.997 1.00 73.81 404 GLY A C 1
ATOM 3019 O O . GLY A 1 404 ? 4.418 -14.810 3.855 1.00 73.81 404 GLY A O 1
ATOM 3020 N N . LEU A 1 405 ? 5.799 -13.754 5.299 1.00 80.06 405 LEU A N 1
ATOM 3021 C CA . LEU A 1 405 ? 6.391 -12.809 4.342 1.00 80.06 405 LEU A CA 1
ATOM 3022 C C . LEU A 1 405 ? 7.307 -13.526 3.334 1.00 80.06 405 LEU A C 1
ATOM 3024 O O . LEU A 1 405 ? 8.012 -14.466 3.687 1.00 80.06 405 LEU A O 1
ATOM 3028 N N . GLY A 1 406 ? 7.287 -13.090 2.072 1.00 65.50 406 GLY A N 1
ATOM 3029 C CA . GLY A 1 406 ? 8.115 -13.627 0.983 1.00 65.50 406 GLY A CA 1
ATOM 3030 C C . GLY A 1 406 ? 7.496 -14.784 0.186 1.00 65.50 406 GLY A C 1
ATOM 3031 O O . GLY A 1 406 ? 8.096 -15.227 -0.787 1.00 65.50 406 GLY A O 1
ATOM 3032 N N . ARG A 1 407 ? 6.298 -15.264 0.556 1.00 70.94 407 ARG A N 1
ATOM 3033 C CA . ARG A 1 407 ? 5.547 -16.282 -0.211 1.00 70.94 407 ARG A CA 1
ATOM 3034 C C . ARG A 1 407 ? 4.237 -15.735 -0.782 1.00 70.94 407 ARG A C 1
ATOM 3036 O O . ARG A 1 407 ? 4.021 -15.790 -1.982 1.00 70.94 407 ARG A O 1
ATOM 3043 N N . TRP A 1 408 ? 3.391 -15.198 0.097 1.00 76.56 408 TRP A N 1
ATOM 3044 C CA . TRP A 1 408 ? 2.055 -14.654 -0.219 1.00 76.56 408 TRP A CA 1
ATOM 3045 C C . TRP A 1 408 ? 1.772 -13.308 0.452 1.00 76.56 408 TRP A C 1
ATOM 3047 O O . TRP A 1 408 ? 0.695 -12.732 0.307 1.00 76.56 408 TRP A O 1
ATOM 3057 N N . ALA A 1 409 ? 2.752 -12.817 1.203 1.00 88.31 409 ALA A N 1
ATOM 3058 C CA . ALA A 1 409 ? 2.775 -11.482 1.752 1.00 88.31 409 ALA A CA 1
ATOM 3059 C C . ALA A 1 409 ? 4.077 -10.824 1.302 1.00 88.31 409 ALA A C 1
ATOM 3061 O O . ALA A 1 409 ? 5.144 -11.427 1.438 1.00 88.31 409 ALA A O 1
ATOM 3062 N N . PHE A 1 410 ? 3.999 -9.612 0.773 1.00 94.06 410 PHE A N 1
ATOM 3063 C CA . PHE A 1 410 ? 5.153 -8.897 0.246 1.00 94.06 410 PHE A CA 1
ATOM 3064 C C . PHE A 1 410 ? 5.319 -7.543 0.933 1.00 94.06 410 PHE A C 1
ATOM 3066 O O . PHE A 1 410 ? 4.329 -6.925 1.334 1.00 94.06 410 PHE A O 1
ATOM 3073 N N . PRO A 1 411 ? 6.559 -7.067 1.099 1.00 95.00 411 PRO A N 1
ATOM 3074 C CA . PRO A 1 411 ? 6.785 -5.762 1.685 1.00 95.00 411 PRO A CA 1
ATOM 3075 C C . PRO A 1 411 ? 6.506 -4.660 0.656 1.00 95.00 411 PRO A C 1
ATOM 3077 O O . PRO A 1 411 ? 6.819 -4.794 -0.528 1.00 95.00 411 PRO A O 1
ATOM 3080 N N . GLY A 1 412 ? 5.922 -3.565 1.116 1.00 96.38 412 GLY A N 1
ATOM 3081 C CA . GLY A 1 412 ? 5.749 -2.323 0.379 1.00 96.38 412 GLY A CA 1
ATOM 3082 C C . GLY A 1 412 ? 6.467 -1.176 1.080 1.00 96.38 412 GLY A C 1
ATOM 3083 O O . GLY A 1 412 ? 6.751 -1.249 2.281 1.00 96.38 412 GLY A O 1
ATOM 3084 N N . ILE A 1 413 ? 6.789 -0.130 0.328 1.00 96.19 413 ILE A N 1
ATOM 3085 C CA . ILE A 1 413 ? 7.290 1.117 0.893 1.00 96.19 413 ILE A CA 1
ATOM 3086 C C . ILE A 1 413 ? 6.632 2.327 0.237 1.00 96.19 413 ILE A C 1
ATOM 3088 O O . ILE A 1 413 ? 6.589 2.439 -0.992 1.00 96.19 413 ILE A O 1
ATOM 3092 N N . LYS A 1 414 ? 6.230 3.291 1.064 1.00 93.38 414 LYS A N 1
ATOM 3093 C CA . LYS A 1 414 ? 5.835 4.619 0.609 1.00 93.38 414 LYS A CA 1
ATOM 3094 C C . LYS A 1 414 ? 6.998 5.585 0.705 1.00 93.38 414 LYS A C 1
ATOM 3096 O O . LYS A 1 414 ? 7.703 5.629 1.711 1.00 93.38 414 LYS A O 1
ATOM 3101 N N . VAL A 1 415 ? 7.210 6.376 -0.333 1.00 91.19 415 VAL A N 1
ATOM 3102 C CA . VAL A 1 415 ? 8.276 7.367 -0.458 1.00 91.19 415 VAL A CA 1
ATOM 3103 C C . VAL A 1 415 ? 7.636 8.742 -0.597 1.00 91.19 415 VAL A C 1
ATOM 3105 O O . VAL A 1 415 ? 6.732 8.936 -1.407 1.00 91.19 415 VAL A O 1
ATOM 3108 N N . PHE A 1 416 ? 8.127 9.699 0.188 1.00 87.31 416 PHE A N 1
ATOM 3109 C CA . PHE A 1 416 ? 7.569 11.044 0.286 1.00 87.31 416 PHE A CA 1
ATOM 3110 C C . PHE A 1 416 ? 8.537 12.074 -0.296 1.00 87.31 416 PHE A C 1
ATOM 3112 O O . PHE A 1 416 ? 9.236 12.752 0.464 1.00 87.31 416 PHE A O 1
ATOM 3119 N N . PRO A 1 417 ? 8.649 12.196 -1.629 1.00 85.19 417 PRO A N 1
ATOM 3120 C CA . PRO A 1 417 ? 9.586 13.130 -2.228 1.00 85.19 417 PRO A CA 1
ATOM 3121 C C . PRO A 1 417 ? 9.267 14.585 -1.839 1.00 85.19 417 PRO A C 1
ATOM 3123 O O . PRO A 1 417 ? 8.100 14.949 -1.647 1.00 85.19 417 PRO A O 1
ATOM 3126 N N . PR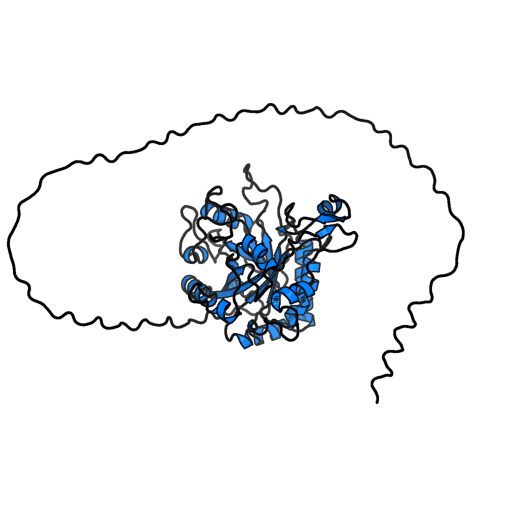O A 1 418 ? 10.285 15.462 -1.750 1.00 82.62 418 PRO A N 1
ATOM 3127 C CA . PRO A 1 418 ? 10.058 16.870 -1.491 1.00 82.62 418 PRO A CA 1
ATOM 3128 C C . PRO A 1 418 ? 9.157 17.509 -2.545 1.00 82.62 418 PRO A C 1
ATOM 3130 O O . PRO A 1 418 ? 9.438 17.454 -3.740 1.00 82.62 418 PRO A O 1
ATOM 3133 N N . ASN A 1 419 ? 8.105 18.184 -2.092 1.00 76.50 419 ASN A N 1
ATOM 3134 C CA . ASN A 1 419 ? 7.210 18.940 -2.956 1.00 76.50 419 ASN A CA 1
ATOM 3135 C C . ASN A 1 419 ? 6.723 20.221 -2.245 1.00 76.50 419 ASN A C 1
ATOM 3137 O O . ASN A 1 419 ? 6.915 20.352 -1.029 1.00 76.50 419 ASN A O 1
ATOM 3141 N N . PRO A 1 420 ? 6.153 21.203 -2.973 1.00 75.06 420 PRO A N 1
ATOM 3142 C CA . PRO A 1 420 ? 5.813 22.509 -2.404 1.00 75.06 420 PRO A CA 1
ATOM 3143 C C . PRO A 1 420 ? 4.632 22.478 -1.425 1.00 75.06 420 PRO A C 1
ATOM 3145 O O . PRO A 1 420 ? 4.374 23.487 -0.771 1.00 75.06 420 PRO A O 1
ATOM 3148 N N . PHE A 1 421 ? 3.919 21.355 -1.313 1.00 71.75 421 PHE A N 1
ATOM 3149 C CA . PHE A 1 421 ? 2.741 21.220 -0.462 1.00 71.75 421 PHE A CA 1
ATOM 3150 C C . PHE A 1 421 ? 2.991 20.385 0.803 1.00 71.75 421 PHE A C 1
ATOM 3152 O O . PHE A 1 421 ? 2.280 20.577 1.791 1.00 71.75 421 PHE A O 1
ATOM 3159 N N . LEU A 1 422 ? 4.020 19.526 0.817 1.00 72.12 422 LEU A N 1
ATOM 3160 C CA . LEU A 1 422 ? 4.449 18.824 2.029 1.00 72.12 422 LEU A CA 1
ATOM 3161 C C . LEU A 1 422 ? 5.375 19.691 2.889 1.00 72.12 422 LEU A C 1
ATOM 3163 O O . LEU A 1 422 ? 6.453 20.097 2.426 1.00 72.12 422 LEU A O 1
ATOM 3167 N N . PRO A 1 423 ? 5.026 19.921 4.169 1.00 75.62 423 PRO A N 1
ATOM 3168 C CA . PRO A 1 423 ? 5.958 20.512 5.114 1.00 75.62 423 PRO A CA 1
ATOM 3169 C C . PRO A 1 423 ? 7.156 19.576 5.344 1.00 75.62 423 PRO A C 1
ATOM 3171 O O . PRO A 1 423 ? 7.106 18.372 5.088 1.00 75.62 423 PRO A O 1
ATOM 3174 N N . ALA A 1 424 ? 8.277 20.148 5.791 1.00 78.06 424 ALA A N 1
ATOM 3175 C CA . ALA A 1 424 ? 9.556 19.440 5.867 1.00 78.06 424 ALA A CA 1
ATOM 3176 C C . ALA A 1 424 ? 9.552 18.222 6.807 1.00 78.06 424 ALA A C 1
ATOM 3178 O O . ALA A 1 424 ? 10.387 17.343 6.646 1.00 78.06 424 ALA A O 1
ATOM 3179 N N . ASP A 1 425 ? 8.630 18.169 7.765 1.00 77.44 425 ASP A N 1
ATOM 3180 C CA . ASP A 1 425 ? 8.420 17.075 8.716 1.00 77.44 425 ASP A CA 1
ATOM 3181 C C . ASP A 1 425 ? 7.499 15.959 8.187 1.00 77.44 425 ASP A C 1
ATOM 3183 O O . ASP A 1 425 ? 7.365 14.920 8.831 1.00 77.44 425 ASP A O 1
ATOM 3187 N N . ARG A 1 426 ? 6.884 16.153 7.014 1.00 76.94 426 ARG A N 1
ATOM 3188 C CA . ARG A 1 426 ? 5.984 15.200 6.342 1.00 76.94 426 ARG A CA 1
ATOM 3189 C C . ARG A 1 426 ? 6.544 14.705 5.005 1.00 76.94 426 ARG A C 1
ATOM 3191 O O . ARG A 1 426 ? 5.797 14.158 4.206 1.00 76.94 426 ARG A O 1
ATOM 3198 N N . ARG A 1 427 ? 7.844 14.899 4.760 1.00 82.06 427 ARG A N 1
ATOM 3199 C CA . ARG A 1 427 ? 8.543 14.423 3.560 1.00 82.06 427 ARG A CA 1
ATOM 3200 C C . ARG A 1 427 ? 9.889 13.789 3.891 1.00 82.06 427 ARG A C 1
ATOM 3202 O O . ARG A 1 427 ? 10.532 14.154 4.877 1.00 82.06 427 ARG A O 1
ATOM 3209 N N . ASP A 1 428 ? 10.335 12.897 3.022 1.00 84.31 428 ASP A N 1
ATOM 3210 C CA . ASP A 1 428 ? 11.688 12.363 3.026 1.00 84.31 428 ASP A CA 1
ATOM 3211 C C . ASP A 1 428 ? 12.617 13.444 2.458 1.00 84.31 428 ASP A C 1
ATOM 3213 O O . ASP A 1 428 ? 12.416 13.932 1.346 1.00 84.31 428 ASP A O 1
ATOM 3217 N N . LEU A 1 429 ? 13.619 13.886 3.225 1.00 75.44 429 LEU A N 1
ATOM 3218 C CA . LEU A 1 429 ? 14.524 14.944 2.742 1.00 75.44 429 LEU A CA 1
ATOM 3219 C C . LEU A 1 429 ? 15.473 14.454 1.643 1.00 75.44 429 LEU A C 1
ATOM 3221 O O . LEU A 1 429 ? 15.867 15.239 0.786 1.00 75.44 429 LEU A O 1
ATOM 3225 N N . GLU A 1 430 ? 15.779 13.162 1.656 1.00 81.12 430 GLU A N 1
ATOM 3226 C CA . GLU A 1 430 ? 16.501 12.446 0.609 1.00 81.12 430 GLU A CA 1
ATOM 3227 C C . GLU A 1 430 ? 15.692 11.164 0.333 1.00 81.12 430 GLU A C 1
ATOM 3229 O O . GLU A 1 430 ? 15.914 10.140 0.983 1.00 81.12 430 GLU A O 1
ATOM 3234 N N . PRO A 1 431 ? 14.653 11.235 -0.521 1.00 85.56 431 PRO A N 1
ATOM 3235 C CA . PRO A 1 431 ? 13.870 10.058 -0.881 1.00 85.56 431 PRO A CA 1
ATOM 3236 C C . PRO A 1 431 ? 14.763 9.051 -1.609 1.00 85.56 431 PRO A C 1
ATOM 3238 O O . PRO A 1 431 ? 15.715 9.442 -2.288 1.00 85.56 431 PRO A O 1
ATOM 3241 N N . PHE A 1 432 ? 14.438 7.761 -1.504 1.00 91.25 432 PHE A N 1
ATOM 3242 C CA . PHE A 1 432 ? 15.181 6.737 -2.232 1.00 91.25 432 PHE A CA 1
ATOM 3243 C C . PHE A 1 432 ? 15.118 6.981 -3.741 1.00 91.25 432 PHE A C 1
ATOM 3245 O O . PHE A 1 432 ? 14.054 7.228 -4.312 1.00 91.25 432 PHE A O 1
ATOM 3252 N N . SER A 1 433 ? 16.270 6.869 -4.388 1.00 92.38 433 SER A N 1
ATOM 3253 C CA . SER A 1 433 ? 16.380 6.790 -5.840 1.00 92.38 433 SER A CA 1
ATOM 3254 C C . SER A 1 433 ? 15.870 5.442 -6.363 1.00 92.38 433 SER A C 1
ATOM 3256 O O . SER A 1 433 ? 15.811 4.455 -5.627 1.00 92.38 433 SER A O 1
ATOM 3258 N N . LEU A 1 434 ? 15.537 5.367 -7.657 1.00 94.56 434 LEU A N 1
ATOM 3259 C CA . LEU A 1 434 ? 15.156 4.093 -8.280 1.00 94.56 434 LEU A CA 1
ATOM 3260 C C . LEU A 1 434 ? 16.308 3.081 -8.258 1.00 94.56 434 LEU A C 1
ATOM 3262 O O . LEU A 1 434 ? 16.064 1.889 -8.098 1.00 94.56 434 LEU A O 1
ATOM 3266 N N . GLU A 1 435 ? 17.564 3.535 -8.370 1.00 95.69 435 GLU A N 1
ATOM 3267 C CA . GLU A 1 435 ? 18.721 2.641 -8.243 1.00 95.69 435 GLU A CA 1
ATOM 3268 C C . GLU A 1 435 ? 18.819 2.040 -6.837 1.00 95.69 435 GLU A C 1
ATOM 3270 O O . GLU A 1 435 ? 19.213 0.890 -6.686 1.00 95.69 435 GLU A O 1
ATOM 3275 N N . GLU A 1 436 ? 18.444 2.793 -5.801 1.00 94.88 436 GLU A N 1
ATOM 3276 C CA . GLU A 1 436 ? 18.378 2.247 -4.447 1.00 94.88 436 GLU A CA 1
ATOM 3277 C C . GLU A 1 436 ? 17.218 1.261 -4.325 1.00 94.88 436 GLU A C 1
ATOM 3279 O O . GLU A 1 436 ? 17.449 0.126 -3.933 1.00 94.88 436 GLU A O 1
ATOM 3284 N N . LEU A 1 437 ? 16.001 1.637 -4.732 1.00 95.31 437 LEU A N 1
ATOM 3285 C CA . LEU A 1 437 ? 14.793 0.797 -4.627 1.00 95.31 437 LEU A CA 1
ATOM 3286 C C . LEU A 1 437 ? 14.860 -0.520 -5.426 1.00 95.31 437 LEU A C 1
ATOM 3288 O O . LEU A 1 437 ? 14.199 -1.489 -5.050 1.00 95.31 437 LEU A O 1
ATOM 3292 N N . SER A 1 438 ? 15.658 -0.560 -6.495 1.00 95.31 438 SER A N 1
ATOM 3293 C CA . SER A 1 438 ? 15.972 -1.770 -7.280 1.00 95.31 438 SER A CA 1
ATOM 3294 C C . SER A 1 438 ? 17.134 -2.591 -6.703 1.00 95.31 438 SER A C 1
ATOM 3296 O O . SER A 1 438 ? 17.485 -3.637 -7.240 1.00 95.31 438 SER A O 1
ATOM 3298 N N . GLY A 1 439 ? 17.779 -2.124 -5.631 1.00 93.81 439 GLY A N 1
ATOM 3299 C CA . GLY A 1 439 ? 18.947 -2.774 -5.033 1.00 93.81 439 GLY A CA 1
ATOM 3300 C C . GLY A 1 439 ? 20.257 -2.585 -5.808 1.00 93.81 439 GLY A C 1
ATOM 3301 O O . GLY A 1 439 ? 21.293 -3.073 -5.362 1.00 93.81 439 GLY A O 1
ATOM 3302 N N . GLN A 1 440 ? 20.254 -1.850 -6.927 1.00 94.00 440 GLN A N 1
ATOM 3303 C CA . GLN A 1 440 ? 21.446 -1.579 -7.746 1.00 94.00 440 GLN A CA 1
ATOM 3304 C C . GLN A 1 440 ? 22.424 -0.599 -7.086 1.00 94.00 440 GLN A C 1
ATOM 3306 O O . GLN A 1 440 ? 23.618 -0.582 -7.395 1.00 94.00 440 GLN A O 1
ATOM 3311 N N . ARG A 1 441 ? 21.929 0.243 -6.175 1.00 94.06 441 ARG A N 1
ATOM 3312 C CA . ARG A 1 441 ? 22.731 1.165 -5.372 1.00 94.06 441 ARG A CA 1
ATOM 3313 C C . ARG A 1 441 ? 22.528 0.872 -3.883 1.00 94.06 441 ARG A C 1
ATOM 3315 O O . ARG A 1 441 ? 21.389 0.838 -3.422 1.00 94.06 441 ARG A O 1
ATOM 3322 N N . PRO A 1 442 ? 23.608 0.716 -3.100 1.00 92.62 442 PRO A N 1
ATOM 3323 C CA . PRO A 1 442 ? 23.486 0.561 -1.660 1.00 92.62 442 PRO A CA 1
ATOM 3324 C C . PRO A 1 442 ? 23.090 1.878 -0.986 1.00 92.62 442 PRO A C 1
ATOM 3326 O O . PRO A 1 442 ? 23.560 2.952 -1.362 1.00 92.62 442 PRO A O 1
ATOM 3329 N N . ILE A 1 443 ? 22.314 1.763 0.088 1.00 89.25 443 ILE A N 1
ATOM 3330 C CA . ILE A 1 443 ? 22.090 2.811 1.077 1.00 89.25 443 ILE A CA 1
ATOM 3331 C C . ILE A 1 443 ? 23.387 3.005 1.878 1.00 89.25 443 ILE A C 1
ATOM 3333 O O . ILE A 1 443 ? 23.852 2.061 2.540 1.00 89.25 443 ILE A O 1
ATOM 3337 N N . PRO A 1 444 ? 23.991 4.208 1.853 1.00 82.38 444 PRO A N 1
ATOM 3338 C CA . PRO A 1 444 ? 25.267 4.466 2.507 1.00 82.38 444 PRO A CA 1
ATOM 3339 C C . PRO A 1 444 ? 25.291 4.034 3.978 1.00 82.38 444 PRO A C 1
ATOM 3341 O O . PRO A 1 444 ? 24.476 4.465 4.790 1.00 82.38 444 PRO A O 1
ATOM 3344 N N . GLY A 1 445 ? 26.259 3.180 4.320 1.00 81.00 445 GLY A N 1
ATOM 3345 C CA . GLY A 1 445 ? 26.495 2.723 5.692 1.00 81.00 445 GLY A CA 1
ATOM 3346 C C . GLY A 1 445 ? 25.544 1.640 6.213 1.00 81.00 445 GLY A C 1
ATOM 3347 O O . GLY A 1 445 ? 25.718 1.229 7.357 1.00 81.00 445 GLY A O 1
ATOM 3348 N N . LEU A 1 446 ? 24.582 1.162 5.412 1.00 85.31 446 LEU A N 1
ATOM 3349 C CA . LEU A 1 446 ? 23.612 0.146 5.845 1.00 85.31 446 LEU A CA 1
ATOM 3350 C C . LEU A 1 446 ? 23.619 -1.117 4.983 1.00 85.31 446 LEU A C 1
ATOM 3352 O O . LEU A 1 446 ? 23.658 -2.215 5.529 1.00 85.31 446 LEU A O 1
ATOM 3356 N N . GLY A 1 447 ? 23.592 -0.984 3.659 1.00 87.69 447 GLY A N 1
ATOM 3357 C CA . GLY A 1 447 ? 23.477 -2.125 2.748 1.00 87.69 447 GLY A CA 1
ATOM 3358 C C . GLY A 1 447 ? 22.574 -1.807 1.567 1.00 87.69 447 GLY A C 1
ATOM 3359 O O . GLY A 1 447 ? 22.328 -0.644 1.284 1.00 87.69 447 GLY A O 1
ATOM 3360 N N . GLN A 1 448 ? 22.082 -2.825 0.874 1.00 92.81 448 GLN A N 1
ATOM 3361 C CA . GLN A 1 448 ? 21.196 -2.666 -0.279 1.00 92.81 448 GLN A CA 1
ATOM 3362 C C . GLN A 1 448 ? 19.921 -3.483 -0.090 1.00 92.81 448 GLN A C 1
ATOM 3364 O O . GLN A 1 448 ? 19.900 -4.449 0.677 1.00 92.81 448 GLN A O 1
ATOM 3369 N N . PHE A 1 449 ? 18.867 -3.085 -0.792 1.00 94.12 449 PHE A N 1
ATOM 3370 C CA . PHE A 1 449 ? 17.665 -3.895 -0.912 1.00 94.12 449 PHE A CA 1
ATOM 3371 C C . PHE A 1 449 ? 17.973 -5.190 -1.674 1.00 94.12 449 PHE A C 1
ATOM 3373 O O . PHE A 1 449 ? 18.725 -5.177 -2.646 1.00 94.12 449 PHE A O 1
ATOM 3380 N N . ASP A 1 450 ? 17.402 -6.301 -1.215 1.00 91.00 450 ASP A N 1
ATOM 3381 C CA . ASP A 1 450 ? 17.657 -7.636 -1.753 1.00 91.00 450 ASP A CA 1
ATOM 3382 C C . ASP A 1 450 ? 16.336 -8.371 -2.009 1.00 91.00 450 ASP A C 1
ATOM 3384 O O . ASP A 1 450 ? 15.494 -8.522 -1.122 1.00 91.00 450 ASP A O 1
ATOM 3388 N N . PHE A 1 451 ? 16.137 -8.808 -3.251 1.00 87.75 451 PHE A N 1
ATOM 3389 C CA . PHE A 1 451 ? 14.939 -9.535 -3.671 1.00 87.75 451 PHE A CA 1
ATOM 3390 C C . PHE A 1 451 ? 14.967 -11.019 -3.304 1.00 87.75 451 PHE A C 1
ATOM 3392 O O . PHE A 1 451 ? 13.907 -11.649 -3.298 1.00 87.75 451 PHE A O 1
ATOM 3399 N N . THR A 1 452 ? 16.149 -11.571 -3.018 1.00 81.69 452 THR A N 1
ATOM 3400 C CA . THR A 1 452 ? 16.333 -12.972 -2.615 1.00 81.69 452 THR A CA 1
ATOM 3401 C C . THR A 1 452 ? 16.042 -13.173 -1.129 1.00 81.69 452 THR A C 1
ATOM 3403 O O . THR A 1 452 ? 15.645 -14.259 -0.711 1.00 81.69 452 THR A O 1
ATOM 3406 N N . GLY A 1 453 ? 16.228 -12.116 -0.330 1.00 77.00 453 GLY A N 1
ATOM 3407 C CA . GLY A 1 453 ? 16.162 -12.163 1.127 1.00 77.00 453 GLY A CA 1
ATOM 3408 C C . GLY A 1 453 ? 17.346 -12.884 1.782 1.00 77.00 453 GLY A C 1
ATOM 3409 O O . GLY A 1 453 ? 17.377 -12.992 3.008 1.00 77.00 453 GLY A O 1
ATOM 3410 N N . GLU A 1 454 ? 18.330 -13.364 1.012 1.00 81.12 454 GLU A N 1
ATOM 3411 C CA . GLU A 1 454 ? 19.484 -14.109 1.532 1.00 81.12 454 GLU A CA 1
ATOM 3412 C C . GLU A 1 454 ? 20.388 -13.241 2.410 1.00 81.12 454 GLU A C 1
ATOM 3414 O O . GLU A 1 454 ? 20.978 -13.725 3.378 1.00 81.12 454 GLU A O 1
ATOM 3419 N N . SER A 1 455 ? 20.470 -11.943 2.112 1.00 81.06 455 SER A N 1
ATOM 3420 C CA . SER A 1 455 ? 21.235 -10.982 2.912 1.00 81.06 455 SER A CA 1
ATOM 3421 C C . SER A 1 455 ? 20.542 -10.565 4.217 1.00 81.06 455 SER A C 1
ATOM 3423 O O . SER A 1 455 ? 21.122 -9.819 5.008 1.00 81.06 455 SER A O 1
ATOM 3425 N N . GLY A 1 456 ? 19.311 -11.033 4.463 1.00 80.94 456 GLY A N 1
ATOM 3426 C CA . GLY A 1 456 ? 18.490 -10.622 5.604 1.00 80.94 456 GLY A CA 1
ATOM 3427 C C . GLY A 1 456 ? 17.866 -9.230 5.457 1.00 80.94 456 GLY A C 1
ATOM 3428 O O . GLY A 1 456 ? 17.245 -8.743 6.400 1.00 80.94 456 GLY A O 1
ATOM 3429 N N . THR A 1 457 ? 18.017 -8.590 4.296 1.00 87.00 457 THR A N 1
ATOM 3430 C CA . THR A 1 457 ? 17.298 -7.371 3.919 1.00 87.00 457 THR A CA 1
ATOM 3431 C C . THR A 1 457 ? 16.257 -7.723 2.862 1.00 87.00 457 THR A C 1
ATOM 3433 O O . THR A 1 457 ? 16.397 -8.704 2.136 1.00 87.00 457 THR A O 1
ATOM 3436 N N . LEU A 1 458 ? 15.181 -6.946 2.787 1.00 91.06 458 LEU A N 1
ATOM 3437 C CA . LEU A 1 458 ? 14.087 -7.207 1.857 1.00 91.06 458 LEU A CA 1
ATOM 3438 C C . LEU A 1 458 ? 13.862 -6.029 0.934 1.00 91.06 458 LEU A C 1
ATOM 3440 O O . LEU A 1 458 ? 13.602 -4.923 1.395 1.00 91.06 458 LEU A O 1
ATOM 3444 N N . ALA A 1 459 ? 13.901 -6.254 -0.369 1.00 94.31 459 ALA A N 1
ATOM 3445 C CA . ALA A 1 459 ? 13.469 -5.258 -1.335 1.00 94.31 459 ALA A CA 1
ATOM 3446 C C . ALA A 1 459 ? 11.937 -5.088 -1.319 1.00 94.31 459 ALA A C 1
ATOM 3448 O O . ALA A 1 459 ? 11.217 -6.087 -1.210 1.00 94.31 459 ALA A O 1
ATOM 3449 N N . PRO A 1 460 ? 11.418 -3.852 -1.444 1.00 95.88 460 PRO A N 1
ATOM 3450 C CA . PRO A 1 460 ? 9.983 -3.625 -1.563 1.00 95.88 460 PRO A CA 1
ATOM 3451 C C . PRO A 1 460 ? 9.469 -4.228 -2.875 1.00 95.88 460 PRO A C 1
ATOM 3453 O O . PRO A 1 460 ? 10.101 -4.091 -3.918 1.00 95.88 460 PRO A O 1
ATOM 3456 N N . ARG A 1 461 ? 8.309 -4.884 -2.852 1.00 96.25 461 ARG A N 1
ATOM 3457 C CA . ARG A 1 461 ? 7.585 -5.305 -4.065 1.00 96.25 461 ARG A CA 1
ATOM 3458 C C . ARG A 1 461 ? 6.532 -4.302 -4.500 1.00 96.25 461 ARG A C 1
ATOM 3460 O O . ARG A 1 461 ? 6.102 -4.353 -5.643 1.00 96.25 461 ARG A O 1
ATOM 3467 N N . VAL A 1 462 ? 6.133 -3.393 -3.619 1.00 97.75 462 VAL A N 1
ATOM 3468 C CA . VAL A 1 462 ? 5.249 -2.274 -3.950 1.00 97.75 462 VAL A CA 1
ATOM 3469 C C . VAL A 1 462 ? 5.917 -0.980 -3.510 1.00 97.75 462 VAL A C 1
ATOM 3471 O O . VAL A 1 462 ? 6.356 -0.865 -2.371 1.00 97.75 462 VAL A O 1
ATOM 3474 N N . ILE A 1 463 ? 6.021 -0.023 -4.421 1.00 97.44 463 ILE A N 1
ATOM 3475 C CA . ILE A 1 463 ? 6.625 1.288 -4.212 1.00 97.44 463 ILE A CA 1
ATOM 3476 C C . ILE A 1 463 ? 5.540 2.327 -4.467 1.00 97.44 463 ILE A C 1
ATOM 3478 O O . ILE A 1 463 ? 5.008 2.422 -5.574 1.00 97.44 463 ILE A O 1
ATOM 3482 N N . ILE A 1 464 ? 5.224 3.114 -3.447 1.00 94.06 464 ILE A N 1
ATOM 3483 C CA . ILE A 1 464 ? 4.179 4.135 -3.494 1.00 94.06 464 ILE A CA 1
ATOM 3484 C C . ILE A 1 464 ? 4.839 5.512 -3.384 1.00 94.06 464 ILE A C 1
ATOM 3486 O O . ILE A 1 464 ? 5.554 5.771 -2.426 1.00 94.06 464 ILE A O 1
ATOM 3490 N N . ILE A 1 465 ? 4.624 6.411 -4.343 1.00 90.00 465 ILE A N 1
ATOM 3491 C CA . ILE A 1 465 ? 5.267 7.737 -4.395 1.00 90.00 465 ILE A CA 1
ATOM 3492 C C . ILE A 1 465 ? 4.213 8.832 -4.204 1.00 90.00 465 ILE A C 1
ATOM 3494 O O . ILE A 1 465 ? 3.234 8.864 -4.941 1.00 90.00 465 ILE A O 1
ATOM 3498 N N . THR A 1 466 ? 4.386 9.745 -3.240 1.00 80.50 466 THR A N 1
ATOM 3499 C CA . THR A 1 466 ? 3.373 10.785 -2.930 1.00 80.50 466 THR A CA 1
ATOM 3500 C C . THR A 1 466 ? 3.425 12.032 -3.797 1.00 80.50 466 THR A C 1
ATOM 3502 O O . THR A 1 466 ? 4.532 12.608 -3.896 1.00 80.50 466 THR A O 1
#

Solvent-accessible surface area (backbone atoms only — not comparable to full-atom values): 27039 Å² total; per-residue (Å²): 145,87,86,82,81,77,85,80,76,78,84,82,80,85,83,84,90,84,85,89,84,89,80,83,86,79,90,78,82,85,82,83,84,80,79,85,79,87,76,86,76,83,81,81,78,80,75,85,78,82,77,84,84,78,82,78,80,84,81,82,84,79,88,79,86,83,89,83,86,87,82,89,82,84,83,90,83,82,93,77,91,72,88,77,76,78,80,77,80,71,79,78,74,72,76,76,80,63,74,43,58,74,47,87,59,60,92,93,54,51,61,60,80,31,20,30,36,41,26,43,38,56,45,50,44,72,71,63,77,77,56,52,62,57,40,20,63,71,27,31,92,68,70,37,86,42,59,63,43,44,39,68,24,59,100,89,41,86,9,43,50,63,54,19,30,53,43,21,64,61,41,40,97,75,29,26,18,29,24,34,42,28,33,55,51,84,23,63,60,72,40,60,34,55,85,96,58,70,46,51,74,48,54,69,61,49,43,45,49,47,28,40,100,39,78,95,63,36,59,51,58,58,64,32,28,80,67,55,79,49,60,48,37,38,30,42,35,41,29,32,10,28,37,68,95,39,28,57,29,52,57,44,63,54,52,52,72,51,55,81,78,34,37,33,49,31,38,31,37,30,26,47,18,15,41,45,65,70,57,56,70,72,47,58,77,66,41,74,42,51,33,41,65,66,65,24,51,45,45,21,73,31,52,42,49,30,45,51,50,50,38,50,52,35,62,78,64,58,35,30,72,51,12,42,74,50,52,28,42,54,48,36,47,43,33,39,45,31,70,42,31,58,54,24,49,57,96,46,98,76,30,41,91,52,46,24,56,40,61,54,69,66,49,68,85,46,83,57,38,34,39,29,47,26,31,62,50,70,20,19,63,94,56,54,19,49,57,34,42,51,55,41,45,48,36,66,62,33,49,91,60,28,77,55,54,81,76,48,25,40,44,23,36,42,41,32,50,80,47,98,50,33,55,74,82,65,14,14,74,49,47,80,49,66,49,34,62,49,29,75,32,63,48,82,97,78,48,47,37,28,87,83,43,83,87,76,31,67,33,52,29,34,41,36,38,60

Mean predicted aligned error: 14.48 Å